Protein AF-A0A5Q0H701-F1 (afdb_monomer_lite)

Structure (mmCIF, N/CA/C/O backbone):
data_AF-A0A5Q0H701-F1
#
_entry.id   AF-A0A5Q0H701-F1
#
loop_
_atom_site.group_PDB
_atom_site.id
_atom_site.type_symbol
_atom_site.label_atom_id
_atom_site.label_alt_id
_atom_site.label_comp_id
_atom_site.label_asym_id
_atom_site.label_entity_id
_atom_site.label_seq_id
_atom_site.pdbx_PDB_ins_code
_atom_site.Cartn_x
_atom_site.Cartn_y
_atom_site.Cartn_z
_atom_site.occupancy
_atom_site.B_iso_or_equiv
_atom_site.auth_seq_id
_atom_site.auth_comp_id
_atom_site.auth_asym_id
_atom_site.auth_atom_id
_atom_site.pdbx_PDB_model_num
ATOM 1 N N . MET A 1 1 ? 32.683 -56.212 9.325 1.00 44.81 1 MET A N 1
ATOM 2 C CA . MET A 1 1 ? 33.477 -55.212 8.576 1.00 44.81 1 MET A CA 1
ATOM 3 C C . MET A 1 1 ? 33.045 -55.257 7.118 1.00 44.81 1 MET A C 1
ATOM 5 O O . MET A 1 1 ? 32.917 -56.354 6.597 1.00 44.81 1 MET A O 1
ATOM 9 N N . THR A 1 2 ? 32.831 -54.080 6.510 1.00 38.97 2 THR A N 1
ATOM 10 C CA . THR A 1 2 ? 32.290 -53.814 5.150 1.00 38.97 2 THR A CA 1
ATOM 11 C C . THR A 1 2 ? 30.807 -54.187 4.981 1.00 38.97 2 THR A C 1
ATOM 13 O O . THR A 1 2 ? 30.395 -55.267 5.368 1.00 38.97 2 THR A O 1
ATOM 16 N N . GLY A 1 3 ? 29.886 -53.364 4.490 1.00 37.16 3 GLY A N 1
ATOM 17 C CA . GLY A 1 3 ? 29.893 -51.979 4.026 1.00 37.16 3 GLY A CA 1
ATOM 18 C C . GLY A 1 3 ? 28.496 -51.717 3.452 1.00 37.16 3 GLY A C 1
ATOM 19 O O . GLY A 1 3 ? 28.220 -52.101 2.322 1.00 37.16 3 GLY A O 1
ATOM 20 N N . PHE A 1 4 ? 27.579 -51.145 4.238 1.00 38.47 4 PHE A N 1
ATOM 21 C CA . PHE A 1 4 ? 26.226 -50.836 3.762 1.00 38.47 4 PHE A CA 1
ATOM 22 C C . PHE A 1 4 ? 26.227 -49.440 3.131 1.00 38.47 4 PHE A C 1
ATOM 24 O O . PHE A 1 4 ? 26.202 -48.422 3.824 1.00 38.47 4 PHE A O 1
ATOM 31 N N . HIS A 1 5 ? 26.274 -49.395 1.798 1.00 39.97 5 HIS A N 1
ATOM 32 C CA . HIS A 1 5 ? 26.007 -48.189 1.022 1.00 39.97 5 HIS A CA 1
ATOM 33 C C . HIS A 1 5 ? 24.541 -47.775 1.214 1.00 39.97 5 HIS A C 1
ATOM 35 O O . HIS A 1 5 ? 23.638 -48.245 0.523 1.00 39.97 5 HIS A O 1
ATOM 41 N N . GLY A 1 6 ? 24.306 -46.873 2.167 1.00 39.66 6 GLY A N 1
ATOM 42 C CA . GLY A 1 6 ? 23.059 -46.129 2.298 1.00 39.66 6 GLY A CA 1
ATOM 43 C C . GLY A 1 6 ? 22.897 -45.184 1.112 1.00 39.66 6 GLY A C 1
ATOM 44 O O . GLY A 1 6 ? 23.269 -44.016 1.181 1.00 39.66 6 GLY A O 1
ATOM 45 N N . GLY A 1 7 ? 22.369 -45.709 0.006 1.00 37.84 7 GLY A N 1
ATOM 46 C CA . GLY A 1 7 ? 21.991 -44.927 -1.161 1.00 37.84 7 GLY A CA 1
ATOM 47 C C . GLY A 1 7 ? 20.978 -43.862 -0.762 1.00 37.84 7 GLY A C 1
ATOM 48 O O . GLY A 1 7 ? 19.822 -44.166 -0.457 1.00 37.84 7 GLY A O 1
ATOM 49 N N . ALA A 1 8 ? 21.413 -42.604 -0.774 1.00 40.59 8 ALA A N 1
ATOM 50 C CA . ALA A 1 8 ? 20.535 -41.455 -0.694 1.00 40.59 8 ALA A CA 1
ATOM 51 C C . ALA A 1 8 ? 19.567 -41.509 -1.886 1.00 40.59 8 ALA A C 1
ATOM 53 O O . ALA A 1 8 ? 19.888 -41.076 -2.992 1.00 40.59 8 ALA A O 1
ATOM 54 N N . ARG A 1 9 ? 18.362 -42.056 -1.673 1.00 40.41 9 ARG A N 1
ATOM 55 C CA . ARG A 1 9 ? 17.229 -41.851 -2.578 1.00 40.41 9 ARG A CA 1
ATOM 56 C C . ARG A 1 9 ? 16.898 -40.365 -2.535 1.00 40.41 9 ARG A C 1
ATOM 58 O O . ARG A 1 9 ? 16.104 -39.916 -1.710 1.00 40.41 9 ARG A O 1
ATOM 65 N N . ALA A 1 10 ? 17.539 -39.597 -3.411 1.00 43.41 10 ALA A N 1
ATOM 66 C CA . ALA A 1 10 ? 17.138 -38.243 -3.732 1.00 43.41 10 ALA A CA 1
ATOM 67 C C . ALA A 1 10 ? 15.686 -38.318 -4.212 1.00 43.41 10 ALA A C 1
ATOM 69 O O . ALA A 1 10 ? 15.407 -38.736 -5.333 1.00 43.41 10 ALA A O 1
ATOM 70 N N . SER A 1 11 ? 14.750 -38.015 -3.309 1.00 49.03 11 SER A N 1
ATOM 71 C CA . SER A 1 11 ? 13.329 -38.025 -3.626 1.00 49.03 11 SER A CA 1
ATOM 72 C C . SER A 1 11 ? 13.103 -37.117 -4.834 1.00 49.03 11 SER A C 1
ATOM 74 O O . SER A 1 11 ? 13.322 -35.902 -4.787 1.00 49.03 11 SER A O 1
ATOM 76 N N . GLY A 1 12 ? 12.711 -37.737 -5.948 1.00 42.88 12 GLY A N 1
ATOM 77 C CA . GLY A 1 12 ? 12.270 -37.074 -7.164 1.00 42.88 12 GLY A CA 1
ATOM 78 C C . GLY A 1 12 ? 10.932 -36.400 -6.908 1.00 42.88 12 GLY A C 1
ATOM 79 O O . GLY A 1 12 ? 9.913 -36.796 -7.465 1.00 42.88 12 GLY A O 1
ATOM 80 N N . ALA A 1 13 ? 10.913 -35.404 -6.020 1.00 48.53 13 ALA A N 1
ATOM 81 C CA . ALA A 1 13 ? 9.792 -34.500 -5.900 1.00 48.53 13 ALA A CA 1
ATOM 82 C C . ALA A 1 13 ? 9.600 -33.888 -7.285 1.00 48.53 13 ALA A C 1
ATOM 84 O O . ALA A 1 13 ? 10.437 -33.109 -7.751 1.00 48.53 13 ALA A O 1
ATOM 85 N N . THR A 1 14 ? 8.527 -34.306 -7.954 1.00 65.38 14 THR A N 1
ATOM 86 C CA . THR A 1 14 ? 8.180 -33.828 -9.291 1.00 65.38 14 THR A CA 1
ATOM 87 C C . THR A 1 14 ? 8.231 -32.302 -9.296 1.00 65.38 14 THR A C 1
ATOM 89 O O . THR A 1 14 ? 7.882 -31.663 -8.298 1.00 65.38 14 THR A O 1
ATOM 92 N N . LEU A 1 15 ? 8.652 -31.689 -10.406 1.00 53.09 15 LEU A N 1
ATOM 93 C CA . LEU A 1 15 ? 8.724 -30.227 -10.537 1.00 53.09 15 LEU A CA 1
ATOM 94 C C . LEU A 1 15 ? 7.425 -29.572 -10.020 1.00 53.09 15 LEU A C 1
ATOM 96 O O . LEU A 1 15 ? 7.454 -28.599 -9.273 1.00 53.09 15 LEU A O 1
ATOM 100 N N . ARG A 1 16 ? 6.277 -30.203 -10.301 1.00 53.66 16 ARG A N 1
ATOM 101 C CA . ARG A 1 16 ? 4.939 -29.832 -9.819 1.00 53.66 16 ARG A CA 1
ATOM 102 C C . ARG A 1 16 ? 4.791 -29.820 -8.288 1.00 53.66 16 ARG A C 1
ATOM 104 O O . ARG A 1 16 ? 4.127 -28.929 -7.762 1.00 53.66 16 ARG A O 1
ATOM 111 N N . GLN A 1 17 ? 5.381 -30.770 -7.560 1.00 58.59 17 GLN A N 1
ATOM 112 C CA . GLN A 1 17 ? 5.404 -30.778 -6.090 1.00 58.59 17 GLN A CA 1
ATOM 113 C C . GLN A 1 17 ? 6.303 -29.672 -5.522 1.00 58.59 17 GLN A C 1
ATOM 115 O O . GLN A 1 17 ? 5.886 -29.008 -4.575 1.00 58.59 17 GLN A O 1
ATOM 120 N N . ARG A 1 18 ? 7.466 -29.402 -6.136 1.00 56.94 18 ARG A N 1
ATOM 121 C CA . ARG A 1 18 ? 8.344 -28.278 -5.745 1.00 56.94 18 ARG A CA 1
ATOM 122 C C . ARG A 1 18 ? 7.698 -26.911 -6.007 1.00 56.94 18 ARG A C 1
ATOM 124 O O . ARG A 1 18 ? 7.762 -26.010 -5.173 1.00 56.94 18 ARG A O 1
ATOM 131 N N . TRP A 1 19 ? 6.992 -26.766 -7.126 1.00 55.12 19 TRP A N 1
ATOM 132 C CA . TRP A 1 19 ? 6.204 -25.566 -7.428 1.00 55.12 19 TRP A CA 1
ATOM 133 C C . TRP A 1 19 ? 5.060 -25.363 -6.431 1.00 55.12 19 TRP A C 1
ATOM 135 O O . TRP A 1 19 ? 4.832 -24.248 -5.954 1.00 55.12 19 TRP A O 1
ATOM 145 N N . ARG A 1 20 ? 4.366 -26.446 -6.058 1.00 57.03 20 ARG A N 1
ATOM 146 C CA . ARG A 1 20 ? 3.337 -26.400 -5.014 1.00 57.03 20 ARG A CA 1
ATOM 147 C C . ARG A 1 20 ? 3.927 -26.004 -3.665 1.00 57.03 20 ARG A C 1
ATOM 149 O O . ARG A 1 20 ? 3.329 -25.161 -3.012 1.00 57.03 20 ARG A O 1
ATOM 156 N N . SER A 1 21 ? 5.084 -26.526 -3.258 1.00 55.75 21 SER A N 1
ATOM 157 C CA . SER A 1 21 ? 5.689 -26.172 -1.966 1.00 55.75 21 SER A CA 1
ATOM 158 C C . SER A 1 21 ? 6.149 -24.712 -1.895 1.00 55.75 21 SER A C 1
ATOM 160 O O . SER A 1 21 ? 5.980 -24.087 -0.852 1.00 55.75 21 SER A O 1
ATOM 162 N N . LEU A 1 22 ? 6.650 -24.131 -2.992 1.00 57.12 22 LEU A N 1
ATOM 163 C CA . LEU A 1 22 ? 7.020 -22.707 -3.046 1.00 57.12 22 LEU A CA 1
ATOM 164 C C . LEU A 1 22 ? 5.792 -21.786 -2.955 1.00 57.12 22 LEU A C 1
ATOM 166 O O . LEU A 1 22 ? 5.765 -20.861 -2.141 1.00 57.12 22 LEU A O 1
ATOM 170 N N . GLY A 1 23 ? 4.737 -22.076 -3.726 1.00 57.56 23 GLY A N 1
ATOM 171 C CA . GLY A 1 23 ? 3.474 -21.332 -3.644 1.00 57.56 23 GLY A CA 1
ATOM 172 C C . GLY A 1 23 ? 2.785 -21.490 -2.284 1.00 57.56 23 GLY A C 1
ATOM 173 O O . GLY A 1 23 ? 2.277 -20.519 -1.721 1.00 57.56 23 GLY A O 1
ATOM 174 N N . LEU A 1 24 ? 2.818 -22.699 -1.714 1.00 58.25 24 LEU A N 1
ATOM 175 C CA . LEU A 1 24 ? 2.297 -22.984 -0.377 1.00 58.25 24 LEU A CA 1
ATOM 176 C C . LEU A 1 24 ? 3.116 -22.293 0.715 1.00 58.25 24 LEU A C 1
ATOM 178 O O . LEU A 1 24 ? 2.513 -21.821 1.668 1.00 58.25 24 LEU A O 1
ATOM 182 N N . GLY A 1 25 ? 4.438 -22.160 0.574 1.00 60.88 25 GLY A N 1
ATOM 183 C CA . GLY A 1 25 ? 5.293 -21.461 1.538 1.00 60.88 25 GLY A CA 1
ATOM 184 C C . GLY A 1 25 ? 4.945 -19.976 1.682 1.00 60.88 25 GLY A C 1
ATOM 185 O O . GLY A 1 25 ? 4.790 -19.479 2.800 1.00 60.88 25 GLY A O 1
ATOM 186 N N . PHE A 1 26 ? 4.727 -19.278 0.562 1.00 59.50 26 PHE A N 1
ATOM 187 C CA . PHE A 1 26 ? 4.330 -17.864 0.573 1.00 59.50 26 PHE A CA 1
ATOM 188 C C . PHE A 1 26 ? 2.917 -17.663 1.144 1.00 59.50 26 PHE A C 1
ATOM 190 O O . PHE A 1 26 ? 2.690 -16.802 1.999 1.00 59.50 26 PHE A O 1
ATOM 197 N N . VAL A 1 27 ? 1.965 -18.504 0.719 1.00 63.94 27 VAL A N 1
ATOM 198 C CA . VAL A 1 27 ? 0.587 -18.495 1.235 1.00 63.94 27 VAL A CA 1
ATOM 199 C C . VAL A 1 27 ? 0.569 -18.814 2.734 1.00 63.94 27 VAL A C 1
ATOM 201 O O . VAL A 1 27 ? -0.096 -18.109 3.494 1.00 63.94 27 VAL A O 1
ATOM 204 N N . ALA A 1 28 ? 1.345 -19.813 3.168 1.00 66.88 28 ALA A N 1
ATOM 205 C CA . ALA A 1 28 ? 1.465 -20.224 4.562 1.00 66.88 28 ALA A CA 1
ATOM 206 C C . ALA A 1 28 ? 2.029 -19.102 5.438 1.00 66.88 28 ALA A C 1
ATOM 208 O O . ALA A 1 28 ? 1.493 -18.868 6.520 1.00 66.88 28 ALA A O 1
ATOM 209 N N . GLY A 1 29 ? 3.041 -18.361 4.972 1.00 70.44 29 GLY A N 1
ATOM 210 C CA . GLY A 1 29 ? 3.605 -17.219 5.700 1.00 70.44 29 GLY A CA 1
ATOM 211 C C . GLY A 1 29 ? 2.578 -16.111 5.958 1.00 70.44 29 GLY A C 1
ATOM 212 O O . GLY A 1 29 ? 2.404 -15.666 7.099 1.00 70.44 29 GLY A O 1
ATOM 213 N N . ALA A 1 30 ? 1.826 -15.720 4.923 1.00 66.38 30 ALA A N 1
ATOM 214 C CA . ALA A 1 30 ? 0.782 -14.703 5.043 1.00 66.38 30 ALA A CA 1
ATOM 215 C C . ALA A 1 30 ? -0.329 -15.134 6.016 1.00 66.38 30 ALA A C 1
ATOM 217 O O . ALA A 1 30 ? -0.717 -14.362 6.892 1.00 66.38 30 ALA A O 1
ATOM 218 N N . THR A 1 31 ? -0.800 -16.383 5.940 1.00 74.94 31 THR A N 1
ATOM 219 C CA . THR A 1 31 ? -1.806 -16.897 6.883 1.00 74.94 31 THR A CA 1
ATOM 220 C C . THR A 1 31 ? -1.273 -17.080 8.297 1.00 74.94 31 THR A C 1
ATOM 222 O O . THR A 1 31 ? -1.987 -16.782 9.252 1.00 74.94 31 THR A O 1
ATOM 225 N N . ARG A 1 32 ? -0.020 -17.520 8.457 1.00 79.12 32 ARG A N 1
ATOM 226 C CA . ARG A 1 32 ? 0.591 -17.771 9.767 1.00 79.12 32 ARG A CA 1
ATOM 227 C C . ARG A 1 32 ? 0.716 -16.486 10.573 1.00 79.12 32 ARG A C 1
ATOM 229 O O . ARG A 1 32 ? 0.428 -16.513 11.762 1.00 79.12 32 ARG A O 1
ATOM 236 N N . SER A 1 33 ? 1.067 -15.371 9.928 1.00 79.69 33 SER A N 1
ATOM 237 C CA . SER A 1 33 ? 1.108 -14.056 10.588 1.00 79.69 33 SER A CA 1
ATOM 238 C C . SER A 1 33 ? -0.270 -13.570 11.054 1.00 79.69 33 SER A C 1
ATOM 240 O O . SER A 1 33 ? -0.385 -13.015 12.139 1.00 79.69 33 SER A O 1
ATOM 242 N N . ILE A 1 34 ? -1.332 -13.819 10.278 1.00 82.50 34 ILE A N 1
ATOM 243 C CA . ILE A 1 34 ? -2.711 -13.458 10.655 1.00 82.50 34 ILE A CA 1
ATOM 244 C C . ILE A 1 34 ? -3.188 -14.319 11.828 1.00 82.50 34 ILE A C 1
ATOM 246 O O . ILE A 1 34 ? -3.804 -13.807 12.757 1.00 82.50 34 ILE A O 1
ATOM 250 N N . ILE A 1 35 ? -2.896 -15.621 11.796 1.00 81.75 35 ILE A N 1
ATOM 251 C CA . ILE A 1 35 ? -3.277 -16.555 12.861 1.00 81.75 35 ILE A CA 1
ATOM 252 C C . ILE A 1 35 ? -2.491 -16.259 14.145 1.00 81.75 35 ILE A C 1
ATOM 254 O O . ILE A 1 35 ? -3.073 -16.263 15.226 1.00 81.75 35 ILE A O 1
ATOM 258 N N . SER A 1 36 ? -1.193 -15.959 14.052 1.00 83.50 36 SER A N 1
ATOM 259 C CA . SER A 1 36 ? -0.394 -15.611 15.230 1.00 83.50 36 SER A CA 1
ATOM 260 C C . SER A 1 36 ? -0.818 -14.272 15.839 1.00 83.50 36 SER A C 1
ATOM 262 O O . SER A 1 36 ? -0.906 -14.176 17.061 1.00 83.50 36 SER A O 1
ATOM 264 N N . GLU A 1 37 ? -1.148 -13.272 15.012 1.00 84.31 37 GLU A N 1
ATOM 265 C CA . GLU A 1 37 ? -1.742 -12.000 15.451 1.00 84.31 37 GLU A CA 1
ATOM 266 C C . GLU A 1 37 ? -3.091 -12.244 16.151 1.00 84.31 37 GLU A C 1
ATOM 268 O O . GLU A 1 37 ? -3.331 -11.705 17.228 1.00 84.31 37 GLU A O 1
ATOM 273 N N . GLN A 1 38 ? -3.935 -13.126 15.602 1.00 88.50 38 GLN A N 1
ATOM 274 C CA . GLN A 1 38 ? -5.216 -13.497 16.204 1.00 88.50 38 GLN A CA 1
ATOM 275 C C . GLN A 1 38 ? -5.054 -14.125 17.597 1.00 88.50 38 GLN A C 1
ATOM 277 O O . GLN A 1 38 ? -5.815 -13.799 18.503 1.00 88.50 38 GLN A O 1
ATOM 282 N N . VAL A 1 39 ? -4.125 -15.068 17.764 1.00 87.06 39 VAL A N 1
ATOM 283 C CA . VAL A 1 39 ? -3.940 -15.758 19.051 1.00 87.06 39 VAL A CA 1
ATOM 284 C C . VAL A 1 39 ? -3.358 -14.800 20.085 1.00 87.06 39 VAL A C 1
ATOM 286 O O . VAL A 1 39 ? -3.886 -14.712 21.186 1.00 87.06 39 VAL A O 1
ATOM 289 N N . ARG A 1 40 ? -2.331 -14.031 19.708 1.00 86.38 40 ARG A N 1
ATOM 290 C CA . ARG A 1 40 ? -1.623 -13.123 20.619 1.00 86.38 40 ARG A CA 1
ATOM 291 C C . ARG A 1 40 ? -2.504 -11.993 21.148 1.00 86.38 40 ARG A C 1
ATOM 293 O O . ARG A 1 40 ? -2.394 -11.628 22.309 1.00 86.38 40 ARG A O 1
ATOM 300 N N . ASN A 1 41 ? -3.357 -11.431 20.295 1.00 88.94 41 ASN A N 1
ATOM 301 C CA . ASN A 1 41 ? -4.089 -10.208 20.622 1.00 88.94 41 ASN A CA 1
ATOM 302 C C . ASN A 1 41 ? -5.447 -10.473 21.285 1.00 88.94 41 ASN A C 1
ATOM 304 O O . ASN A 1 41 ? -6.062 -9.538 21.793 1.00 88.94 41 ASN A O 1
ATOM 308 N N . ARG A 1 42 ? -5.936 -11.721 21.262 1.00 92.19 42 ARG A N 1
ATOM 309 C CA . ARG A 1 42 ? -7.292 -12.063 21.714 1.00 92.19 42 ARG A CA 1
ATOM 310 C C . ARG A 1 42 ? -7.539 -11.616 23.151 1.00 92.19 42 ARG A C 1
ATOM 312 O O . ARG A 1 42 ? -8.539 -10.950 23.395 1.00 92.19 42 ARG A O 1
ATOM 319 N N . ASP A 1 43 ? -6.662 -11.995 24.070 1.00 92.44 43 ASP A N 1
ATOM 320 C CA . ASP A 1 43 ? -6.933 -11.842 25.501 1.00 92.44 43 ASP A CA 1
ATOM 321 C C . ASP A 1 43 ? -6.887 -10.369 25.912 1.00 92.44 43 ASP A C 1
ATOM 323 O O . ASP A 1 43 ? -7.773 -9.906 26.622 1.00 92.44 43 ASP A O 1
ATOM 327 N N . ALA A 1 44 ? -5.953 -9.596 25.345 1.00 90.88 44 ALA A N 1
ATOM 328 C CA . ALA A 1 44 ? -5.897 -8.144 25.515 1.00 90.88 44 ALA A CA 1
ATOM 329 C C . ALA A 1 44 ? -7.169 -7.444 25.002 1.00 90.88 44 ALA A C 1
ATOM 331 O O . ALA A 1 44 ? -7.703 -6.554 25.660 1.00 90.88 44 ALA A O 1
ATOM 332 N N . VAL A 1 45 ? -7.683 -7.863 23.841 1.00 91.88 45 VAL A N 1
ATOM 333 C CA . VAL A 1 45 ? -8.913 -7.302 23.261 1.00 91.88 45 VAL A CA 1
ATOM 334 C C . VAL A 1 45 ? -10.138 -7.651 24.106 1.00 91.88 45 VAL A C 1
ATOM 336 O O . VAL A 1 45 ? -10.987 -6.794 24.334 1.00 91.88 45 VAL A O 1
ATOM 339 N N . VAL A 1 46 ? -10.235 -8.895 24.580 1.00 93.25 46 VAL A N 1
ATOM 340 C CA . VAL A 1 46 ? -11.333 -9.329 25.454 1.00 93.25 46 VAL A CA 1
ATOM 341 C C . VAL A 1 46 ? -11.283 -8.571 26.781 1.00 93.25 46 VAL A C 1
ATOM 343 O O . VAL A 1 46 ? -12.302 -8.017 27.189 1.00 93.25 46 VAL A O 1
ATOM 346 N N . ALA A 1 47 ? -10.111 -8.468 27.409 1.00 91.88 47 ALA A N 1
ATOM 347 C CA . ALA A 1 47 ? -9.933 -7.750 28.669 1.00 91.88 47 ALA A CA 1
ATOM 348 C C . ALA A 1 47 ? -10.303 -6.262 28.557 1.00 91.88 47 ALA A C 1
ATOM 350 O O . ALA A 1 47 ? -10.941 -5.730 29.458 1.00 91.88 47 ALA A O 1
ATOM 351 N N . ALA A 1 48 ? -9.972 -5.601 27.443 1.00 90.69 48 ALA A N 1
ATOM 352 C CA . ALA A 1 48 ? -10.289 -4.186 27.235 1.00 90.69 48 ALA A CA 1
ATOM 353 C C . ALA A 1 48 ? -11.780 -3.913 26.952 1.00 90.69 48 ALA A C 1
ATOM 355 O O . ALA A 1 48 ? -12.285 -2.840 27.276 1.00 90.69 48 ALA A O 1
ATOM 356 N N . LEU A 1 49 ? -12.495 -4.866 26.340 1.00 91.38 49 LEU A N 1
ATOM 357 C CA . LEU A 1 49 ? -13.894 -4.684 25.923 1.00 91.38 49 LEU A CA 1
ATOM 358 C C . LEU A 1 49 ? -14.914 -5.216 26.937 1.00 91.38 49 LEU A C 1
ATOM 360 O O . LEU A 1 49 ? -16.049 -4.746 26.950 1.00 91.38 49 LEU A O 1
ATOM 364 N N . THR A 1 50 ? -14.523 -6.153 27.803 1.00 91.00 50 THR A N 1
ATOM 365 C CA . THR A 1 50 ? -15.417 -6.728 28.826 1.00 91.00 50 THR A CA 1
ATOM 366 C C . THR A 1 50 ? -15.960 -5.678 29.815 1.00 91.00 50 THR A C 1
ATOM 368 O O . THR A 1 50 ? -17.166 -5.689 30.061 1.00 91.00 50 THR A O 1
ATOM 371 N N . PRO A 1 51 ? -15.162 -4.710 30.321 1.00 90.62 51 PRO A N 1
ATOM 372 C CA . PRO A 1 51 ? -15.659 -3.649 31.207 1.00 90.62 51 PRO A CA 1
ATOM 373 C C . PRO A 1 51 ? -16.728 -2.746 30.580 1.00 90.62 51 PRO A C 1
ATOM 375 O O . PRO A 1 51 ? -17.464 -2.084 31.302 1.00 90.62 51 PRO A O 1
ATOM 378 N N . ARG A 1 52 ? -16.847 -2.729 29.245 1.00 86.44 52 ARG A N 1
ATOM 379 C CA . ARG A 1 52 ? -17.890 -1.986 28.519 1.00 86.44 52 ARG A CA 1
ATOM 380 C C . ARG A 1 52 ? -19.205 -2.764 28.368 1.00 86.44 52 ARG A C 1
ATOM 382 O O . ARG A 1 52 ? -20.065 -2.371 27.592 1.00 86.44 52 ARG A O 1
ATOM 389 N N . GLY A 1 53 ? -19.365 -3.892 29.062 1.00 87.50 53 GLY A N 1
ATOM 390 C CA . GLY A 1 53 ? -20.583 -4.710 29.009 1.00 87.50 53 GLY A CA 1
ATOM 391 C C . GLY A 1 53 ? -20.692 -5.608 27.771 1.00 87.50 53 GLY A C 1
ATOM 392 O O . GLY A 1 53 ? -21.709 -6.274 27.578 1.00 87.50 53 GLY A O 1
ATOM 393 N N . LEU A 1 54 ? -19.648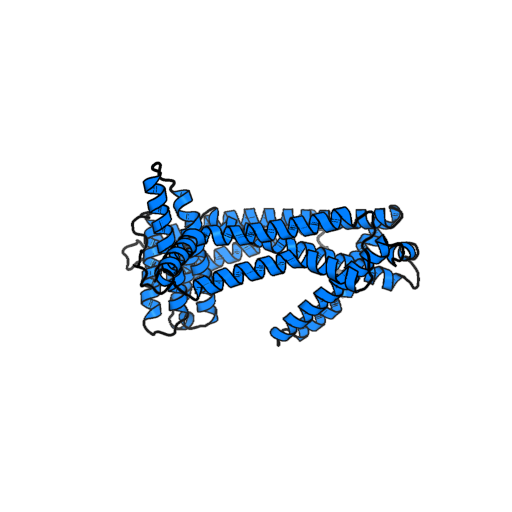 -5.683 26.937 1.00 87.38 54 LEU A N 1
ATOM 394 C CA . LEU A 1 54 ? -19.588 -6.645 25.839 1.00 87.38 54 LEU A CA 1
ATOM 395 C C . LEU A 1 54 ? -19.202 -8.023 26.387 1.00 87.38 54 LEU A C 1
ATOM 397 O O . LEU A 1 54 ? -18.100 -8.209 26.901 1.00 87.38 54 LEU A O 1
ATOM 401 N N . GLY A 1 55 ? -20.088 -9.012 26.237 1.00 89.88 55 GLY A N 1
ATOM 402 C CA . GLY A 1 55 ? -19.822 -10.378 26.692 1.00 89.88 55 GLY A CA 1
ATOM 403 C C . GLY A 1 55 ? -18.518 -10.938 26.109 1.00 89.88 55 GLY A C 1
ATOM 404 O O . GLY A 1 55 ? -18.318 -10.922 24.888 1.00 89.88 55 GLY A O 1
ATOM 405 N N . ALA A 1 56 ? -17.639 -11.459 26.970 1.00 91.31 56 ALA A N 1
ATOM 406 C CA . ALA A 1 56 ? -16.308 -11.940 26.591 1.00 91.31 56 ALA A CA 1
ATOM 407 C C . ALA A 1 56 ? -16.348 -12.973 25.446 1.00 91.31 56 ALA A C 1
ATOM 409 O O . ALA A 1 56 ? -15.541 -12.916 24.510 1.00 91.31 56 ALA A O 1
ATOM 410 N N . ASP A 1 57 ? -17.341 -13.866 25.460 1.00 92.38 57 ASP A N 1
ATOM 411 C CA . ASP A 1 57 ? -17.548 -14.870 24.413 1.00 92.38 57 ASP A CA 1
ATOM 412 C C . ASP A 1 57 ? -17.935 -14.257 23.069 1.00 92.38 57 ASP A C 1
ATOM 414 O O . ASP A 1 57 ? -17.423 -14.676 22.023 1.00 92.38 57 ASP A O 1
ATOM 418 N N . LEU A 1 58 ? -18.787 -13.227 23.084 1.00 90.06 58 LEU A N 1
ATOM 419 C CA . LEU A 1 58 ? -19.195 -12.503 21.884 1.00 90.06 58 LEU A CA 1
ATOM 420 C C . LEU A 1 58 ? -17.997 -11.776 21.269 1.00 90.06 58 LEU A C 1
ATOM 422 O O . LEU A 1 58 ? -17.759 -11.899 20.064 1.00 90.06 58 LEU A O 1
ATOM 426 N N . VAL A 1 59 ? -17.209 -11.074 22.087 1.00 89.00 59 VAL A N 1
ATOM 427 C CA . VAL A 1 59 ? -15.988 -10.384 21.646 1.00 89.00 59 VAL A CA 1
ATOM 428 C C . VAL A 1 59 ? -14.997 -11.385 21.055 1.00 89.00 59 VAL A C 1
ATOM 430 O O . VAL A 1 59 ? -14.527 -11.205 19.929 1.00 89.00 59 VAL A O 1
ATOM 433 N N . ALA A 1 60 ? -14.734 -12.495 21.748 1.00 90.62 60 ALA A N 1
ATOM 434 C CA . ALA A 1 60 ? -13.836 -13.539 21.268 1.00 90.62 60 ALA A CA 1
ATOM 435 C C . ALA A 1 60 ? -14.343 -14.207 19.976 1.00 90.62 60 ALA A C 1
ATOM 437 O O . ALA A 1 60 ? -13.546 -14.549 19.094 1.00 90.62 60 ALA A O 1
ATOM 438 N N . ALA A 1 61 ? -15.653 -14.424 19.835 1.00 91.25 61 ALA A N 1
ATOM 439 C CA . ALA A 1 61 ? -16.260 -14.970 18.623 1.00 91.25 61 ALA A CA 1
ATOM 440 C C . ALA A 1 61 ? -16.147 -13.993 17.443 1.00 91.25 61 ALA A C 1
ATOM 442 O O . ALA A 1 61 ? -15.736 -14.393 16.349 1.00 91.25 61 ALA A O 1
ATOM 443 N N . ARG A 1 62 ? -16.432 -12.703 17.663 1.00 89.56 62 ARG A N 1
ATOM 444 C CA . ARG A 1 62 ? -16.304 -11.644 16.649 1.00 89.56 62 ARG A CA 1
ATOM 445 C C . ARG A 1 62 ? -14.854 -11.445 16.224 1.00 89.56 62 ARG A C 1
ATOM 447 O O . ARG A 1 62 ? -14.583 -11.421 15.023 1.00 89.56 62 ARG A O 1
ATOM 454 N N . HIS A 1 63 ? -13.925 -11.420 17.176 1.00 90.94 63 HIS A N 1
ATOM 455 C CA . HIS A 1 63 ? -12.489 -11.392 16.914 1.00 90.94 63 HIS A CA 1
ATOM 456 C C . HIS A 1 63 ? -12.081 -12.565 16.007 1.00 90.94 63 HIS A C 1
ATOM 458 O O . HIS A 1 63 ? -11.557 -12.362 14.911 1.00 90.94 63 HIS A O 1
ATOM 464 N N . ARG A 1 64 ? -12.430 -13.808 16.377 1.00 92.00 64 ARG A N 1
ATOM 465 C CA . ARG A 1 64 ? -12.167 -15.002 15.548 1.00 92.00 64 ARG A CA 1
ATOM 466 C C . ARG A 1 64 ? -12.781 -14.896 14.147 1.00 92.00 64 ARG A C 1
ATOM 468 O O . ARG A 1 64 ? -12.129 -15.257 13.168 1.00 92.00 64 ARG A O 1
ATOM 475 N N . ALA A 1 65 ? -14.014 -14.408 14.025 1.00 90.75 65 ALA A N 1
ATOM 476 C CA . ALA A 1 65 ? -14.703 -14.286 12.742 1.00 90.75 65 ALA A CA 1
ATOM 477 C C . ALA A 1 65 ? -14.012 -13.292 11.791 1.00 90.75 65 ALA A C 1
ATOM 479 O O . ALA A 1 65 ? -13.840 -13.603 10.608 1.00 90.75 65 ALA A O 1
ATOM 480 N N . VAL A 1 66 ? -13.572 -12.136 12.305 1.00 90.50 66 VAL A N 1
ATOM 481 C CA . VAL A 1 66 ? -12.830 -11.124 11.533 1.00 90.50 66 VAL A CA 1
ATOM 482 C C . VAL A 1 66 ? -11.525 -11.715 10.994 1.00 90.50 66 VAL A C 1
ATOM 484 O O . VAL A 1 66 ? -11.291 -11.687 9.783 1.00 90.50 66 VAL A O 1
ATOM 487 N N . TYR A 1 67 ? -10.715 -12.344 11.849 1.00 89.69 67 TYR A N 1
ATOM 488 C CA . TYR A 1 67 ? -9.435 -12.928 11.432 1.00 89.69 67 TYR A CA 1
ATOM 489 C C . TYR A 1 67 ? -9.599 -14.118 10.475 1.00 89.69 67 TYR A C 1
ATOM 491 O O . TYR A 1 67 ? -8.843 -14.224 9.510 1.00 89.69 67 TYR A O 1
ATOM 499 N N . ARG A 1 68 ? -10.632 -14.959 10.639 1.00 90.06 68 ARG A N 1
ATOM 500 C CA . ARG A 1 68 ? -10.950 -16.031 9.674 1.00 90.06 68 ARG A CA 1
ATOM 501 C C . ARG A 1 68 ? -11.280 -15.480 8.286 1.00 90.06 68 ARG A C 1
ATOM 503 O O . ARG A 1 68 ? -10.787 -16.008 7.289 1.00 90.06 68 ARG A O 1
ATOM 510 N N . ARG A 1 69 ? -12.100 -14.424 8.196 1.00 88.88 69 ARG A N 1
ATOM 511 C CA . ARG A 1 69 ? -12.430 -13.779 6.909 1.00 88.88 69 ARG A CA 1
ATOM 512 C C . ARG A 1 69 ? -11.186 -13.177 6.257 1.00 88.88 69 ARG A C 1
ATOM 514 O O . ARG A 1 69 ? -10.964 -13.381 5.063 1.00 88.88 69 ARG A O 1
ATOM 521 N N . LEU A 1 70 ? -10.349 -12.500 7.040 1.00 84.88 70 LEU A N 1
ATOM 522 C CA . LEU A 1 70 ? -9.096 -11.918 6.559 1.00 84.88 70 LEU A CA 1
ATOM 523 C C . LEU A 1 70 ? -8.096 -12.976 6.097 1.00 84.88 70 LEU A C 1
ATOM 525 O O . LEU A 1 70 ? -7.491 -12.798 5.045 1.00 84.88 70 LEU A O 1
ATOM 529 N N . ALA A 1 71 ? -7.964 -14.092 6.818 1.00 84.56 71 ALA A N 1
ATOM 530 C CA . ALA A 1 71 ? -7.108 -15.204 6.419 1.00 84.56 71 ALA A CA 1
ATOM 531 C C . ALA A 1 71 ? -7.545 -15.789 5.067 1.00 84.56 71 ALA A C 1
ATOM 533 O O . ALA A 1 71 ? -6.715 -15.953 4.176 1.00 84.56 71 ALA A O 1
ATOM 534 N N . ARG A 1 72 ? -8.852 -16.017 4.859 1.00 87.31 72 ARG A N 1
ATOM 535 C CA . ARG A 1 72 ? -9.385 -16.501 3.569 1.00 87.31 72 ARG A CA 1
ATOM 536 C C . ARG A 1 72 ? -9.058 -15.548 2.417 1.00 87.31 72 ARG A C 1
ATOM 538 O O . ARG A 1 72 ? -8.623 -15.994 1.357 1.00 87.31 72 ARG A O 1
ATOM 545 N N . ARG A 1 73 ? -9.215 -14.235 2.623 1.00 83.81 73 ARG A N 1
ATOM 546 C CA . ARG A 1 73 ? -8.861 -13.236 1.600 1.00 83.81 73 ARG A CA 1
ATOM 547 C C . ARG A 1 73 ? -7.359 -13.133 1.374 1.00 83.81 73 ARG A C 1
ATOM 549 O O . ARG A 1 73 ? -6.937 -13.004 0.232 1.00 83.81 73 ARG A O 1
ATOM 556 N N . ALA A 1 74 ? -6.551 -13.229 2.426 1.00 78.94 74 ALA A N 1
ATOM 557 C CA . ALA A 1 74 ? -5.098 -13.232 2.305 1.00 78.94 74 ALA A CA 1
ATOM 558 C C . ALA A 1 74 ? -4.612 -14.418 1.463 1.00 78.94 74 ALA A C 1
ATOM 560 O O . ALA A 1 74 ? -3.752 -14.227 0.612 1.00 78.94 74 ALA A O 1
ATOM 561 N N . VAL A 1 75 ? -5.216 -15.603 1.615 1.00 79.75 75 VAL A N 1
ATOM 562 C CA . VAL A 1 75 ? -4.943 -16.756 0.739 1.00 79.75 75 VAL A CA 1
ATOM 563 C C . VAL A 1 75 ? -5.308 -16.445 -0.712 1.00 79.75 75 VAL A C 1
ATOM 565 O O . VAL A 1 75 ? -4.504 -16.698 -1.606 1.00 79.75 75 VAL A O 1
ATOM 568 N N . ALA A 1 76 ? -6.492 -15.878 -0.960 1.00 79.81 76 ALA A N 1
ATOM 569 C CA . ALA A 1 76 ? -6.921 -15.519 -2.312 1.00 79.81 76 ALA A CA 1
ATOM 570 C C . ALA A 1 76 ? -5.980 -14.486 -2.963 1.00 79.81 76 ALA A C 1
ATOM 572 O O . ALA A 1 76 ? -5.555 -14.666 -4.103 1.00 79.81 76 ALA A O 1
ATOM 573 N N . HIS A 1 77 ? -5.585 -13.446 -2.225 1.00 76.06 77 HIS A N 1
ATOM 574 C CA . HIS A 1 77 ? -4.643 -12.434 -2.704 1.00 76.06 77 HIS A CA 1
ATOM 575 C C . HIS A 1 77 ? -3.226 -12.968 -2.873 1.00 76.06 77 HIS A C 1
ATOM 577 O O . HIS A 1 77 ? -2.567 -12.591 -3.832 1.00 76.06 77 HIS A O 1
ATOM 583 N N . ALA A 1 78 ? -2.758 -13.852 -1.993 1.00 72.69 78 ALA A N 1
ATOM 584 C CA . ALA A 1 78 ? -1.457 -14.492 -2.141 1.00 72.69 78 ALA A CA 1
ATOM 585 C C . ALA A 1 78 ? -1.416 -15.363 -3.405 1.00 72.69 78 ALA A C 1
ATOM 587 O O . ALA A 1 78 ? -0.460 -15.274 -4.168 1.00 72.69 78 ALA A O 1
ATOM 588 N N . ARG A 1 79 ? -2.479 -16.130 -3.686 1.00 74.31 79 ARG A N 1
ATOM 589 C CA . ARG A 1 79 ? -2.606 -16.897 -4.938 1.00 74.31 79 ARG A CA 1
ATOM 590 C C . ARG A 1 79 ? -2.568 -15.991 -6.166 1.00 74.31 79 ARG A C 1
ATOM 592 O O . ARG A 1 79 ? -1.818 -16.262 -7.096 1.00 74.31 79 ARG A O 1
ATOM 599 N N . LEU A 1 80 ? -3.335 -14.901 -6.148 1.00 74.94 80 LEU A N 1
ATOM 600 C CA . LEU A 1 80 ? -3.338 -13.925 -7.236 1.00 74.94 80 LEU A CA 1
ATOM 601 C C . LEU A 1 80 ? -1.973 -13.235 -7.384 1.00 74.94 80 LEU A C 1
ATOM 603 O O . LEU A 1 80 ? -1.506 -13.055 -8.499 1.00 74.94 80 LEU A O 1
ATOM 607 N N . GLY A 1 81 ? -1.299 -12.913 -6.278 1.00 69.12 81 GLY A N 1
ATOM 608 C CA . GLY A 1 81 ? 0.048 -12.344 -6.279 1.00 69.12 81 GLY A CA 1
ATOM 609 C C . GLY A 1 81 ? 1.087 -13.282 -6.891 1.00 69.12 81 GLY A C 1
ATOM 610 O O . GLY A 1 81 ? 1.914 -12.832 -7.674 1.00 69.12 81 GLY A O 1
ATOM 611 N N . VAL A 1 82 ? 1.008 -14.585 -6.606 1.00 70.38 82 VAL A N 1
ATOM 612 C CA . VAL A 1 82 ? 1.862 -15.601 -7.241 1.00 70.38 82 VAL A CA 1
ATOM 613 C C . VAL A 1 82 ? 1.594 -15.676 -8.750 1.00 70.38 82 VAL A C 1
ATOM 615 O O . VAL A 1 82 ? 2.539 -15.654 -9.533 1.00 70.38 82 VAL A O 1
ATOM 618 N N . LEU A 1 83 ? 0.324 -15.698 -9.173 1.00 72.19 83 LEU A N 1
ATOM 619 C CA . LEU A 1 83 ? -0.044 -15.698 -10.597 1.00 72.19 83 LEU A CA 1
ATOM 620 C C . LEU A 1 83 ? 0.443 -14.438 -11.324 1.00 72.19 83 LEU A C 1
ATOM 622 O O . LEU A 1 83 ? 1.014 -14.532 -12.409 1.00 72.19 83 LEU A O 1
ATOM 626 N N . LEU A 1 84 ? 0.266 -13.263 -10.716 1.00 70.06 84 LEU A N 1
ATOM 627 C CA . LEU A 1 84 ? 0.783 -12.005 -11.254 1.00 70.06 84 LEU A CA 1
ATOM 628 C C . LEU A 1 84 ? 2.313 -11.991 -11.295 1.00 70.06 84 LEU A C 1
ATOM 630 O O . LEU A 1 84 ? 2.875 -11.482 -12.257 1.00 70.06 84 LEU A O 1
ATOM 634 N N . GLY A 1 85 ? 2.985 -12.580 -10.303 1.00 68.50 85 GLY A N 1
ATOM 635 C CA . GLY A 1 85 ? 4.439 -12.748 -10.301 1.00 68.50 85 GLY A CA 1
ATOM 636 C C . GLY A 1 85 ? 4.923 -13.579 -11.490 1.00 68.50 85 GLY A C 1
ATOM 637 O O . GLY A 1 85 ? 5.842 -13.163 -12.191 1.00 68.50 85 GLY A O 1
ATOM 638 N N . PHE A 1 86 ? 4.257 -14.702 -11.783 1.00 72.06 86 PHE A N 1
ATOM 639 C CA . PHE A 1 86 ? 4.551 -15.501 -12.979 1.00 72.06 86 PHE A CA 1
ATOM 640 C C . PHE A 1 86 ? 4.262 -14.765 -14.275 1.00 72.06 86 PHE A C 1
ATOM 642 O O . PHE A 1 86 ? 5.058 -14.835 -15.203 1.00 72.06 86 PHE A O 1
ATOM 649 N N . THR A 1 87 ? 3.147 -14.042 -14.329 1.00 71.25 87 THR A N 1
ATOM 650 C CA . THR A 1 87 ? 2.788 -13.241 -15.502 1.00 71.25 87 THR A CA 1
ATOM 651 C C . THR A 1 87 ? 3.837 -12.155 -15.740 1.00 71.25 87 THR A C 1
ATOM 653 O O . THR A 1 87 ? 4.288 -11.978 -16.863 1.00 71.25 87 THR A O 1
ATOM 656 N N . GLY A 1 88 ? 4.296 -11.481 -14.681 1.00 70.50 88 GLY A N 1
ATOM 657 C CA . GLY A 1 88 ? 5.372 -10.493 -14.754 1.00 70.50 88 GLY A CA 1
ATOM 658 C C . GLY A 1 88 ? 6.697 -11.092 -15.224 1.00 70.50 88 GLY A C 1
ATOM 659 O O . GLY A 1 88 ? 7.356 -10.502 -16.075 1.00 70.50 88 GLY A O 1
ATOM 660 N N . LEU A 1 89 ? 7.059 -12.283 -14.736 1.00 70.56 89 LEU A N 1
ATOM 661 C CA . LEU A 1 89 ? 8.246 -13.004 -15.204 1.00 70.56 89 LEU A CA 1
ATOM 662 C C . LEU A 1 89 ? 8.123 -13.391 -16.684 1.00 70.56 89 LEU A C 1
ATOM 664 O O . LEU A 1 89 ? 9.062 -13.190 -17.444 1.00 70.56 89 LEU A O 1
ATOM 668 N N . ALA A 1 90 ? 6.960 -13.890 -17.109 1.00 71.88 90 ALA A N 1
ATOM 669 C CA . ALA A 1 90 ? 6.702 -14.240 -18.502 1.00 71.88 90 ALA A CA 1
ATOM 670 C C . ALA A 1 90 ? 6.778 -13.012 -19.422 1.00 71.88 90 ALA A C 1
ATOM 672 O O . ALA A 1 90 ? 7.415 -13.078 -20.468 1.00 71.88 90 ALA A O 1
ATOM 673 N N . VAL A 1 91 ? 6.198 -11.877 -19.015 1.00 73.19 91 VAL A N 1
ATOM 674 C CA . VAL A 1 91 ? 6.301 -10.601 -19.745 1.00 73.19 91 VAL A CA 1
ATOM 675 C C . VAL A 1 91 ? 7.753 -10.140 -19.842 1.00 73.19 91 VAL A C 1
ATOM 677 O O . VAL A 1 91 ? 8.177 -9.714 -20.911 1.00 73.19 91 VAL A O 1
ATOM 680 N N . LEU A 1 92 ? 8.536 -10.265 -18.767 1.00 69.50 92 LEU A N 1
ATOM 681 C CA . LEU A 1 92 ? 9.961 -9.941 -18.792 1.00 69.50 92 LEU A CA 1
ATOM 682 C C . LEU A 1 92 ? 10.722 -10.852 -19.766 1.00 69.50 92 LEU A C 1
ATOM 684 O O . LEU A 1 92 ? 11.515 -10.362 -20.560 1.00 69.50 92 LEU A O 1
ATOM 688 N N . CYS A 1 93 ? 10.462 -12.162 -19.760 1.00 70.38 93 CYS A N 1
ATOM 689 C CA . CYS A 1 93 ? 11.059 -13.088 -20.723 1.00 70.38 93 CYS A CA 1
ATOM 690 C C . CYS A 1 93 ? 10.665 -12.752 -22.170 1.00 70.38 93 CYS A C 1
ATOM 692 O O . CYS A 1 93 ? 11.525 -12.756 -23.042 1.00 70.38 93 CYS A O 1
ATOM 694 N N . LEU A 1 94 ? 9.397 -12.420 -22.429 1.00 73.06 94 LEU A N 1
ATOM 695 C CA . LEU A 1 94 ? 8.934 -11.997 -23.755 1.00 73.06 94 LEU A CA 1
ATOM 696 C C . LEU A 1 94 ? 9.582 -10.681 -24.200 1.00 73.06 94 LEU A C 1
ATOM 698 O O . LEU A 1 94 ? 9.942 -10.553 -25.366 1.00 73.06 94 LEU A O 1
ATOM 702 N N . LEU A 1 95 ? 9.783 -9.732 -23.279 1.00 70.50 95 LEU A N 1
ATOM 703 C CA . LEU A 1 95 ? 10.536 -8.505 -23.543 1.00 70.50 95 LEU A CA 1
ATOM 704 C C . LEU A 1 95 ? 11.961 -8.838 -24.001 1.00 70.50 95 LEU A C 1
ATOM 706 O O . LEU A 1 95 ? 12.417 -8.287 -24.996 1.00 70.50 95 LEU A O 1
ATOM 710 N N . TRP A 1 96 ? 12.635 -9.777 -23.333 1.00 67.25 96 TRP A N 1
ATOM 711 C CA . TRP A 1 96 ? 13.970 -10.236 -23.733 1.00 67.25 96 TRP A CA 1
ATOM 712 C C . TRP A 1 96 ? 13.997 -10.910 -25.095 1.00 67.25 96 TRP A C 1
ATOM 714 O O . TRP A 1 96 ? 14.896 -10.634 -25.881 1.00 67.25 96 TRP A O 1
ATOM 724 N N . VAL A 1 97 ? 13.007 -11.750 -25.398 1.00 70.62 97 VAL A N 1
ATOM 725 C CA . VAL A 1 97 ? 12.864 -12.353 -26.730 1.00 70.62 97 VAL A CA 1
ATOM 726 C C . VAL A 1 97 ? 12.655 -11.269 -27.790 1.00 70.62 97 VAL A C 1
ATOM 728 O O . VAL A 1 97 ? 13.270 -11.338 -28.847 1.00 70.62 97 VAL A O 1
ATOM 731 N N . GLY A 1 98 ? 11.846 -10.246 -27.501 1.00 68.25 98 GLY A N 1
ATOM 732 C CA . GLY A 1 98 ? 11.622 -9.113 -28.400 1.00 68.25 98 GLY A CA 1
ATOM 733 C C . GLY A 1 98 ? 12.875 -8.265 -28.623 1.00 68.25 98 GLY A C 1
ATOM 734 O O . GLY A 1 98 ? 13.184 -7.932 -29.761 1.00 68.25 98 GLY A O 1
ATOM 735 N N . ILE A 1 99 ? 13.630 -7.966 -27.560 1.00 66.75 99 ILE A N 1
ATOM 736 C CA . ILE A 1 99 ? 14.932 -7.286 -27.644 1.00 66.75 99 ILE A CA 1
ATOM 737 C C . ILE A 1 99 ? 15.890 -8.130 -28.493 1.00 66.75 99 ILE A C 1
ATOM 739 O O . ILE A 1 99 ? 16.456 -7.627 -29.457 1.00 66.75 99 ILE A O 1
ATOM 743 N N . ALA A 1 100 ? 16.018 -9.427 -28.206 1.00 64.88 100 ALA A N 1
ATOM 744 C CA . ALA A 1 100 ? 16.887 -10.323 -28.963 1.00 64.88 100 ALA A CA 1
ATOM 745 C C . ALA A 1 100 ? 16.507 -10.389 -30.450 1.00 64.88 100 ALA A C 1
ATOM 747 O O . ALA A 1 100 ? 17.386 -10.301 -31.297 1.00 64.88 100 ALA A O 1
ATOM 748 N N . ALA A 1 101 ? 15.211 -10.474 -30.766 1.00 68.00 101 ALA A N 1
ATOM 749 C CA . ALA A 1 101 ? 14.710 -10.490 -32.140 1.00 68.00 101 ALA A CA 1
ATOM 750 C C . ALA A 1 101 ? 14.874 -9.142 -32.863 1.00 68.00 101 ALA A C 1
ATOM 752 O O . ALA A 1 101 ? 15.006 -9.112 -34.081 1.00 68.00 101 ALA A O 1
ATOM 753 N N . HIS A 1 102 ? 14.854 -8.022 -32.134 1.00 66.94 102 HIS A N 1
ATOM 754 C CA . HIS A 1 102 ? 15.070 -6.693 -32.707 1.00 66.94 102 HIS A CA 1
ATOM 755 C C . HIS A 1 102 ? 16.554 -6.401 -32.975 1.00 66.94 102 HIS A C 1
ATOM 757 O O . HIS A 1 102 ? 16.878 -5.690 -33.925 1.00 66.94 102 HIS A O 1
ATOM 763 N N . PHE A 1 103 ? 17.452 -6.937 -32.142 1.00 60.75 103 PHE A N 1
ATOM 764 C CA . PHE A 1 103 ? 18.892 -6.671 -32.205 1.00 60.75 103 PHE A CA 1
ATOM 765 C C . PHE A 1 103 ? 19.726 -7.810 -32.829 1.00 60.75 103 PHE A C 1
ATOM 767 O O . PHE A 1 103 ? 20.928 -7.623 -33.006 1.00 60.75 103 PHE A O 1
ATOM 774 N N . GLY A 1 104 ? 19.136 -8.958 -33.195 1.00 59.25 104 GLY A N 1
ATOM 775 C CA . GLY A 1 104 ? 19.840 -10.054 -33.874 1.00 59.25 104 GLY A CA 1
ATOM 776 C C . GLY A 1 104 ? 18.975 -11.252 -34.290 1.00 59.25 104 GLY A C 1
ATOM 777 O O . GLY A 1 104 ? 17.748 -11.210 -34.261 1.00 59.25 104 GLY A O 1
ATOM 778 N N . ASP A 1 105 ? 19.645 -12.330 -34.713 1.00 57.59 105 ASP A N 1
ATOM 779 C CA . ASP A 1 105 ? 19.025 -13.535 -35.272 1.00 57.59 105 ASP A CA 1
ATOM 780 C C . ASP A 1 105 ? 18.274 -14.334 -34.184 1.00 57.59 105 ASP A C 1
ATOM 782 O O . ASP A 1 105 ? 18.825 -14.656 -33.125 1.00 57.59 105 ASP A O 1
ATOM 786 N N . ALA A 1 106 ? 17.004 -14.680 -34.428 1.00 54.59 106 ALA A N 1
ATOM 787 C CA . ALA A 1 106 ? 16.076 -15.233 -33.426 1.00 54.59 106 ALA A CA 1
ATOM 788 C C . ALA A 1 106 ? 16.561 -16.541 -32.757 1.00 54.59 106 ALA A C 1
ATOM 790 O O . ALA A 1 106 ? 16.072 -16.931 -31.693 1.00 54.59 106 ALA A O 1
ATOM 791 N N . ARG A 1 107 ? 17.568 -17.198 -33.347 1.00 57.84 107 ARG A N 1
ATOM 792 C CA . ARG A 1 107 ? 18.251 -18.392 -32.827 1.00 57.84 107 ARG A CA 1
ATOM 793 C C . ARG A 1 107 ? 19.023 -18.134 -31.518 1.00 57.84 107 ARG A C 1
ATOM 795 O O . ARG A 1 107 ? 19.285 -19.084 -30.786 1.00 57.84 107 ARG A O 1
ATOM 802 N N . GLY A 1 108 ? 19.329 -16.875 -31.180 1.00 64.19 108 GLY A N 1
ATOM 803 C CA . GLY A 1 108 ? 20.068 -16.471 -29.972 1.00 64.19 108 GLY A CA 1
ATOM 804 C C . GLY A 1 108 ? 19.222 -16.083 -28.747 1.00 64.19 108 GLY A C 1
ATOM 805 O O . GLY A 1 108 ? 19.782 -15.706 -27.718 1.00 64.19 108 GLY A O 1
ATOM 806 N N . ALA A 1 109 ? 17.886 -16.171 -28.802 1.00 65.44 109 ALA A N 1
ATOM 807 C CA . ALA A 1 109 ? 17.008 -15.646 -27.744 1.00 65.44 109 ALA A CA 1
ATOM 808 C C . ALA A 1 109 ? 17.273 -16.251 -26.347 1.00 65.44 109 ALA A C 1
ATOM 810 O O . ALA A 1 1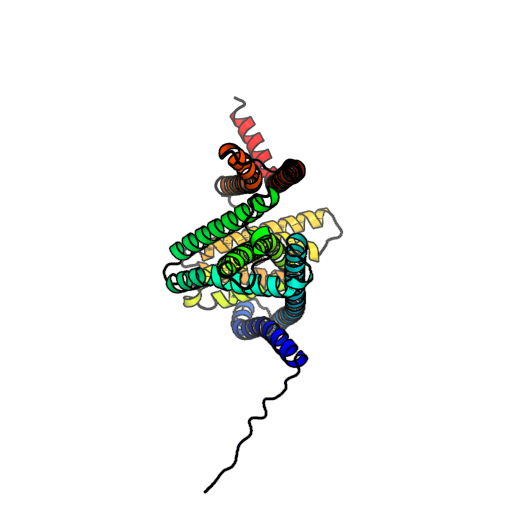09 ? 17.235 -15.543 -25.340 1.00 65.44 109 ALA A O 1
ATOM 811 N N . GLY A 1 110 ? 17.598 -17.547 -26.275 1.00 68.88 110 GLY A N 1
ATOM 812 C CA . GLY A 1 110 ? 17.971 -18.201 -25.015 1.00 68.88 110 GLY A CA 1
ATOM 813 C C . GLY A 1 110 ? 19.271 -17.652 -24.415 1.00 68.88 110 GLY A C 1
ATOM 814 O O . GLY A 1 110 ? 19.345 -17.437 -23.205 1.00 68.88 110 GLY A O 1
ATOM 815 N N . ALA A 1 111 ? 20.265 -17.359 -25.260 1.00 70.94 111 ALA A N 1
ATOM 816 C CA . ALA A 1 111 ? 21.529 -16.758 -24.842 1.00 70.94 111 ALA A CA 1
ATOM 817 C C . ALA A 1 111 ? 21.332 -15.314 -24.360 1.00 70.94 111 ALA A C 1
ATOM 819 O O . ALA A 1 111 ? 21.895 -14.942 -23.336 1.00 70.94 111 ALA A O 1
ATOM 820 N N . ALA A 1 112 ? 20.464 -14.536 -25.015 1.00 66.94 112 ALA A N 1
ATOM 821 C CA . ALA A 1 112 ? 20.127 -13.177 -24.591 1.00 66.94 112 ALA A CA 1
ATOM 822 C C . ALA A 1 112 ? 19.414 -13.138 -23.225 1.00 66.94 112 ALA A C 1
ATOM 824 O O . ALA A 1 112 ? 19.723 -12.288 -22.391 1.00 66.94 112 ALA A O 1
ATOM 825 N N . ILE A 1 113 ? 18.505 -14.086 -22.952 1.00 71.38 113 ILE A N 1
ATOM 826 C CA . ILE A 1 113 ? 17.847 -14.212 -21.638 1.00 71.38 113 ILE A CA 1
ATOM 827 C C . ILE A 1 113 ? 18.872 -14.559 -20.549 1.00 71.38 113 ILE A C 1
ATOM 829 O O . ILE A 1 113 ? 18.885 -13.932 -19.488 1.00 71.38 113 ILE A O 1
ATOM 833 N N . LEU A 1 114 ? 19.742 -15.542 -20.804 1.00 77.44 114 LEU A N 1
ATOM 834 C CA . LEU A 1 114 ? 20.812 -15.929 -19.879 1.00 77.44 114 LEU A CA 1
ATOM 835 C C . LEU A 1 114 ? 21.793 -14.776 -19.640 1.00 77.44 114 LEU A C 1
ATOM 837 O O . LEU A 1 114 ? 22.135 -14.501 -18.493 1.00 77.44 114 LEU A O 1
ATOM 841 N N . ALA A 1 115 ? 22.181 -14.060 -20.693 1.00 73.69 115 ALA A N 1
ATOM 842 C CA . ALA A 1 115 ? 23.055 -12.898 -20.615 1.00 73.69 115 ALA A CA 1
ATOM 843 C C . ALA A 1 115 ? 22.418 -11.731 -19.851 1.00 73.69 115 ALA A C 1
ATOM 845 O O . ALA A 1 115 ? 23.093 -11.099 -19.044 1.00 73.69 115 ALA A O 1
ATOM 846 N N . GLY A 1 116 ? 21.118 -11.478 -20.027 1.00 72.69 116 GLY A N 1
ATOM 847 C CA . GLY A 1 116 ? 20.374 -10.498 -19.230 1.00 72.69 116 GLY A CA 1
ATOM 848 C C . GLY A 1 116 ? 20.348 -10.854 -17.744 1.00 72.69 116 GLY A C 1
ATOM 849 O O . GLY A 1 116 ? 20.623 -10.006 -16.897 1.00 72.69 116 GLY A O 1
ATOM 850 N N . LEU A 1 117 ? 20.108 -12.126 -17.409 1.00 78.62 117 LEU A N 1
ATOM 851 C CA . LEU A 1 117 ? 20.112 -12.602 -16.021 1.00 78.62 117 LEU A CA 1
ATOM 852 C C . LEU A 1 117 ? 21.511 -12.569 -15.387 1.00 78.62 117 LEU A C 1
ATOM 854 O O . LEU A 1 117 ? 21.666 -12.061 -14.276 1.00 78.62 117 LEU A O 1
ATOM 858 N N . MET A 1 118 ? 22.532 -13.077 -16.080 1.00 81.00 118 MET A N 1
ATOM 859 C CA . MET A 1 118 ? 23.920 -13.057 -15.602 1.00 81.00 118 MET A CA 1
ATOM 860 C C . MET A 1 118 ? 24.455 -11.628 -15.508 1.00 81.00 118 MET A C 1
ATOM 862 O O . MET A 1 118 ? 25.065 -11.262 -14.507 1.00 81.00 118 MET A O 1
ATOM 866 N N . GLY A 1 119 ? 24.159 -10.798 -16.506 1.00 79.81 119 GLY A N 1
ATOM 867 C CA . GLY A 1 119 ? 24.468 -9.377 -16.516 1.00 79.81 119 GLY A CA 1
ATOM 868 C C . GLY A 1 119 ? 23.778 -8.625 -15.381 1.00 79.81 119 GLY A C 1
ATOM 869 O O . GLY A 1 119 ? 24.402 -7.788 -14.739 1.00 79.81 119 GLY A O 1
ATOM 870 N N . TYR A 1 120 ? 22.512 -8.930 -15.080 1.00 79.81 120 TYR A N 1
ATOM 871 C CA . TYR A 1 120 ? 21.803 -8.339 -13.942 1.00 79.81 120 TYR A CA 1
ATOM 872 C C . TYR A 1 120 ? 22.526 -8.643 -12.630 1.00 79.81 120 TYR A C 1
ATOM 874 O O . TYR A 1 120 ? 22.759 -7.729 -11.836 1.00 79.81 120 TYR A O 1
ATOM 882 N N . VAL A 1 121 ? 22.916 -9.905 -12.416 1.00 83.81 121 VAL A N 1
ATOM 883 C CA . VAL A 1 121 ? 23.696 -10.297 -11.236 1.00 83.81 121 VAL A CA 1
ATOM 884 C C . VAL A 1 121 ? 25.019 -9.537 -11.207 1.00 83.81 121 VAL A C 1
ATOM 886 O O . VAL A 1 121 ? 25.325 -8.942 -10.183 1.00 83.81 121 VAL A O 1
ATOM 889 N N . LEU A 1 122 ? 25.746 -9.480 -12.325 1.00 83.38 122 LEU A N 1
ATOM 890 C CA . LEU A 1 122 ? 27.034 -8.790 -12.435 1.00 83.38 122 LEU A CA 1
ATOM 891 C C . LEU A 1 122 ? 26.938 -7.284 -12.130 1.00 83.38 122 LEU A C 1
ATOM 893 O O . LEU A 1 122 ? 27.777 -6.744 -11.416 1.00 83.38 122 LEU A O 1
ATOM 897 N N . VAL A 1 123 ? 25.908 -6.606 -12.643 1.00 80.06 123 VAL A N 1
ATOM 898 C CA . VAL A 1 123 ? 25.692 -5.162 -12.445 1.00 80.06 123 VAL A CA 1
ATOM 899 C C . VAL A 1 123 ? 25.239 -4.854 -11.014 1.00 80.06 123 VAL A C 1
ATOM 901 O O . VAL A 1 123 ? 25.657 -3.849 -10.439 1.00 80.06 123 VAL A O 1
ATOM 904 N N . ASN A 1 124 ? 24.410 -5.713 -10.408 1.00 80.38 124 ASN A N 1
ATOM 905 C CA . ASN A 1 124 ? 23.816 -5.444 -9.093 1.00 80.38 124 ASN A CA 1
ATOM 906 C C . ASN A 1 124 ? 24.604 -6.042 -7.921 1.00 80.38 124 ASN A C 1
ATOM 908 O O . ASN A 1 124 ? 24.477 -5.541 -6.805 1.00 80.38 124 ASN A O 1
ATOM 912 N N . SER A 1 125 ? 25.415 -7.087 -8.115 1.00 80.62 125 SER A N 1
ATOM 913 C CA . SER A 1 125 ? 26.153 -7.736 -7.022 1.00 80.62 125 SER A CA 1
ATOM 914 C C . SER A 1 125 ? 27.110 -6.802 -6.272 1.00 80.62 125 SER A C 1
ATOM 916 O O . SER A 1 125 ? 27.124 -6.880 -5.040 1.00 80.62 125 SER A O 1
ATOM 918 N N . PRO A 1 126 ? 27.850 -5.873 -6.921 1.00 79.31 126 PRO A N 1
ATOM 919 C CA . PRO A 1 126 ? 28.705 -4.929 -6.204 1.00 79.31 126 PRO A CA 1
ATOM 920 C C . PRO A 1 126 ? 27.875 -3.977 -5.340 1.00 79.31 126 PRO A C 1
ATOM 922 O O . PRO A 1 126 ? 28.226 -3.714 -4.191 1.00 79.31 126 PRO A O 1
ATOM 925 N N . LEU A 1 127 ? 26.726 -3.517 -5.852 1.00 77.75 127 LEU A N 1
ATOM 926 C CA . LEU A 1 127 ? 25.811 -2.669 -5.092 1.00 77.75 127 LEU A CA 1
ATOM 927 C C . LEU A 1 127 ? 25.217 -3.423 -3.900 1.00 77.75 127 LEU A C 1
ATOM 929 O O . LEU A 1 127 ? 25.165 -2.875 -2.804 1.00 77.75 127 LEU A O 1
ATOM 933 N N . LEU A 1 128 ? 24.767 -4.664 -4.093 1.00 76.06 128 LEU A N 1
ATOM 934 C CA . LEU A 1 128 ? 24.197 -5.477 -3.019 1.00 76.06 128 LEU A CA 1
ATOM 935 C C . LEU A 1 128 ? 25.216 -5.699 -1.897 1.00 76.06 128 LEU A C 1
ATOM 937 O O . LEU A 1 128 ? 24.859 -5.565 -0.729 1.00 76.06 128 LEU A O 1
ATOM 941 N N . LEU A 1 129 ? 26.483 -5.951 -2.235 1.00 78.94 129 LEU A N 1
ATOM 942 C CA . LEU A 1 129 ? 27.567 -6.063 -1.259 1.00 78.94 129 LEU A CA 1
ATOM 943 C C . LEU A 1 129 ? 27.769 -4.749 -0.484 1.00 78.94 129 LEU A C 1
ATOM 945 O O . LEU A 1 129 ? 27.796 -4.752 0.747 1.00 78.94 129 LEU A O 1
ATOM 949 N N . VAL A 1 130 ? 27.836 -3.617 -1.192 1.00 73.94 130 VAL A N 1
ATOM 950 C CA . VAL A 1 130 ? 27.974 -2.282 -0.585 1.00 73.94 130 VAL A CA 1
ATOM 951 C C . VAL A 1 130 ? 26.776 -1.954 0.311 1.00 73.94 130 VAL A C 1
ATOM 953 O O . VAL A 1 130 ? 26.952 -1.477 1.429 1.00 73.94 130 VAL A O 1
ATOM 956 N N . LEU A 1 131 ? 25.552 -2.262 -0.119 1.00 71.94 131 LEU A N 1
ATOM 957 C CA . LEU A 1 131 ? 24.337 -2.048 0.669 1.00 71.94 131 LEU A CA 1
ATOM 958 C C . LEU A 1 131 ? 24.293 -2.932 1.919 1.00 71.94 131 LEU A C 1
ATOM 960 O O . LEU A 1 131 ? 23.857 -2.454 2.965 1.00 71.94 131 LEU A O 1
ATOM 964 N N . VAL A 1 132 ? 24.765 -4.181 1.839 1.00 78.56 132 VAL A N 1
ATOM 965 C CA . VAL A 1 132 ? 24.893 -5.081 2.998 1.00 78.56 132 VAL A CA 1
ATOM 966 C C . VAL A 1 132 ? 25.875 -4.506 4.021 1.00 78.56 132 VAL A C 1
ATOM 968 O O . VAL A 1 132 ? 25.558 -4.454 5.212 1.00 78.56 132 VAL A O 1
ATOM 971 N N . ILE A 1 133 ? 27.022 -3.995 3.570 1.00 77.69 133 ILE A N 1
ATOM 972 C CA . ILE A 1 133 ? 28.020 -3.346 4.437 1.00 77.69 133 ILE A CA 1
ATOM 973 C C . ILE A 1 133 ? 27.442 -2.068 5.070 1.00 77.69 133 ILE A C 1
ATOM 975 O O . ILE A 1 133 ? 27.630 -1.806 6.258 1.00 77.69 133 ILE A O 1
ATOM 979 N N . LEU A 1 134 ? 26.655 -1.305 4.309 1.00 76.62 134 LEU A N 1
ATOM 980 C CA . LEU A 1 134 ? 26.032 -0.056 4.752 1.00 76.62 134 LEU A CA 1
ATOM 981 C C . LEU A 1 134 ? 24.719 -0.239 5.523 1.00 76.62 134 LEU A C 1
ATOM 983 O O . LEU A 1 134 ? 24.080 0.755 5.874 1.00 76.62 134 LEU A O 1
ATOM 987 N N . THR A 1 135 ? 24.321 -1.469 5.861 1.00 71.88 135 THR A N 1
ATOM 988 C CA . THR A 1 135 ? 23.108 -1.736 6.665 1.00 71.88 135 THR A CA 1
ATOM 989 C C . THR A 1 135 ? 23.096 -0.995 8.004 1.00 71.88 135 THR A C 1
ATOM 991 O O . THR A 1 135 ? 22.025 -0.693 8.531 1.00 71.88 135 THR A O 1
ATOM 994 N N . ARG A 1 136 ? 24.273 -0.646 8.539 1.00 73.88 136 ARG A N 1
ATOM 995 C CA . ARG A 1 136 ? 24.424 0.126 9.784 1.00 73.88 136 ARG A CA 1
ATOM 996 C C . ARG A 1 136 ? 24.306 1.643 9.606 1.00 73.88 136 ARG A C 1
ATOM 998 O O . ARG A 1 136 ? 24.152 2.353 10.594 1.00 73.88 136 ARG A O 1
ATOM 1005 N N . LEU A 1 137 ? 24.342 2.148 8.372 1.00 77.00 137 LEU A N 1
ATOM 1006 C CA . LEU A 1 137 ? 24.289 3.574 8.038 1.00 77.00 137 LEU A CA 1
ATOM 1007 C C . LEU A 1 137 ? 23.169 3.825 7.013 1.00 77.00 137 LEU A C 1
ATOM 1009 O O . LEU A 1 137 ? 23.435 4.088 5.837 1.00 77.00 137 LEU A O 1
ATOM 1013 N N . PRO A 1 138 ? 21.892 3.777 7.441 1.00 68.62 138 PRO A N 1
ATOM 1014 C CA . PRO A 1 138 ? 20.746 3.723 6.532 1.00 68.62 138 PRO A CA 1
ATOM 1015 C C . PRO A 1 138 ? 20.637 4.943 5.610 1.00 68.62 138 PRO A C 1
ATOM 1017 O O . PRO A 1 138 ? 20.173 4.809 4.483 1.00 68.62 138 PRO A O 1
ATOM 1020 N N . ARG A 1 139 ? 21.099 6.121 6.056 1.00 69.56 139 ARG A N 1
ATOM 1021 C CA . ARG A 1 139 ? 21.115 7.343 5.235 1.00 69.56 139 ARG A CA 1
ATOM 1022 C C . ARG A 1 139 ? 22.104 7.244 4.068 1.00 69.56 139 ARG A C 1
ATOM 1024 O O . ARG A 1 139 ? 21.765 7.627 2.952 1.00 69.56 139 ARG A O 1
ATOM 1031 N N . LEU A 1 140 ? 23.295 6.692 4.303 1.00 69.62 140 LEU A N 1
ATOM 1032 C CA . LEU A 1 140 ? 24.291 6.481 3.246 1.00 69.62 140 LEU A CA 1
ATOM 1033 C C . LEU A 1 140 ? 23.849 5.375 2.288 1.00 69.62 140 LEU A C 1
ATOM 1035 O O . LEU A 1 140 ? 23.960 5.546 1.077 1.00 69.62 140 LEU A O 1
ATOM 1039 N N . ALA A 1 141 ? 23.264 4.295 2.817 1.00 65.50 141 ALA A N 1
ATOM 1040 C CA . ALA A 1 141 ? 22.694 3.224 2.006 1.00 65.50 141 ALA A CA 1
ATOM 1041 C C . ALA A 1 141 ? 21.625 3.751 1.033 1.00 65.50 141 ALA A C 1
ATOM 1043 O O . ALA A 1 141 ? 21.641 3.406 -0.148 1.00 65.50 141 ALA A O 1
ATOM 1044 N N . THR A 1 142 ? 20.733 4.641 1.492 1.00 69.56 142 THR A N 1
ATOM 1045 C CA . THR A 1 142 ? 19.732 5.258 0.609 1.00 69.56 142 THR A CA 1
ATOM 1046 C C . THR A 1 142 ? 20.352 6.135 -0.474 1.00 69.56 142 THR A C 1
ATOM 1048 O O . THR A 1 142 ? 19.931 6.043 -1.626 1.00 69.56 142 THR A O 1
ATOM 1051 N N . SER A 1 143 ? 21.358 6.951 -0.149 1.00 71.88 143 SER A N 1
ATOM 1052 C CA . SER A 1 143 ? 22.004 7.830 -1.132 1.00 71.88 143 SER A CA 1
ATOM 1053 C C . SER A 1 143 ? 22.770 7.036 -2.191 1.00 71.88 143 SER A C 1
ATOM 1055 O O . SER A 1 143 ? 22.599 7.281 -3.381 1.00 71.88 143 SER A O 1
ATOM 1057 N N . ILE A 1 144 ? 23.553 6.038 -1.771 1.00 72.69 144 ILE A N 1
ATOM 1058 C CA . ILE A 1 144 ? 24.352 5.192 -2.669 1.00 72.69 144 ILE A CA 1
ATOM 1059 C C . ILE A 1 144 ? 23.453 4.318 -3.547 1.00 72.69 144 ILE A C 1
ATOM 1061 O O . ILE A 1 144 ? 23.669 4.239 -4.755 1.00 72.69 144 ILE A O 1
ATOM 1065 N N . GLY A 1 145 ? 22.394 3.733 -2.977 1.00 71.50 145 GLY A N 1
ATOM 1066 C CA . GLY A 1 145 ? 21.393 2.999 -3.753 1.00 71.50 145 GLY A CA 1
ATOM 1067 C C . GLY A 1 145 ? 20.702 3.877 -4.800 1.00 71.50 145 GLY A C 1
ATOM 1068 O O . GLY A 1 145 ? 20.524 3.452 -5.939 1.00 71.50 145 GLY A O 1
ATOM 1069 N N . SER A 1 146 ? 20.367 5.121 -4.443 1.00 71.31 146 SER A N 1
ATOM 1070 C CA . SER A 1 146 ? 19.750 6.077 -5.373 1.00 71.31 146 SER A CA 1
ATOM 1071 C C . SER A 1 146 ? 20.704 6.469 -6.503 1.00 71.31 146 SER A C 1
ATOM 1073 O O . SER A 1 146 ? 20.299 6.492 -7.662 1.00 71.31 146 SER A O 1
ATOM 1075 N N . LEU A 1 147 ? 21.973 6.736 -6.183 1.00 75.19 147 LEU A N 1
ATOM 1076 C CA . LEU A 1 147 ? 22.989 7.122 -7.162 1.00 75.19 147 LEU A CA 1
ATOM 1077 C C . LEU A 1 147 ? 23.301 5.985 -8.143 1.00 75.19 147 LEU A C 1
ATOM 1079 O O . LEU A 1 147 ? 23.384 6.226 -9.343 1.00 75.19 147 LEU A O 1
ATOM 1083 N N . HIS A 1 148 ? 23.386 4.742 -7.662 1.00 76.50 148 HIS A N 1
ATOM 1084 C CA . HIS A 1 148 ? 23.535 3.574 -8.531 1.00 76.50 148 HIS A CA 1
ATOM 1085 C C . HIS A 1 148 ? 22.340 3.398 -9.471 1.00 76.50 148 HIS A C 1
ATOM 1087 O O . HIS A 1 148 ? 22.525 3.151 -10.658 1.00 76.50 148 HIS A O 1
ATOM 1093 N N . LEU A 1 149 ? 21.115 3.572 -8.969 1.00 74.50 149 LEU A N 1
ATOM 1094 C CA . LEU A 1 149 ? 19.914 3.475 -9.797 1.00 74.50 149 LEU A CA 1
ATOM 1095 C C . LEU A 1 149 ? 19.897 4.549 -10.895 1.00 74.50 149 LEU A C 1
ATOM 1097 O O . LEU A 1 149 ? 19.564 4.245 -12.037 1.00 74.50 149 LEU A O 1
ATOM 1101 N N . VAL A 1 150 ? 20.307 5.780 -10.573 1.00 76.50 150 VAL A N 1
ATOM 1102 C CA . VAL A 1 150 ? 20.479 6.854 -11.565 1.00 76.50 150 VAL A CA 1
ATOM 1103 C C . VAL A 1 150 ? 21.547 6.482 -12.592 1.00 76.50 150 VAL A C 1
ATOM 1105 O O . VAL A 1 150 ? 21.286 6.605 -13.785 1.00 76.50 150 VAL A O 1
ATOM 1108 N N . ALA A 1 151 ? 22.708 5.989 -12.154 1.00 74.81 151 ALA A N 1
ATOM 1109 C CA . ALA A 1 151 ? 23.788 5.581 -13.047 1.00 74.81 151 ALA A CA 1
ATOM 1110 C C . ALA A 1 151 ? 23.334 4.477 -14.013 1.00 74.81 151 ALA A C 1
ATOM 1112 O O . ALA A 1 151 ? 23.477 4.626 -15.219 1.00 74.81 151 ALA A O 1
ATOM 1113 N N . VAL A 1 152 ? 22.694 3.419 -13.507 1.00 77.31 152 VAL A N 1
ATOM 1114 C CA . VAL A 1 152 ? 22.195 2.305 -14.327 1.00 77.31 152 VAL A CA 1
ATOM 1115 C C . VAL A 1 152 ? 21.117 2.755 -15.312 1.00 77.31 152 VAL A C 1
ATOM 1117 O O . VAL A 1 152 ? 21.135 2.334 -16.468 1.00 77.31 152 VAL A O 1
ATOM 1120 N N . LEU A 1 153 ? 20.187 3.619 -14.892 1.00 74.56 153 LEU A N 1
ATOM 1121 C CA . LEU A 1 153 ? 19.166 4.169 -15.787 1.00 74.56 153 LEU A CA 1
ATOM 1122 C C . LEU A 1 153 ? 19.778 5.071 -16.864 1.00 74.56 153 LEU A C 1
ATOM 1124 O O . LEU A 1 153 ? 19.361 4.993 -18.017 1.00 74.56 153 LEU A O 1
ATOM 1128 N N . ALA A 1 154 ? 20.775 5.886 -16.514 1.00 73.12 154 ALA A N 1
ATOM 1129 C CA . ALA A 1 154 ? 21.500 6.718 -17.467 1.00 73.12 154 ALA A CA 1
ATOM 1130 C C . ALA A 1 154 ? 22.278 5.858 -18.473 1.00 73.12 154 ALA A C 1
ATOM 1132 O O . ALA A 1 154 ? 22.164 6.081 -19.675 1.00 73.12 154 ALA A O 1
ATOM 1133 N N . THR A 1 155 ? 22.993 4.827 -18.012 1.00 76.00 155 THR A N 1
ATOM 1134 C CA . THR A 1 155 ? 23.706 3.876 -18.875 1.00 76.00 155 THR A CA 1
ATOM 1135 C C . THR A 1 155 ? 22.746 3.140 -19.807 1.00 76.00 155 THR A C 1
ATOM 1137 O O . THR A 1 155 ? 22.985 3.090 -21.008 1.00 76.00 155 THR A O 1
ATOM 1140 N N . ALA A 1 156 ? 21.625 2.624 -19.294 1.00 78.25 156 ALA A N 1
ATOM 1141 C CA . ALA A 1 156 ? 20.601 1.984 -20.117 1.00 78.25 156 ALA A CA 1
ATOM 1142 C C . ALA A 1 156 ? 20.000 2.956 -21.146 1.00 78.25 156 ALA A C 1
ATOM 1144 O O . ALA A 1 156 ? 19.827 2.588 -22.305 1.00 78.25 156 ALA A O 1
ATOM 1145 N N . GLY A 1 157 ? 19.726 4.200 -20.746 1.00 70.31 157 GLY A N 1
ATOM 1146 C CA . GLY A 1 157 ? 19.236 5.249 -21.638 1.00 70.31 157 GLY A CA 1
ATOM 1147 C C . GLY A 1 157 ? 20.225 5.591 -22.753 1.00 70.31 157 GLY A C 1
ATOM 1148 O O . GLY A 1 157 ? 19.817 5.686 -23.905 1.00 70.31 157 GLY A O 1
ATOM 1149 N N . LEU A 1 158 ? 21.518 5.706 -22.434 1.00 74.56 158 LEU A N 1
ATOM 1150 C CA . LEU A 1 158 ? 22.589 5.946 -23.408 1.00 74.56 158 LEU A CA 1
ATOM 1151 C C . LEU A 1 158 ? 22.756 4.775 -24.383 1.00 74.56 158 LEU A C 1
ATOM 1153 O O . LEU A 1 158 ? 22.926 5.006 -25.576 1.00 74.56 158 LEU A O 1
ATOM 1157 N N . ILE A 1 159 ? 22.659 3.533 -23.897 1.00 74.88 159 ILE A N 1
ATOM 1158 C CA . ILE A 1 159 ? 22.685 2.329 -24.739 1.00 74.88 159 ILE A CA 1
ATOM 1159 C C . ILE A 1 159 ? 21.518 2.355 -25.730 1.00 74.88 159 ILE A C 1
ATOM 1161 O O . ILE A 1 159 ? 21.731 2.200 -26.929 1.00 74.88 159 ILE A O 1
ATOM 1165 N N . VAL A 1 160 ? 20.291 2.576 -25.243 1.00 71.25 160 VAL A N 1
ATOM 1166 C CA . VAL A 1 160 ? 19.096 2.635 -26.099 1.00 71.25 160 VAL A CA 1
ATOM 1167 C C . VAL A 1 160 ? 19.201 3.788 -27.094 1.00 71.25 160 VAL A C 1
ATOM 1169 O O . VAL A 1 160 ? 18.921 3.597 -28.270 1.00 71.25 160 VAL A O 1
ATOM 1172 N N . TYR A 1 161 ? 19.627 4.968 -26.646 1.00 68.12 161 TYR A N 1
ATOM 1173 C CA . TYR A 1 161 ? 19.803 6.131 -27.510 1.00 68.12 161 TYR A CA 1
ATOM 1174 C C . TYR A 1 161 ? 20.807 5.856 -28.633 1.00 68.12 161 TYR A C 1
ATOM 1176 O O . TYR A 1 161 ? 20.454 6.027 -29.797 1.00 68.12 161 TYR A O 1
ATOM 1184 N N . GLY A 1 162 ? 22.002 5.359 -28.288 1.00 69.94 162 GLY A N 1
ATOM 1185 C CA . GLY A 1 162 ? 23.041 5.005 -29.255 1.00 69.94 162 GLY A CA 1
ATOM 1186 C C . GLY A 1 162 ? 22.546 3.998 -30.291 1.00 69.94 162 GLY A C 1
ATOM 1187 O O . GLY A 1 162 ? 22.797 4.147 -31.485 1.00 69.94 162 GLY A O 1
ATOM 1188 N N . GLU A 1 163 ? 21.783 2.995 -29.856 1.00 70.94 163 GLU A N 1
ATOM 1189 C CA . GLU A 1 163 ? 21.182 2.014 -30.761 1.00 70.94 163 GLU A CA 1
ATOM 1190 C C . GLU A 1 163 ? 20.185 2.619 -31.746 1.00 70.94 163 GLU A C 1
ATOM 1192 O O . GLU A 1 163 ? 20.219 2.289 -32.932 1.00 70.94 163 GLU A O 1
ATOM 1197 N N . VAL A 1 164 ? 19.318 3.525 -31.291 1.00 68.69 164 VAL A N 1
ATOM 1198 C CA . VAL A 1 164 ? 18.362 4.187 -32.190 1.00 68.69 164 VAL A CA 1
ATOM 1199 C C . VAL A 1 164 ? 19.086 5.129 -33.159 1.00 68.69 164 VAL A C 1
ATOM 1201 O O . VAL A 1 164 ? 18.688 5.221 -34.318 1.00 68.69 164 VAL A O 1
ATOM 1204 N N . THR A 1 165 ? 20.167 5.789 -32.735 1.00 69.56 165 THR A N 1
ATOM 1205 C CA . THR A 1 165 ? 20.989 6.650 -33.606 1.00 69.56 165 THR A CA 1
ATOM 1206 C C . THR A 1 165 ? 21.942 5.874 -34.519 1.00 69.56 165 THR A C 1
ATOM 1208 O O . THR A 1 165 ? 22.666 6.487 -35.298 1.00 69.56 165 THR A O 1
ATOM 1211 N N . GLY A 1 166 ? 21.969 4.538 -34.441 1.00 70.12 166 GLY A N 1
ATOM 1212 C CA . GLY A 1 166 ? 22.842 3.687 -35.257 1.00 70.12 166 GLY A CA 1
ATOM 1213 C C . GLY A 1 166 ? 24.319 3.688 -34.844 1.00 70.12 166 GLY A C 1
ATOM 1214 O O . GLY A 1 166 ? 25.143 3.104 -35.539 1.00 70.12 166 GLY A O 1
ATOM 1215 N N . THR A 1 167 ? 24.658 4.307 -33.712 1.00 72.00 167 THR A N 1
ATOM 1216 C CA . THR A 1 167 ? 26.011 4.373 -33.124 1.00 72.00 167 THR A CA 1
ATOM 1217 C C . THR A 1 167 ? 26.152 3.466 -31.898 1.00 72.00 167 THR A C 1
ATOM 1219 O O . THR A 1 167 ? 27.099 3.580 -31.119 1.00 72.00 167 THR A O 1
ATOM 1222 N N . GLY A 1 168 ? 25.168 2.593 -31.690 1.00 65.56 168 GLY A N 1
ATOM 1223 C CA . GLY A 1 168 ? 25.012 1.818 -30.476 1.00 65.56 168 GLY A CA 1
ATOM 1224 C C . GLY A 1 168 ? 25.948 0.611 -30.395 1.00 65.56 168 GLY A C 1
ATOM 1225 O O . GLY A 1 168 ? 26.369 0.059 -31.415 1.00 65.56 168 GLY A O 1
ATOM 1226 N N . PRO A 1 169 ? 26.278 0.182 -29.165 1.00 66.25 169 PRO A N 1
ATOM 1227 C CA . PRO A 1 169 ? 27.163 -0.952 -28.941 1.00 66.25 169 PRO A CA 1
ATOM 1228 C C . PRO A 1 169 ? 26.471 -2.319 -29.070 1.00 66.25 169 PRO A C 1
ATOM 1230 O O . PRO A 1 169 ? 27.149 -3.320 -29.245 1.00 66.25 169 PRO A O 1
ATOM 1233 N N . VAL A 1 170 ? 25.145 -2.414 -28.959 1.00 64.19 170 VAL A N 1
ATOM 1234 C CA . VAL A 1 170 ? 24.384 -3.676 -28.913 1.00 64.19 170 VAL A CA 1
ATOM 1235 C C . VAL A 1 170 ? 24.500 -4.444 -30.227 1.00 64.19 170 VAL A C 1
ATOM 1237 O O . VAL A 1 170 ? 24.900 -5.604 -30.198 1.00 64.19 170 VAL A O 1
ATOM 1240 N N . ARG A 1 171 ? 24.192 -3.821 -31.373 1.00 64.94 171 ARG A N 1
ATOM 1241 C CA . ARG A 1 171 ? 24.230 -4.480 -32.697 1.00 64.94 171 ARG A CA 1
ATOM 1242 C C . ARG A 1 171 ? 25.580 -5.132 -33.037 1.00 64.94 171 ARG A C 1
ATOM 1244 O O . ARG A 1 171 ? 25.567 -6.304 -33.411 1.00 64.94 171 ARG A O 1
ATOM 1251 N N . PRO A 1 172 ? 26.737 -4.456 -32.882 1.00 65.31 172 PRO A N 1
ATOM 1252 C CA . PRO A 1 172 ? 28.032 -5.086 -33.145 1.00 65.31 172 PRO A CA 1
ATOM 1253 C C . PRO A 1 172 ? 28.398 -6.182 -32.128 1.00 65.31 172 PRO A C 1
ATOM 1255 O O . PRO A 1 172 ? 29.184 -7.071 -32.448 1.00 65.31 172 PRO A O 1
ATOM 1258 N N . LEU A 1 173 ? 27.821 -6.167 -30.919 1.00 62.09 173 LEU A N 1
ATOM 1259 C CA . LEU A 1 173 ? 28.093 -7.175 -29.886 1.00 62.09 173 LEU A CA 1
ATOM 1260 C C . LEU A 1 173 ? 27.255 -8.446 -30.020 1.00 62.09 173 LEU A C 1
ATOM 1262 O O . LEU A 1 173 ? 27.700 -9.502 -29.575 1.00 62.09 173 LEU A O 1
ATOM 1266 N N . VAL A 1 174 ? 26.068 -8.377 -30.631 1.00 59.38 174 VAL A N 1
ATOM 1267 C CA . VAL A 1 174 ? 25.183 -9.549 -30.781 1.00 59.38 174 VAL A CA 1
ATOM 1268 C C . VAL A 1 174 ? 25.819 -10.645 -31.653 1.00 59.38 174 VAL A C 1
ATOM 1270 O O . VAL A 1 174 ? 25.504 -11.819 -31.480 1.00 59.38 174 VAL A O 1
ATOM 1273 N N . GLY A 1 175 ? 26.770 -10.297 -32.526 1.00 56.38 175 GLY A N 1
ATOM 1274 C CA . GLY A 1 175 ? 27.531 -11.258 -33.335 1.00 56.38 175 GLY A CA 1
ATOM 1275 C C . GLY A 1 175 ? 28.760 -11.873 -32.650 1.00 56.38 175 GLY A C 1
ATOM 1276 O O . GLY A 1 175 ? 29.345 -12.800 -33.201 1.00 56.38 175 GLY A O 1
ATOM 1277 N N . ASN A 1 176 ? 29.163 -11.385 -31.470 1.00 56.75 176 ASN A N 1
ATOM 1278 C CA . ASN A 1 176 ? 30.453 -11.710 -30.847 1.00 56.75 176 ASN A CA 1
ATOM 1279 C C . ASN A 1 176 ? 30.288 -12.393 -29.474 1.00 56.75 176 ASN A C 1
ATOM 1281 O O . ASN A 1 176 ? 30.958 -12.069 -28.494 1.00 56.75 176 ASN A O 1
ATOM 1285 N N . THR A 1 177 ? 29.362 -13.354 -29.393 1.00 57.62 177 THR A N 1
ATOM 1286 C CA . THR A 1 177 ? 28.930 -14.006 -28.142 1.00 57.62 177 THR A CA 1
ATOM 1287 C C . THR A 1 177 ? 29.962 -14.948 -27.506 1.00 57.62 177 THR A C 1
ATOM 1289 O O . THR A 1 177 ? 29.690 -15.488 -26.438 1.00 57.62 177 THR A O 1
ATOM 1292 N N . VAL A 1 178 ? 31.119 -15.178 -28.140 1.00 55.97 178 VAL A N 1
ATOM 1293 C CA . VAL A 1 178 ? 32.112 -16.195 -27.721 1.00 55.97 178 VAL A CA 1
ATOM 1294 C C . VAL A 1 178 ? 33.538 -15.616 -27.558 1.00 55.97 178 VAL A C 1
ATOM 1296 O O . VAL A 1 178 ? 34.464 -16.363 -27.271 1.00 55.97 178 VAL A O 1
ATOM 1299 N N . GLY A 1 179 ? 33.737 -14.296 -27.698 1.00 62.25 179 GLY A N 1
ATOM 1300 C CA . GLY A 1 179 ? 35.067 -13.652 -27.649 1.00 62.25 179 GLY A CA 1
ATOM 1301 C C . GLY A 1 179 ? 35.218 -12.531 -26.608 1.00 62.25 179 GLY A C 1
ATOM 1302 O O . GLY A 1 179 ? 34.398 -12.396 -25.698 1.00 62.25 179 GLY A O 1
ATOM 1303 N N . ASP A 1 180 ? 36.239 -11.681 -26.778 1.00 58.88 180 ASP A N 1
ATOM 1304 C CA . ASP A 1 180 ? 36.626 -10.578 -25.867 1.00 58.88 180 ASP A CA 1
ATOM 1305 C C . ASP A 1 180 ? 35.493 -9.573 -25.555 1.00 58.88 180 ASP A C 1
ATOM 1307 O O . ASP A 1 180 ? 35.520 -8.870 -24.543 1.00 58.88 180 ASP A O 1
ATOM 1311 N N . GLY A 1 181 ? 34.443 -9.536 -26.383 1.00 65.62 181 GLY A N 1
ATOM 1312 C CA . GLY A 1 181 ? 33.252 -8.702 -26.195 1.00 65.62 181 GLY A CA 1
ATOM 1313 C C . GLY A 1 181 ? 32.201 -9.253 -25.220 1.00 65.62 181 GLY A C 1
ATOM 1314 O O . GLY A 1 181 ? 31.239 -8.545 -24.915 1.00 65.62 181 GLY A O 1
ATOM 1315 N N . PHE A 1 182 ? 32.349 -10.480 -24.705 1.00 69.69 182 PHE A N 1
ATOM 1316 C CA . PHE A 1 182 ? 31.316 -11.143 -23.896 1.00 69.69 182 PHE A CA 1
ATOM 1317 C C . PHE A 1 182 ? 31.007 -10.416 -22.576 1.00 69.69 182 PHE A C 1
ATOM 1319 O O . PHE A 1 182 ? 29.843 -10.266 -22.203 1.00 69.69 182 PHE A O 1
ATOM 1326 N N . LEU A 1 183 ? 32.026 -9.898 -21.879 1.00 71.56 183 LEU A N 1
ATOM 1327 C CA . LEU A 1 183 ? 31.822 -9.120 -20.648 1.00 71.56 183 LEU A CA 1
ATOM 1328 C C . LEU A 1 183 ? 31.045 -7.828 -20.913 1.00 71.56 183 LEU A C 1
ATOM 1330 O O . LEU A 1 183 ? 30.146 -7.470 -20.153 1.00 71.56 183 LEU A O 1
ATOM 1334 N N . PHE A 1 184 ? 31.361 -7.146 -22.010 1.00 71.00 184 PHE A N 1
ATOM 1335 C CA . PHE A 1 184 ? 30.670 -5.923 -22.400 1.00 71.00 184 PHE A CA 1
ATOM 1336 C C . PHE A 1 184 ? 29.224 -6.214 -22.836 1.00 71.00 184 PHE A C 1
ATOM 1338 O O . PHE A 1 184 ? 28.303 -5.504 -22.432 1.00 71.00 184 PHE A O 1
ATOM 1345 N N . TYR A 1 185 ? 28.997 -7.328 -23.539 1.00 70.69 185 TYR A N 1
ATOM 1346 C CA . TYR A 1 185 ? 27.665 -7.845 -23.863 1.00 70.69 185 TYR A CA 1
ATOM 1347 C C . TYR A 1 185 ? 26.818 -8.117 -22.602 1.00 70.69 185 TYR A C 1
ATOM 1349 O O . TYR A 1 185 ? 25.674 -7.658 -22.511 1.00 70.69 185 TYR A O 1
ATOM 1357 N N . LEU A 1 186 ? 27.395 -8.769 -21.582 1.00 74.75 186 LEU A N 1
ATOM 1358 C CA . LEU A 1 186 ? 26.741 -8.985 -20.284 1.00 74.75 186 LEU A CA 1
ATOM 1359 C C . LEU A 1 186 ? 26.420 -7.671 -19.560 1.00 74.75 186 LEU A C 1
ATOM 1361 O O . LEU A 1 186 ? 25.324 -7.528 -19.022 1.00 74.75 186 LEU A O 1
ATOM 1365 N N . LEU A 1 187 ? 27.339 -6.702 -19.544 1.00 76.31 187 LEU A N 1
ATOM 1366 C CA . LEU A 1 187 ? 27.116 -5.401 -18.899 1.00 76.31 187 LEU A CA 1
ATOM 1367 C C . LEU A 1 187 ? 25.968 -4.627 -19.553 1.00 76.31 187 LEU A C 1
ATOM 1369 O O . LEU A 1 187 ? 25.126 -4.053 -18.857 1.00 76.31 187 LEU A O 1
ATOM 1373 N N . VAL A 1 188 ? 25.900 -4.649 -20.883 1.00 74.00 188 VAL A N 1
ATOM 1374 C CA . VAL A 1 188 ? 24.845 -3.995 -21.659 1.00 74.00 188 VAL A CA 1
ATOM 1375 C C . VAL A 1 188 ? 23.480 -4.628 -21.373 1.00 74.00 188 VAL A C 1
ATOM 1377 O O . VAL A 1 188 ? 22.547 -3.930 -20.968 1.00 74.00 188 VAL A O 1
ATOM 1380 N N . HIS A 1 189 ? 23.358 -5.953 -21.492 1.00 71.88 189 HIS A N 1
ATOM 1381 C CA . HIS A 1 189 ? 22.097 -6.648 -21.202 1.00 71.88 189 HIS A CA 1
ATOM 1382 C C . HIS A 1 189 ? 21.721 -6.575 -19.712 1.00 71.88 189 HIS A C 1
ATOM 1384 O O . HIS A 1 189 ? 20.551 -6.395 -19.369 1.00 71.88 189 HIS A O 1
ATOM 1390 N N . GLY A 1 190 ? 22.699 -6.619 -18.808 1.00 76.44 190 GLY A N 1
ATOM 1391 C CA . GLY A 1 190 ? 22.497 -6.443 -17.372 1.00 76.44 190 GLY A CA 1
ATOM 1392 C C . GLY A 1 190 ? 21.968 -5.062 -16.995 1.00 76.44 190 GLY A C 1
ATOM 1393 O O . GLY A 1 190 ? 21.039 -4.953 -16.188 1.00 76.44 190 GLY A O 1
ATOM 1394 N N . SER A 1 191 ? 22.493 -4.008 -17.622 1.00 79.62 191 SER A N 1
ATOM 1395 C CA . SER A 1 191 ? 22.037 -2.628 -17.408 1.00 79.62 191 SER A CA 1
ATOM 1396 C C . SER A 1 191 ? 20.599 -2.441 -17.889 1.00 79.62 191 SER A C 1
ATOM 1398 O O . SER A 1 191 ? 19.764 -1.918 -17.149 1.00 79.62 191 SER A O 1
ATOM 1400 N N . LEU A 1 192 ? 20.269 -2.962 -19.076 1.00 77.44 192 LEU A N 1
ATOM 1401 C CA . LEU A 1 192 ? 18.907 -2.949 -19.624 1.00 77.44 192 LEU A CA 1
ATOM 1402 C C . LEU A 1 192 ? 17.921 -3.757 -18.760 1.00 77.44 192 LEU A C 1
ATOM 1404 O O . LEU A 1 192 ? 16.795 -3.312 -18.525 1.00 77.44 192 LEU A O 1
ATOM 1408 N N . THR A 1 193 ? 18.345 -4.907 -18.221 1.00 76.06 193 THR A N 1
ATOM 1409 C CA . THR A 1 193 ? 17.540 -5.715 -17.282 1.00 76.06 193 THR A CA 1
ATOM 1410 C C . THR A 1 193 ? 17.248 -4.966 -16.006 1.00 76.06 193 THR A C 1
ATOM 1412 O O . THR A 1 193 ? 16.098 -4.888 -15.571 1.00 76.06 193 THR A O 1
ATOM 1415 N N . THR A 1 194 ? 18.283 -4.378 -15.422 1.00 78.38 194 THR A N 1
ATOM 1416 C CA . THR A 1 194 ? 18.159 -3.634 -14.175 1.00 78.38 194 THR A CA 1
ATOM 1417 C C . THR A 1 194 ? 17.257 -2.419 -14.369 1.00 78.38 194 THR A C 1
ATOM 1419 O O . THR A 1 194 ? 16.341 -2.217 -13.575 1.00 78.38 194 THR A O 1
ATOM 1422 N N . ALA A 1 195 ? 17.432 -1.670 -15.461 1.00 77.12 195 ALA A N 1
ATOM 1423 C CA . ALA A 1 195 ? 16.571 -0.547 -15.818 1.00 77.12 195 ALA A CA 1
ATOM 1424 C C . ALA A 1 195 ? 15.108 -0.973 -16.022 1.00 77.12 195 ALA A C 1
ATOM 1426 O O . ALA A 1 195 ? 14.205 -0.328 -15.490 1.00 77.12 195 ALA A O 1
ATOM 1427 N N . SER A 1 196 ? 14.862 -2.091 -16.712 1.00 71.56 196 SER A N 1
ATOM 1428 C CA . SER A 1 196 ? 13.511 -2.622 -16.948 1.00 71.56 196 SER A CA 1
ATOM 1429 C C . SER A 1 196 ? 12.820 -3.043 -15.649 1.00 71.56 196 SER A C 1
ATOM 1431 O O . SER A 1 196 ? 11.655 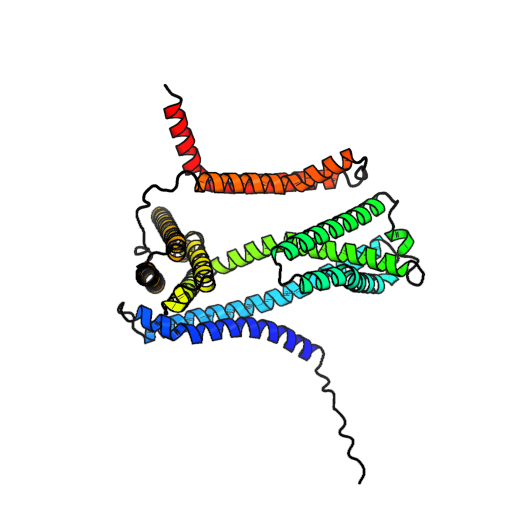-2.714 -15.424 1.00 71.56 196 SER A O 1
ATOM 1433 N N . LEU A 1 197 ? 13.542 -3.721 -14.751 1.00 75.19 197 LEU A N 1
ATOM 1434 C CA . LEU A 1 197 ? 13.037 -4.081 -13.425 1.00 75.19 197 LEU A CA 1
ATOM 1435 C C . LEU A 1 197 ? 12.783 -2.841 -12.559 1.00 75.19 197 LEU A C 1
ATOM 1437 O O . LEU A 1 197 ? 11.766 -2.774 -11.868 1.00 75.19 197 LEU A O 1
ATOM 1441 N N . CYS A 1 198 ? 13.663 -1.838 -12.625 1.00 74.62 198 CYS A N 1
ATOM 1442 C CA . CYS A 1 198 ? 13.477 -0.564 -11.934 1.00 74.62 198 CYS A CA 1
ATOM 1443 C C . CYS A 1 198 ? 12.246 0.177 -12.457 1.00 74.62 198 CYS A C 1
ATOM 1445 O O . CYS A 1 198 ? 11.443 0.646 -11.656 1.00 74.62 198 CYS A O 1
ATOM 1447 N N . ALA A 1 199 ? 12.043 0.232 -13.773 1.00 67.81 199 ALA A N 1
ATOM 1448 C CA . ALA A 1 199 ? 10.846 0.801 -14.379 1.00 67.81 199 ALA A CA 1
ATOM 1449 C C . ALA A 1 199 ? 9.592 0.039 -13.923 1.00 67.81 199 ALA A C 1
ATOM 1451 O O . ALA A 1 199 ? 8.646 0.651 -13.429 1.00 67.81 199 ALA A O 1
ATOM 1452 N N . ALA A 1 200 ? 9.603 -1.295 -13.981 1.00 67.50 200 ALA A N 1
ATOM 1453 C CA . ALA A 1 200 ? 8.499 -2.119 -13.497 1.00 67.50 200 ALA A CA 1
ATOM 1454 C C . ALA A 1 200 ? 8.192 -1.861 -12.013 1.00 67.50 200 ALA A C 1
ATOM 1456 O O . ALA A 1 200 ? 7.025 -1.801 -11.629 1.00 67.50 200 ALA A O 1
ATOM 1457 N N . PHE A 1 201 ? 9.210 -1.645 -11.177 1.00 68.25 201 PHE A N 1
ATOM 1458 C CA . PHE A 1 201 ? 9.020 -1.274 -9.779 1.00 68.25 201 PHE A CA 1
ATOM 1459 C C . PHE A 1 201 ? 8.489 0.156 -9.619 1.00 68.25 201 PHE A C 1
ATOM 1461 O O . PHE A 1 201 ? 7.541 0.365 -8.871 1.00 68.25 201 PHE A O 1
ATOM 1468 N N . LEU A 1 202 ? 9.047 1.142 -10.320 1.00 63.69 202 LEU A N 1
ATOM 1469 C CA . LEU A 1 202 ? 8.649 2.549 -10.219 1.00 63.69 202 LEU A CA 1
ATOM 1470 C C . LEU A 1 202 ? 7.226 2.788 -10.732 1.00 63.69 202 LEU A C 1
ATOM 1472 O O . LEU A 1 202 ? 6.473 3.529 -10.105 1.00 63.69 202 LEU A O 1
ATOM 1476 N N . PHE A 1 203 ? 6.832 2.133 -11.824 1.00 62.62 203 PHE A N 1
ATOM 1477 C CA . PHE A 1 203 ? 5.470 2.199 -12.359 1.00 62.62 203 PHE A CA 1
ATOM 1478 C C . PHE A 1 203 ? 4.519 1.245 -11.626 1.00 62.62 203 PHE A C 1
ATOM 1480 O O . PHE A 1 203 ? 3.350 1.568 -11.404 1.00 62.62 203 PHE A O 1
ATOM 1487 N N . GLY A 1 204 ? 5.016 0.091 -11.180 1.00 59.53 204 GLY A N 1
ATOM 1488 C CA . GLY A 1 204 ? 4.242 -0.903 -10.446 1.00 59.53 204 GLY A CA 1
ATOM 1489 C C . GLY A 1 204 ? 3.974 -0.523 -8.992 1.00 59.53 204 GLY A C 1
ATOM 1490 O O . GLY A 1 204 ? 2.918 -0.867 -8.474 1.00 59.53 204 GLY A O 1
ATOM 1491 N N . ALA A 1 205 ? 4.860 0.213 -8.317 1.00 62.31 205 ALA A N 1
ATOM 1492 C CA . ALA A 1 205 ? 4.710 0.570 -6.906 1.00 62.31 205 ALA A CA 1
ATOM 1493 C C . ALA A 1 205 ? 3.508 1.495 -6.634 1.00 62.31 205 ALA A C 1
ATOM 1495 O O . ALA A 1 205 ? 2.754 1.196 -5.705 1.00 62.31 205 ALA A O 1
ATOM 1496 N N . PRO A 1 206 ? 3.238 2.556 -7.423 1.00 61.75 206 PRO A N 1
ATOM 1497 C CA . PRO A 1 206 ? 2.009 3.340 -7.310 1.00 61.75 206 PRO A CA 1
ATOM 1498 C C . PRO A 1 206 ? 0.755 2.495 -7.533 1.00 61.75 206 PRO A C 1
ATOM 1500 O O . PRO A 1 206 ? -0.213 2.628 -6.783 1.00 61.75 206 PRO A O 1
ATOM 1503 N N . VAL A 1 207 ? 0.782 1.586 -8.515 1.00 64.69 207 VAL A N 1
ATOM 1504 C CA . VAL A 1 207 ? -0.326 0.662 -8.790 1.00 64.69 207 VAL A CA 1
ATOM 1505 C C . VAL A 1 207 ? -0.514 -0.301 -7.622 1.00 64.69 207 VAL A C 1
ATOM 1507 O O . VAL A 1 207 ? -1.624 -0.440 -7.123 1.00 64.69 207 VAL A O 1
ATOM 1510 N N . ALA A 1 208 ? 0.554 -0.907 -7.108 1.00 64.38 208 ALA A N 1
ATOM 1511 C CA . ALA A 1 208 ? 0.525 -1.809 -5.963 1.00 64.38 208 ALA A CA 1
ATOM 1512 C C . ALA A 1 208 ? 0.067 -1.091 -4.688 1.00 64.38 208 ALA A C 1
ATOM 1514 O O . ALA A 1 208 ? -0.714 -1.645 -3.914 1.00 64.38 208 ALA A O 1
ATOM 1515 N N . TRP A 1 209 ? 0.492 0.156 -4.480 1.00 70.06 209 TRP A N 1
ATOM 1516 C CA . TRP A 1 209 ? 0.020 1.005 -3.391 1.00 70.06 209 TRP A CA 1
ATOM 1517 C C . TRP A 1 209 ? -1.469 1.317 -3.540 1.00 70.06 209 TRP A C 1
ATOM 1519 O O . TRP A 1 209 ? -2.223 1.161 -2.580 1.00 70.06 209 TRP A O 1
ATOM 1529 N N . TYR A 1 210 ? -1.918 1.690 -4.739 1.00 70.25 210 TYR A N 1
ATOM 1530 C CA . TYR A 1 210 ? -3.325 1.948 -5.036 1.00 70.25 210 TYR A CA 1
ATOM 1531 C C . TYR A 1 210 ? -4.183 0.691 -4.849 1.00 70.25 210 TYR A C 1
ATOM 1533 O O . TYR A 1 210 ? -5.233 0.750 -4.207 1.00 70.25 210 TYR A O 1
ATOM 1541 N N . VAL A 1 211 ? -3.715 -0.458 -5.340 1.00 69.69 211 VAL A N 1
ATOM 1542 C CA . VAL A 1 211 ? -4.347 -1.768 -5.159 1.00 69.69 211 VAL A CA 1
ATOM 1543 C C . VAL A 1 211 ? -4.415 -2.095 -3.676 1.00 69.69 211 VAL A C 1
ATOM 1545 O O . VAL A 1 211 ? -5.506 -2.343 -3.177 1.00 69.69 211 VAL A O 1
ATOM 1548 N N . ARG A 1 212 ? -3.309 -1.995 -2.927 1.00 70.44 212 ARG A N 1
ATOM 1549 C CA . ARG A 1 212 ? -3.291 -2.210 -1.472 1.00 70.44 212 ARG A CA 1
ATOM 1550 C C . ARG A 1 212 ? -4.274 -1.278 -0.763 1.00 70.44 212 ARG A C 1
ATOM 1552 O O . ARG A 1 212 ? -5.018 -1.727 0.102 1.00 70.44 212 ARG A O 1
ATOM 1559 N N . ARG A 1 213 ? -4.339 -0.004 -1.158 1.00 74.44 213 ARG A N 1
ATOM 1560 C CA . ARG A 1 213 ? -5.309 0.964 -0.630 1.00 74.44 213 ARG A CA 1
ATOM 1561 C C . ARG A 1 213 ? -6.745 0.540 -0.925 1.00 74.44 213 ARG A C 1
ATOM 1563 O O . ARG A 1 213 ? -7.583 0.616 -0.034 1.00 74.44 213 ARG A O 1
ATOM 1570 N N . ARG A 1 214 ? -7.031 0.056 -2.136 1.00 78.88 214 ARG A N 1
ATOM 1571 C CA . ARG A 1 214 ? -8.336 -0.515 -2.497 1.00 78.88 214 ARG A CA 1
ATOM 1572 C C . ARG A 1 214 ? -8.656 -1.779 -1.710 1.00 78.88 214 ARG A C 1
ATOM 1574 O O . ARG A 1 214 ? -9.804 -1.928 -1.311 1.00 78.88 214 ARG A O 1
ATOM 1581 N N . LEU A 1 215 ? -7.681 -2.651 -1.451 1.00 78.38 215 LEU A N 1
ATOM 1582 C CA . LEU A 1 215 ? -7.885 -3.878 -0.675 1.00 78.38 215 LEU A CA 1
ATOM 1583 C C . LEU A 1 215 ? -8.438 -3.562 0.718 1.00 78.38 215 LEU A C 1
ATOM 1585 O O . LEU A 1 215 ? -9.399 -4.201 1.144 1.00 78.38 215 LEU A O 1
ATOM 1589 N N . TRP A 1 216 ? -7.932 -2.514 1.374 1.00 80.50 216 TRP A N 1
ATOM 1590 C CA . TRP A 1 216 ? -8.477 -2.043 2.653 1.00 80.50 216 TRP A CA 1
ATOM 1591 C C . TRP A 1 216 ? -9.953 -1.621 2.569 1.00 80.50 216 TRP A C 1
ATOM 1593 O O . TRP A 1 216 ? -10.703 -1.791 3.528 1.00 80.50 216 TRP A O 1
ATOM 1603 N N . LEU A 1 217 ? -10.392 -1.128 1.409 1.00 86.00 217 LEU A N 1
ATOM 1604 C CA . LEU A 1 217 ? -11.759 -0.662 1.168 1.00 86.00 217 LEU A CA 1
ATOM 1605 C C . LEU A 1 217 ? -12.716 -1.770 0.702 1.00 86.00 217 LEU A C 1
ATOM 1607 O O . LEU A 1 217 ? -13.912 -1.511 0.606 1.00 86.00 217 LEU A O 1
ATOM 1611 N N . THR A 1 218 ? -12.227 -2.983 0.411 1.00 86.25 218 THR A N 1
ATOM 1612 C CA . THR A 1 218 ? -13.095 -4.116 0.024 1.00 86.25 218 THR A CA 1
ATOM 1613 C C . THR A 1 218 ? -13.907 -4.668 1.195 1.00 86.25 218 THR A C 1
ATOM 1615 O O . THR A 1 218 ? -15.014 -5.157 1.000 1.00 86.25 218 THR A O 1
ATOM 1618 N N . ASP A 1 219 ? -13.372 -4.565 2.413 1.00 88.62 219 ASP A N 1
ATOM 1619 C CA . ASP A 1 219 ? -14.059 -4.908 3.659 1.00 88.62 219 ASP A CA 1
ATOM 1620 C C . ASP A 1 219 ? -13.705 -3.883 4.732 1.00 88.62 219 ASP A C 1
ATOM 1622 O O . ASP A 1 219 ? -12.830 -4.128 5.569 1.00 88.62 219 ASP A O 1
ATOM 1626 N N . PRO A 1 220 ? -14.319 -2.693 4.664 1.00 90.44 220 PRO A N 1
ATOM 1627 C CA . PRO A 1 220 ? -13.950 -1.596 5.536 1.00 90.44 220 PRO A CA 1
ATOM 1628 C C . PRO A 1 220 ? -14.193 -1.959 7.003 1.00 90.44 220 PRO A C 1
ATOM 1630 O O . PRO A 1 220 ? -13.312 -1.737 7.822 1.00 90.44 220 PRO A O 1
ATOM 1633 N N . VAL A 1 221 ? -15.312 -2.610 7.334 1.00 91.62 221 VAL A N 1
ATOM 1634 C CA . VAL A 1 221 ? -15.619 -3.001 8.720 1.00 91.62 221 VAL A CA 1
ATOM 1635 C C . VAL A 1 221 ? -14.595 -4.008 9.246 1.00 91.62 221 VAL A C 1
ATOM 1637 O O . VAL A 1 221 ? -13.993 -3.775 10.291 1.00 91.62 221 VAL A O 1
ATOM 1640 N N . GLY A 1 222 ? -14.333 -5.100 8.517 1.00 91.56 222 GLY A N 1
ATOM 1641 C CA . GLY A 1 222 ? -13.379 -6.120 8.962 1.00 91.56 222 GLY A CA 1
ATOM 1642 C C . GLY A 1 222 ? -11.949 -5.589 9.098 1.00 91.56 222 GLY A C 1
ATOM 1643 O O . GLY A 1 222 ? -11.255 -5.906 10.063 1.00 91.56 222 GLY A O 1
ATOM 1644 N N . ASN A 1 223 ? -11.512 -4.746 8.160 1.00 91.56 223 ASN A N 1
ATOM 1645 C CA . ASN A 1 223 ? -10.187 -4.132 8.201 1.00 91.56 223 ASN A CA 1
ATOM 1646 C C . ASN A 1 223 ? -10.057 -3.060 9.291 1.00 91.56 223 ASN A C 1
ATOM 1648 O O . ASN A 1 223 ? -9.015 -2.996 9.944 1.00 91.56 223 ASN A O 1
ATOM 1652 N N . GLY A 1 224 ? -11.103 -2.258 9.507 1.00 92.94 224 GLY A N 1
ATOM 1653 C CA . GLY A 1 224 ? -11.178 -1.287 10.597 1.00 92.94 224 GLY A CA 1
ATOM 1654 C C . GLY A 1 224 ? -11.103 -1.977 11.956 1.00 92.94 224 GLY A C 1
ATOM 1655 O O . GLY A 1 224 ? -10.221 -1.661 12.747 1.00 92.94 224 GLY A O 1
ATOM 1656 N N . LEU A 1 225 ? -11.934 -3.003 12.179 1.00 94.06 225 LEU A N 1
ATOM 1657 C CA . LEU A 1 225 ? -11.914 -3.804 13.407 1.00 94.06 225 LEU A CA 1
ATOM 1658 C C . LEU A 1 225 ? -10.556 -4.468 13.642 1.00 94.06 225 LEU A C 1
ATOM 1660 O O . LEU A 1 225 ? -10.037 -4.413 14.749 1.00 94.06 225 LEU A O 1
ATOM 1664 N N . ARG A 1 226 ? -9.930 -5.050 12.611 1.00 93.75 226 ARG A N 1
ATOM 1665 C CA . ARG A 1 226 ? -8.582 -5.629 12.742 1.00 93.75 226 ARG A CA 1
ATOM 1666 C C . ARG A 1 226 ? -7.553 -4.586 13.180 1.00 93.75 226 ARG A C 1
ATOM 1668 O O . ARG A 1 226 ? -6.730 -4.879 14.042 1.00 93.75 226 ARG A O 1
ATOM 1675 N N . ALA A 1 227 ? -7.578 -3.398 12.576 1.00 93.94 227 ALA A N 1
ATOM 1676 C CA . ALA A 1 227 ? -6.659 -2.323 12.930 1.00 93.94 227 ALA A CA 1
ATOM 1677 C C . ALA A 1 227 ? -6.885 -1.844 14.373 1.00 93.94 227 ALA A C 1
ATOM 1679 O O . ALA A 1 227 ? -5.911 -1.705 15.104 1.00 93.94 227 ALA A O 1
ATOM 1680 N N . LEU A 1 228 ? -8.143 -1.693 14.803 1.00 95.19 228 LEU A N 1
ATOM 1681 C CA . LEU A 1 228 ? -8.493 -1.322 16.178 1.00 95.19 228 LEU A CA 1
ATOM 1682 C C . LEU A 1 228 ? -8.094 -2.406 17.191 1.00 95.19 228 LEU A C 1
ATOM 1684 O O . LEU A 1 228 ? -7.449 -2.093 18.183 1.00 95.19 228 LEU A O 1
ATOM 1688 N N . PHE A 1 229 ? -8.381 -3.685 16.922 1.00 95.12 229 PHE A N 1
ATOM 1689 C CA . PHE A 1 229 ? -7.957 -4.803 17.775 1.00 95.12 229 PHE A CA 1
ATOM 1690 C C . PHE A 1 229 ? -6.435 -4.870 17.929 1.00 95.12 229 PHE A C 1
ATOM 1692 O O . PHE A 1 229 ? -5.932 -5.091 19.027 1.00 95.12 229 PHE A O 1
ATOM 1699 N N . ALA A 1 230 ? -5.694 -4.649 16.840 1.00 92.62 230 ALA A N 1
ATOM 1700 C CA . ALA A 1 230 ? -4.240 -4.570 16.898 1.00 92.62 230 ALA A CA 1
ATOM 1701 C C . ALA A 1 230 ? -3.769 -3.359 17.721 1.00 92.62 230 ALA A C 1
ATOM 1703 O O . ALA A 1 230 ? -2.826 -3.497 18.492 1.00 92.62 230 ALA A O 1
ATOM 1704 N N . SER A 1 231 ? -4.419 -2.198 17.598 1.00 93.81 231 SER A N 1
ATOM 1705 C CA . SER A 1 231 ? -4.105 -1.017 18.412 1.00 93.81 231 SER A CA 1
ATOM 1706 C C . SER A 1 231 ? -4.363 -1.244 19.905 1.00 93.81 231 SER A C 1
ATOM 1708 O O . SER A 1 231 ? -3.522 -0.862 20.709 1.00 93.81 231 SER A O 1
ATOM 1710 N N . ILE A 1 232 ? -5.464 -1.913 20.274 1.00 94.25 232 ILE A N 1
ATOM 1711 C CA . ILE A 1 232 ? -5.768 -2.286 21.669 1.00 94.25 232 ILE A CA 1
ATOM 1712 C C . ILE A 1 232 ? -4.676 -3.202 22.222 1.00 94.25 232 ILE A C 1
ATOM 1714 O O . ILE A 1 232 ? -4.127 -2.937 23.285 1.00 94.25 232 ILE A O 1
ATOM 1718 N N . ALA A 1 233 ? -4.314 -4.250 21.477 1.00 92.00 233 ALA A N 1
ATOM 1719 C CA . ALA A 1 233 ? -3.279 -5.186 21.907 1.00 92.00 233 ALA A CA 1
ATOM 1720 C C . ALA A 1 233 ? -1.888 -4.539 22.015 1.00 92.00 233 ALA A C 1
ATOM 1722 O O . ALA A 1 233 ? -1.103 -4.914 22.873 1.00 92.00 233 ALA A O 1
ATOM 1723 N N . LEU A 1 234 ? -1.574 -3.552 21.171 1.00 91.19 234 LEU A N 1
ATOM 1724 C CA . LEU A 1 234 ? -0.325 -2.789 21.268 1.00 91.19 234 LEU A CA 1
ATOM 1725 C C . LEU A 1 234 ? -0.322 -1.792 22.438 1.00 91.19 234 LEU A C 1
ATOM 1727 O O . LEU A 1 234 ? 0.749 -1.399 22.887 1.00 91.19 234 LEU A O 1
ATOM 1731 N N . ALA A 1 235 ? -1.497 -1.377 22.913 1.00 90.62 235 ALA A N 1
ATOM 1732 C CA . ALA A 1 235 ? -1.665 -0.449 24.027 1.00 90.62 235 ALA A CA 1
ATOM 1733 C C . ALA A 1 235 ? -2.015 -1.151 25.356 1.00 90.62 235 ALA A C 1
ATOM 1735 O O . ALA A 1 235 ? -2.304 -0.481 26.346 1.00 90.62 235 ALA A O 1
ATOM 1736 N N . SER A 1 236 ? -1.989 -2.488 25.414 1.00 87.56 236 SER A N 1
ATOM 1737 C CA . SER A 1 236 ? -2.424 -3.235 26.602 1.00 87.56 236 SER A CA 1
ATOM 1738 C C . SER A 1 236 ? -1.470 -3.105 27.792 1.00 87.56 236 SER A C 1
ATOM 1740 O O . SER A 1 236 ? -1.915 -3.191 28.933 1.00 87.56 236 SER A O 1
ATOM 1742 N N . SER A 1 237 ? -0.178 -2.857 27.554 1.00 86.75 237 SER A N 1
ATOM 1743 C CA . SER A 1 237 ? 0.818 -2.591 28.600 1.00 86.75 237 SER A CA 1
ATOM 1744 C C . SER A 1 237 ? 1.329 -1.148 28.502 1.00 86.75 237 SER A C 1
ATOM 1746 O O . SER A 1 237 ? 1.487 -0.609 27.403 1.00 86.75 237 SER A O 1
ATOM 1748 N N . ASP A 1 238 ? 1.569 -0.504 29.648 1.00 85.69 238 ASP A N 1
ATOM 1749 C CA . ASP A 1 238 ? 2.131 0.854 29.677 1.00 85.69 238 ASP A CA 1
ATOM 1750 C C . ASP A 1 238 ? 3.536 0.871 29.069 1.00 85.69 238 ASP A C 1
ATOM 1752 O O . ASP A 1 238 ? 3.853 1.724 28.242 1.00 85.69 238 ASP A O 1
ATOM 1756 N N . GLU A 1 239 ? 4.362 -0.120 29.413 1.00 85.81 239 GLU A N 1
ATOM 1757 C CA . GLU A 1 239 ? 5.734 -0.218 28.923 1.00 85.81 239 GLU A CA 1
ATOM 1758 C C . GLU A 1 239 ? 5.792 -0.358 27.394 1.00 85.81 239 GLU A C 1
ATOM 1760 O O . GLU A 1 239 ? 6.573 0.338 26.740 1.00 85.81 239 GLU A O 1
ATOM 1765 N N . ASP A 1 240 ? 4.944 -1.202 26.790 1.00 85.88 240 ASP A N 1
ATOM 1766 C CA . ASP A 1 240 ? 4.939 -1.350 25.334 1.00 85.88 240 ASP A CA 1
ATOM 1767 C C . ASP A 1 240 ? 4.360 -0.125 24.638 1.00 85.88 240 ASP A C 1
ATOM 1769 O O . ASP A 1 240 ? 4.873 0.252 23.582 1.00 85.88 240 ASP A O 1
ATOM 1773 N N . PHE A 1 241 ? 3.358 0.534 25.227 1.00 87.06 241 PHE A N 1
ATOM 1774 C CA . PHE A 1 241 ? 2.761 1.751 24.676 1.00 87.06 241 PHE A CA 1
ATOM 1775 C C . PHE A 1 241 ? 3.761 2.917 24.591 1.00 87.06 241 PHE A C 1
ATOM 1777 O O . PHE A 1 241 ? 3.689 3.743 23.676 1.00 87.06 241 PHE A O 1
ATOM 1784 N N . LEU A 1 242 ? 4.733 2.989 25.506 1.00 85.94 242 LEU A N 1
ATOM 1785 C CA . LEU A 1 242 ? 5.780 4.015 25.484 1.00 85.94 242 LEU A CA 1
ATOM 1786 C C . LEU A 1 242 ? 6.867 3.756 24.423 1.00 85.94 242 LEU A C 1
ATOM 1788 O O . LEU A 1 242 ? 7.528 4.701 23.984 1.00 85.94 242 LEU A O 1
ATOM 1792 N N . LYS A 1 243 ? 7.042 2.513 23.950 1.00 88.31 243 LYS A N 1
ATOM 1793 C CA . LYS A 1 243 ? 8.075 2.171 22.955 1.00 88.31 243 LYS A CA 1
ATOM 1794 C C . LYS A 1 243 ? 7.800 2.879 21.623 1.00 88.31 243 LYS A C 1
ATOM 1796 O O . LYS A 1 243 ? 6.739 2.726 21.017 1.00 88.31 243 LYS A O 1
ATOM 1801 N N . VAL A 1 244 ? 8.807 3.584 21.093 1.00 86.19 244 VAL A N 1
ATOM 1802 C CA . VAL A 1 244 ? 8.723 4.339 19.820 1.00 86.19 244 VAL A CA 1
ATOM 1803 C C . VAL A 1 244 ? 8.232 3.460 18.663 1.00 86.19 244 VAL A C 1
ATOM 1805 O O . VAL A 1 244 ? 7.386 3.873 17.866 1.00 86.19 244 VAL A O 1
ATOM 1808 N N . GLY A 1 245 ? 8.721 2.218 18.587 1.00 86.94 245 GLY A N 1
ATOM 1809 C CA . GLY A 1 245 ? 8.295 1.254 17.571 1.00 86.94 245 GLY A CA 1
ATOM 1810 C C . GLY A 1 245 ? 6.811 0.883 17.672 1.00 86.94 245 GLY A C 1
ATOM 1811 O O . GLY A 1 245 ? 6.146 0.749 16.644 1.00 86.94 245 GLY A O 1
ATOM 1812 N N . THR A 1 246 ? 6.278 0.761 18.888 1.00 89.25 246 THR A N 1
ATOM 1813 C CA . THR A 1 246 ? 4.861 0.471 19.144 1.00 89.25 246 THR A CA 1
ATOM 1814 C C . THR A 1 246 ? 3.986 1.659 18.771 1.00 89.25 246 THR A C 1
ATOM 1816 O O . THR A 1 246 ? 3.040 1.490 18.005 1.00 89.25 246 THR A O 1
ATOM 1819 N N . ARG A 1 247 ? 4.348 2.871 19.208 1.00 88.69 247 ARG A N 1
ATOM 1820 C CA . ARG A 1 247 ? 3.633 4.111 18.858 1.00 88.69 247 ARG A CA 1
ATOM 1821 C C . ARG A 1 247 ? 3.531 4.305 17.354 1.00 88.69 247 ARG A C 1
ATOM 1823 O O . ARG A 1 247 ? 2.449 4.561 16.838 1.00 88.69 247 ARG A O 1
ATOM 1830 N N . ARG A 1 248 ? 4.633 4.087 16.627 1.00 88.75 248 ARG A N 1
ATOM 1831 C CA . ARG A 1 248 ? 4.636 4.138 15.159 1.00 88.75 248 ARG A CA 1
ATOM 1832 C C . ARG A 1 248 ? 3.658 3.132 14.550 1.00 88.75 248 ARG A C 1
ATOM 1834 O O . ARG A 1 248 ? 2.891 3.493 13.664 1.00 88.75 248 ARG A O 1
ATOM 1841 N N . ARG A 1 249 ? 3.637 1.891 15.050 1.00 90.88 249 ARG A N 1
ATOM 1842 C CA . ARG A 1 249 ? 2.677 0.872 14.593 1.00 90.88 249 ARG A CA 1
ATOM 1843 C C . ARG A 1 249 ? 1.237 1.278 14.891 1.00 90.88 249 ARG A C 1
ATOM 1845 O O . ARG A 1 249 ? 0.392 1.102 14.021 1.00 90.88 249 ARG A O 1
ATOM 1852 N N . ILE A 1 250 ? 0.954 1.824 16.073 1.00 91.69 250 ILE A N 1
ATOM 1853 C CA . ILE A 1 250 ? -0.379 2.329 16.431 1.00 91.69 250 ILE A CA 1
ATOM 1854 C C . ILE A 1 250 ? -0.799 3.442 15.462 1.00 91.69 250 ILE A C 1
ATOM 1856 O O . ILE A 1 250 ? -1.887 3.367 14.898 1.00 91.69 250 ILE A O 1
ATOM 1860 N N . VAL A 1 251 ? 0.075 4.416 15.192 1.00 90.56 251 VAL A N 1
ATOM 1861 C CA . VAL A 1 251 ? -0.176 5.496 14.221 1.00 90.56 251 VAL A CA 1
ATOM 1862 C C . VAL A 1 251 ? -0.483 4.935 12.829 1.00 90.56 251 VAL A C 1
ATOM 1864 O O . VAL A 1 251 ? -1.469 5.340 12.213 1.00 90.56 251 VAL A O 1
ATOM 1867 N N . ASP A 1 252 ? 0.294 3.956 12.354 1.00 90.00 252 ASP A N 1
ATOM 1868 C CA . ASP A 1 252 ? 0.050 3.302 11.064 1.00 90.00 252 ASP A CA 1
ATOM 1869 C C . ASP A 1 252 ? -1.322 2.598 11.031 1.00 90.00 252 ASP A C 1
ATOM 1871 O O . ASP A 1 252 ? -2.045 2.676 10.033 1.00 90.00 252 ASP A O 1
ATOM 1875 N N . ARG A 1 253 ? -1.721 1.926 12.125 1.00 92.88 253 ARG A N 1
ATOM 1876 C CA . ARG A 1 253 ? -3.043 1.281 12.243 1.00 92.88 253 ARG A CA 1
ATOM 1877 C C . ARG A 1 253 ? -4.174 2.303 12.281 1.00 92.88 253 ARG A C 1
ATOM 1879 O O . ARG A 1 253 ? -5.166 2.115 11.579 1.00 92.88 253 ARG A O 1
ATOM 1886 N N . MET A 1 254 ? -4.021 3.391 13.026 1.00 93.44 254 MET A N 1
ATOM 1887 C CA . MET A 1 254 ? -5.011 4.467 13.084 1.00 93.44 254 MET A CA 1
ATOM 1888 C C . MET A 1 254 ? -5.158 5.184 11.738 1.00 93.44 254 MET A C 1
ATOM 1890 O O . MET A 1 254 ? -6.277 5.498 11.337 1.00 93.44 254 MET A O 1
ATOM 1894 N N . GLY A 1 255 ? -4.081 5.312 10.958 1.00 90.94 255 GLY A N 1
ATOM 1895 C CA . GLY A 1 255 ? -4.155 5.770 9.568 1.00 90.94 255 GLY A CA 1
ATOM 1896 C C . GLY A 1 255 ? -5.004 4.853 8.673 1.00 90.94 255 GLY A C 1
ATOM 1897 O O . GLY A 1 255 ? -5.752 5.333 7.816 1.00 90.94 255 GLY A O 1
ATOM 1898 N N . VAL A 1 256 ? -4.955 3.531 8.888 1.00 91.00 256 VAL A N 1
ATOM 1899 C CA . VAL A 1 256 ? -5.852 2.576 8.206 1.00 91.00 256 VAL A CA 1
ATOM 1900 C C . VAL A 1 256 ? -7.301 2.761 8.660 1.00 91.00 256 VAL A C 1
ATOM 1902 O O . VAL A 1 256 ? -8.191 2.776 7.808 1.00 91.00 256 VAL A O 1
ATOM 1905 N N . VAL A 1 257 ? -7.549 2.948 9.961 1.00 94.25 257 VAL A N 1
ATOM 1906 C CA . VAL A 1 257 ? -8.893 3.231 10.498 1.00 94.25 257 VAL A CA 1
ATOM 1907 C C . VAL A 1 257 ? -9.459 4.508 9.875 1.00 94.25 257 VAL A C 1
ATOM 1909 O O . VAL A 1 257 ? -10.538 4.466 9.287 1.00 94.25 257 VAL A O 1
ATOM 1912 N N . ALA A 1 258 ? -8.712 5.613 9.890 1.00 92.69 258 ALA A N 1
ATOM 1913 C CA . ALA A 1 258 ? -9.122 6.879 9.284 1.00 92.69 258 ALA A CA 1
ATOM 1914 C C . ALA A 1 258 ? -9.441 6.730 7.786 1.00 92.69 258 ALA A C 1
ATOM 1916 O O . ALA A 1 258 ? -10.465 7.217 7.302 1.00 92.69 258 ALA A O 1
ATOM 1917 N N . LEU A 1 259 ? -8.608 5.994 7.040 1.00 91.19 259 LEU A N 1
ATOM 1918 C CA . LEU A 1 259 ? -8.854 5.695 5.628 1.00 91.19 259 LEU A CA 1
ATOM 1919 C C . LEU A 1 259 ? -10.182 4.949 5.418 1.00 91.19 259 LEU A C 1
ATOM 1921 O O . LEU A 1 259 ? -10.947 5.289 4.509 1.00 91.19 259 LEU A O 1
ATOM 1925 N N . VAL A 1 260 ? -10.421 3.919 6.228 1.00 93.19 260 VAL A N 1
ATOM 1926 C CA . VAL A 1 260 ? -11.611 3.066 6.183 1.00 93.19 260 VAL A CA 1
ATOM 1927 C C . VAL A 1 260 ? -12.871 3.860 6.525 1.00 93.19 260 VAL A C 1
ATOM 1929 O O . VAL A 1 260 ? -13.852 3.763 5.785 1.00 93.19 260 VAL A O 1
ATOM 1932 N N . LEU A 1 261 ? -12.832 4.674 7.581 1.00 92.44 261 LEU A N 1
ATOM 1933 C CA . LEU A 1 261 ? -13.931 5.552 7.981 1.00 92.44 261 LEU A CA 1
ATOM 1934 C C . LEU A 1 261 ? -14.247 6.541 6.848 1.00 92.44 261 LEU A C 1
ATOM 1936 O O . LEU A 1 261 ? -15.341 6.518 6.287 1.00 92.44 261 LEU A O 1
ATOM 1940 N N . ARG A 1 262 ? -13.248 7.306 6.388 1.00 91.50 262 ARG A N 1
ATOM 1941 C CA . ARG A 1 262 ? -13.424 8.366 5.380 1.00 91.50 262 ARG A CA 1
ATOM 1942 C C . ARG A 1 262 ? -13.910 7.849 4.021 1.00 91.50 262 ARG A C 1
ATOM 1944 O O . ARG A 1 262 ? -14.699 8.506 3.339 1.00 91.50 262 ARG A O 1
ATOM 1951 N N . ARG A 1 263 ? -13.406 6.696 3.560 1.00 88.75 263 ARG A N 1
ATOM 1952 C CA . ARG A 1 263 ? -13.598 6.244 2.163 1.00 88.75 263 ARG A CA 1
ATOM 1953 C C . ARG A 1 263 ? -14.371 4.941 1.994 1.00 88.75 263 ARG A C 1
ATOM 1955 O O . ARG A 1 263 ? -14.757 4.641 0.864 1.00 88.75 263 ARG A O 1
ATOM 1962 N N . GLY A 1 264 ? -14.559 4.164 3.055 1.00 87.25 264 GLY A N 1
ATOM 1963 C CA . GLY A 1 264 ? -15.100 2.808 2.978 1.00 87.25 264 GLY A CA 1
ATOM 1964 C C . GLY A 1 264 ? -16.447 2.644 3.668 1.00 87.25 264 GLY A C 1
ATOM 1965 O O . GLY A 1 264 ? -17.390 2.170 3.040 1.00 87.25 264 GLY A O 1
ATOM 1966 N N . LEU A 1 265 ? -16.547 3.038 4.938 1.00 87.69 265 LEU A N 1
ATOM 1967 C CA . LEU A 1 265 ? -17.640 2.622 5.821 1.00 87.69 265 LEU A CA 1
ATOM 1968 C C . LEU A 1 265 ? -19.034 3.016 5.302 1.00 87.69 265 LEU A C 1
ATOM 1970 O O . LEU A 1 265 ? -19.904 2.160 5.143 1.00 87.69 265 LEU A O 1
ATOM 1974 N N . TRP A 1 266 ? -19.215 4.280 4.910 1.00 88.50 266 TRP A N 1
ATOM 1975 C CA . TRP A 1 266 ? -20.484 4.790 4.371 1.00 88.50 266 TRP A CA 1
ATOM 1976 C C . TRP A 1 266 ? -20.932 4.102 3.067 1.00 88.50 266 TRP A C 1
ATOM 1978 O O . TRP A 1 266 ? -22.114 4.120 2.725 1.00 88.50 266 TRP A O 1
ATOM 1988 N N . ARG A 1 267 ? -20.010 3.466 2.327 1.00 87.94 267 ARG A N 1
ATOM 1989 C CA . ARG A 1 267 ? -20.314 2.759 1.069 1.00 87.94 267 ARG A CA 1
ATOM 1990 C C . ARG A 1 267 ? -20.902 1.369 1.276 1.00 87.94 267 ARG A C 1
ATOM 1992 O O . ARG A 1 267 ? -21.411 0.808 0.304 1.00 87.94 267 ARG A O 1
ATOM 1999 N N . VAL A 1 268 ? -20.794 0.817 2.485 1.00 86.81 268 VAL A N 1
ATOM 2000 C CA . VAL A 1 268 ? -21.311 -0.518 2.821 1.00 86.81 268 VAL A CA 1
ATOM 2001 C C . VAL A 1 268 ? -22.774 -0.453 3.240 1.00 86.81 268 VAL A C 1
ATOM 2003 O O . VAL A 1 268 ? -23.551 -1.277 2.783 1.00 86.81 268 VAL A O 1
ATOM 2006 N N . VAL A 1 269 ? -23.162 0.545 4.039 1.00 84.00 269 VAL A N 1
ATOM 2007 C CA . VAL A 1 269 ? -24.538 0.662 4.563 1.00 84.00 269 VAL A CA 1
ATOM 2008 C C . VAL A 1 269 ? -25.529 1.197 3.522 1.00 84.00 269 VAL A C 1
ATOM 2010 O O . VAL A 1 269 ? -26.695 0.833 3.560 1.00 84.00 269 VAL A O 1
ATOM 2013 N N . ARG A 1 270 ? -25.071 2.029 2.572 1.00 80.56 270 ARG A N 1
ATOM 2014 C CA . ARG A 1 270 ? -25.859 2.603 1.454 1.00 80.56 270 ARG A CA 1
ATOM 2015 C C . ARG A 1 270 ? -27.316 2.971 1.817 1.00 80.56 270 ARG A C 1
ATOM 2017 O O . ARG A 1 270 ? -28.240 2.361 1.280 1.00 80.56 270 ARG A O 1
ATOM 2024 N N . PRO A 1 271 ? -27.532 4.002 2.658 1.00 85.50 271 PRO A N 1
ATOM 2025 C CA . PRO A 1 271 ? -28.876 4.515 2.907 1.00 85.50 271 PRO A CA 1
ATOM 2026 C C . PRO A 1 271 ? -29.596 4.868 1.589 1.00 85.50 271 PRO A C 1
ATOM 2028 O O . PRO A 1 271 ? -28.947 5.406 0.682 1.00 85.50 271 PRO A O 1
ATOM 2031 N N . PRO A 1 272 ? -30.915 4.624 1.468 1.00 85.44 272 PRO A N 1
ATOM 2032 C CA . PRO A 1 272 ? -31.665 4.937 0.250 1.00 85.44 272 PRO A CA 1
ATOM 2033 C C . PRO A 1 272 ? -31.761 6.453 0.003 1.00 85.44 272 PRO A C 1
ATOM 2035 O O . PRO A 1 272 ? -31.651 6.913 -1.132 1.00 85.44 272 PRO A O 1
ATOM 2038 N N . ASN A 1 273 ? -31.881 7.250 1.069 1.00 91.44 273 ASN A N 1
ATOM 2039 C CA . ASN A 1 273 ? -32.005 8.706 0.989 1.00 91.44 273 ASN A CA 1
ATOM 2040 C C . ASN A 1 273 ? -30.647 9.389 0.702 1.00 91.44 273 ASN A C 1
ATOM 2042 O O . ASN A 1 273 ? -29.639 9.121 1.360 1.00 91.44 273 ASN A O 1
ATOM 2046 N N . ALA A 1 274 ? -30.616 10.314 -0.267 1.00 87.69 274 ALA A N 1
ATOM 2047 C CA . ALA A 1 274 ? -29.443 11.130 -0.592 1.00 87.69 274 ALA A CA 1
ATOM 2048 C C . ALA A 1 274 ? -28.953 11.986 0.591 1.00 87.69 274 ALA A C 1
ATOM 2050 O O . ALA A 1 274 ? -27.745 12.053 0.818 1.00 87.69 274 ALA A O 1
ATOM 2051 N N . LEU A 1 275 ? -29.871 12.557 1.376 1.00 85.25 275 LEU A N 1
ATOM 2052 C CA . LEU A 1 275 ? -29.544 13.341 2.569 1.00 85.25 275 LEU A CA 1
ATOM 2053 C C . LEU A 1 275 ? -28.959 12.457 3.678 1.00 85.25 275 LEU A C 1
ATOM 2055 O O . LEU A 1 275 ? -27.935 12.785 4.267 1.00 85.25 275 LEU A O 1
ATOM 2059 N N . ALA A 1 276 ? -29.521 11.268 3.903 1.00 85.81 276 ALA A N 1
ATOM 2060 C CA . ALA A 1 276 ? -28.945 10.317 4.856 1.00 85.81 276 ALA A CA 1
ATOM 2061 C C . ALA A 1 276 ? -27.539 9.853 4.425 1.00 85.81 276 ALA A C 1
ATOM 2063 O O . ALA A 1 276 ? -26.649 9.692 5.260 1.00 85.81 276 ALA A O 1
ATOM 2064 N N . ARG A 1 277 ? -27.299 9.689 3.115 1.00 86.81 277 ARG A N 1
ATOM 2065 C CA . ARG A 1 277 ? -25.965 9.373 2.576 1.00 86.81 277 ARG A CA 1
ATOM 2066 C C . ARG A 1 277 ? -24.959 10.500 2.794 1.00 86.81 277 ARG A C 1
ATOM 2068 O O . ARG A 1 277 ? -23.812 10.200 3.129 1.00 86.81 277 ARG A O 1
ATOM 2075 N N . SER A 1 278 ? -25.346 11.763 2.600 1.00 85.06 278 SER A N 1
ATOM 2076 C CA . SER A 1 278 ? -24.445 12.899 2.830 1.00 85.06 278 SER A CA 1
ATOM 2077 C C . SER A 1 278 ? -24.114 13.059 4.314 1.00 85.06 278 SER A C 1
ATOM 2079 O O . SER A 1 278 ? -22.937 13.179 4.650 1.00 85.06 278 SER A O 1
ATOM 2081 N N . VAL A 1 279 ? -25.111 12.948 5.200 1.00 87.62 279 VAL A N 1
ATOM 2082 C CA . VAL A 1 279 ? -24.925 13.011 6.659 1.00 87.62 279 VAL A CA 1
ATOM 2083 C C . VAL A 1 279 ? -24.027 11.878 7.150 1.00 87.62 279 VAL A C 1
ATOM 2085 O O . VAL A 1 279 ? -23.055 12.130 7.860 1.00 87.62 279 VAL A O 1
ATOM 2088 N N . LEU A 1 280 ? -24.284 10.637 6.724 1.00 88.81 280 LEU A N 1
ATOM 2089 C CA . LEU A 1 280 ? -23.450 9.491 7.093 1.00 88.81 280 LEU A CA 1
ATOM 2090 C C . LEU A 1 280 ? -22.007 9.666 6.609 1.00 88.81 280 LEU A C 1
ATOM 2092 O O . LEU A 1 280 ? -21.062 9.394 7.350 1.00 88.81 280 LEU A O 1
ATOM 2096 N N . ARG A 1 281 ? -21.823 10.136 5.370 1.00 89.94 281 ARG A N 1
ATOM 2097 C CA . ARG A 1 281 ? -20.494 10.418 4.818 1.00 89.94 281 ARG A CA 1
ATOM 2098 C C . ARG A 1 281 ? -19.770 11.487 5.634 1.00 89.94 281 ARG A C 1
ATOM 2100 O O . ARG A 1 281 ? -18.592 11.302 5.922 1.00 89.94 281 ARG A O 1
ATOM 2107 N N . HIS A 1 282 ? -20.465 12.553 6.019 1.00 87.12 282 HIS A N 1
ATOM 2108 C CA . HIS A 1 282 ? -19.902 13.620 6.837 1.00 87.12 282 HIS A CA 1
ATOM 2109 C C . HIS A 1 282 ? -19.508 13.119 8.235 1.00 87.12 282 HIS A C 1
ATOM 2111 O O . HIS A 1 282 ? -18.373 13.327 8.651 1.00 87.12 282 HIS A O 1
ATOM 2117 N N . ARG A 1 283 ? -20.371 12.351 8.919 1.00 88.31 283 ARG A N 1
ATOM 2118 C CA . ARG A 1 283 ? -20.026 11.731 10.215 1.00 88.31 283 ARG A CA 1
ATOM 2119 C C . ARG A 1 283 ? -18.819 10.802 10.115 1.00 88.31 283 ARG A C 1
ATOM 2121 O O . ARG A 1 283 ? -17.922 10.865 10.947 1.00 88.31 283 ARG A O 1
ATOM 2128 N N . CYS A 1 284 ? -18.751 9.987 9.064 1.00 91.00 284 CYS A N 1
ATOM 2129 C CA . CYS A 1 284 ? -17.593 9.133 8.802 1.00 91.00 284 CYS A CA 1
ATOM 2130 C C . CYS A 1 284 ? -16.300 9.937 8.572 1.00 91.00 284 CYS A C 1
ATOM 2132 O O . CYS A 1 284 ? -15.213 9.473 8.912 1.00 91.00 284 CYS A O 1
ATOM 2134 N N . GLU A 1 285 ? -16.399 11.123 7.972 1.00 88.69 285 GLU A N 1
ATOM 2135 C CA . GLU A 1 285 ? -15.263 12.014 7.748 1.00 88.69 285 GLU A CA 1
ATOM 2136 C C . GLU A 1 285 ? -14.779 12.675 9.042 1.00 88.69 285 GLU A C 1
ATOM 2138 O O . GLU A 1 285 ? -13.572 12.687 9.285 1.00 88.69 285 GLU A O 1
ATOM 2143 N N . LEU A 1 286 ? -15.699 13.123 9.901 1.00 88.50 286 LEU A N 1
ATOM 2144 C CA . LEU A 1 286 ? -15.376 13.645 11.232 1.00 88.50 286 LEU A CA 1
ATOM 2145 C C . LEU A 1 286 ? -14.749 12.559 12.116 1.00 88.50 286 LEU A C 1
ATOM 2147 O O . LEU A 1 286 ? -13.679 12.764 12.681 1.00 88.50 286 LEU A O 1
ATOM 2151 N N . ALA A 1 287 ? -15.322 11.354 12.142 1.00 89.88 287 ALA A N 1
ATOM 2152 C CA . ALA A 1 287 ? -14.747 10.227 12.877 1.00 89.88 287 ALA A CA 1
ATOM 2153 C C . ALA A 1 287 ? -13.344 9.846 12.369 1.00 89.88 287 ALA A C 1
ATOM 2155 O O . ALA A 1 287 ? -12.466 9.472 13.148 1.00 89.88 287 ALA A O 1
ATOM 2156 N N . ALA A 1 288 ? -13.093 9.978 11.061 1.00 90.56 288 ALA A N 1
ATOM 2157 C CA . ALA A 1 288 ? -11.758 9.787 10.501 1.00 90.56 288 ALA A CA 1
ATOM 2158 C C . ALA A 1 288 ? -10.760 10.853 10.980 1.00 90.56 288 ALA A C 1
ATOM 2160 O O . ALA A 1 288 ? -9.599 10.528 11.209 1.00 90.56 288 ALA A O 1
ATOM 2161 N N . GLN A 1 289 ? -11.194 12.104 11.144 1.00 88.19 289 GLN A N 1
ATOM 2162 C CA . GLN A 1 289 ? -10.354 13.165 11.706 1.00 88.19 289 GLN A CA 1
ATOM 2163 C C . GLN A 1 289 ? -10.063 12.924 13.189 1.00 88.19 289 GLN A C 1
ATOM 2165 O O . GLN A 1 289 ? -8.929 13.117 13.613 1.00 88.19 289 GLN A O 1
ATOM 2170 N N . VAL A 1 290 ? -11.033 12.422 13.962 1.00 87.69 290 VAL A N 1
ATOM 2171 C CA . VAL A 1 290 ? -10.798 12.001 15.356 1.00 87.69 290 VAL A CA 1
ATOM 2172 C C . VAL A 1 290 ? -9.751 10.881 15.406 1.00 87.69 290 VAL A C 1
ATOM 2174 O O . VAL A 1 290 ? -8.822 10.936 16.209 1.00 87.69 290 VAL A O 1
ATOM 2177 N N . ALA A 1 291 ? -9.830 9.898 14.502 1.00 89.69 291 ALA A N 1
ATOM 2178 C CA . ALA A 1 291 ? -8.811 8.853 14.364 1.00 89.69 291 ALA A CA 1
ATOM 2179 C C . ALA A 1 291 ? -7.416 9.407 14.011 1.00 89.69 291 ALA A C 1
ATOM 2181 O O . ALA A 1 291 ? -6.420 8.914 14.536 1.00 89.69 291 ALA A O 1
ATOM 2182 N N . GLU A 1 292 ? -7.329 10.441 13.169 1.00 87.00 292 GLU A N 1
ATOM 2183 C CA . GLU A 1 292 ? -6.070 11.140 12.862 1.00 87.00 292 GLU A CA 1
ATOM 2184 C C . GLU A 1 292 ? -5.555 11.956 14.061 1.00 87.00 292 GLU A C 1
ATOM 2186 O O . GLU A 1 292 ? -4.355 11.971 14.326 1.00 87.00 292 GLU A O 1
ATOM 2191 N N . MET A 1 293 ? -6.443 12.583 14.834 1.00 84.06 293 MET A N 1
ATOM 2192 C CA . MET A 1 293 ? -6.080 13.319 16.048 1.00 84.06 293 MET A CA 1
ATOM 2193 C C . MET A 1 293 ? -5.526 12.384 17.128 1.00 84.06 293 MET A C 1
ATOM 2195 O O . MET A 1 293 ? -4.530 12.706 17.773 1.00 84.06 293 MET A O 1
ATOM 2199 N N . MET A 1 294 ? -6.085 11.177 17.256 1.00 85.69 294 MET A N 1
ATOM 2200 C CA . MET A 1 294 ? -5.528 10.136 18.124 1.00 85.69 294 MET A CA 1
ATOM 2201 C C . MET A 1 294 ? -4.080 9.777 17.751 1.00 85.69 294 MET A C 1
ATOM 2203 O O . MET A 1 294 ? -3.287 9.482 18.642 1.00 85.69 294 MET A O 1
ATOM 2207 N N . CYS A 1 295 ? -3.684 9.851 16.471 1.00 84.69 295 CYS A N 1
ATOM 2208 C CA . CYS A 1 295 ? -2.280 9.659 16.087 1.00 84.69 295 CYS A CA 1
ATOM 2209 C C . CYS A 1 295 ? -1.368 10.711 16.727 1.00 84.69 295 CYS A C 1
ATOM 2211 O O . CYS A 1 295 ? -0.265 10.382 17.155 1.00 84.69 295 CYS A O 1
ATOM 2213 N N . VAL A 1 296 ? -1.826 11.962 16.809 1.00 80.62 296 VAL A N 1
ATOM 2214 C CA . VAL A 1 296 ? -1.084 13.050 17.458 1.00 80.62 296 VAL A CA 1
ATOM 2215 C C . VAL A 1 296 ? -0.949 12.767 18.953 1.00 80.62 296 VAL A C 1
ATOM 2217 O O . VAL A 1 296 ? 0.143 12.885 19.502 1.00 80.62 296 VAL A O 1
ATOM 2220 N N . TRP A 1 297 ? -2.020 12.305 19.598 1.00 77.69 297 TRP A N 1
ATOM 2221 C CA . TRP A 1 297 ? -2.021 11.989 21.031 1.00 77.69 297 TRP A CA 1
ATOM 2222 C C . TRP A 1 297 ? -1.087 10.838 21.396 1.00 77.69 297 TRP A C 1
ATOM 2224 O O . TRP A 1 297 ? -0.425 10.891 22.423 1.00 77.69 297 TRP A O 1
ATOM 2234 N N . VAL A 1 298 ? -0.978 9.826 20.533 1.00 83.00 298 VAL A N 1
ATOM 2235 C CA . VAL A 1 298 ? -0.041 8.707 20.721 1.00 83.00 298 VAL A CA 1
ATOM 2236 C C . VAL A 1 298 ? 1.420 9.164 20.601 1.00 83.00 298 VAL A C 1
ATOM 2238 O O . VAL A 1 298 ? 2.313 8.579 21.216 1.00 83.00 298 VAL A O 1
ATOM 2241 N N . VAL A 1 299 ? 1.691 10.200 19.803 1.00 79.19 299 VAL A N 1
ATOM 2242 C CA . VAL A 1 299 ? 3.049 10.723 19.589 1.00 79.19 299 VAL A CA 1
ATOM 2243 C C . VAL A 1 299 ? 3.456 11.709 20.688 1.00 79.19 299 VAL A C 1
ATOM 2245 O O . VAL A 1 299 ? 4.616 11.693 21.105 1.00 79.19 299 VAL A O 1
ATOM 2248 N N . LEU A 1 300 ? 2.529 12.534 21.183 1.00 73.69 300 LEU A N 1
ATOM 2249 C CA . LEU A 1 300 ? 2.820 13.559 22.185 1.00 73.69 300 LEU A CA 1
ATOM 2250 C C . LEU A 1 300 ? 2.902 12.965 23.612 1.00 73.69 300 LEU A C 1
ATOM 2252 O O . LEU A 1 300 ? 2.020 12.216 24.026 1.00 73.69 300 LEU A O 1
ATOM 2256 N N . PRO A 1 301 ? 3.952 13.278 24.395 1.00 54.38 301 PRO A N 1
ATOM 2257 C CA . PRO A 1 301 ? 4.245 12.627 25.673 1.00 54.38 301 PRO A CA 1
ATOM 2258 C C . PRO A 1 301 ? 3.415 13.190 26.843 1.00 54.38 301 PRO A C 1
ATOM 2260 O O . PRO A 1 301 ? 3.969 13.719 27.802 1.00 54.38 301 PRO A O 1
ATOM 2263 N N . ALA A 1 302 ? 2.087 13.067 26.800 1.00 59.47 302 ALA A N 1
ATOM 2264 C CA . ALA A 1 302 ? 1.242 13.338 27.968 1.00 59.47 302 ALA A CA 1
ATOM 2265 C C . ALA A 1 302 ? 0.941 12.039 28.743 1.00 59.47 302 ALA A C 1
ATOM 2267 O O . ALA A 1 302 ? 0.654 10.997 28.149 1.00 59.47 302 ALA A O 1
ATOM 2268 N N . LYS A 1 303 ? 1.008 12.096 30.083 1.00 51.56 303 LYS A N 1
ATOM 2269 C CA . LYS A 1 303 ? 0.847 10.934 30.985 1.00 51.56 303 LYS A CA 1
ATOM 2270 C C . LYS A 1 303 ? -0.550 10.291 30.946 1.00 51.56 303 LYS A C 1
ATOM 2272 O O . LYS A 1 303 ? -0.665 9.114 31.255 1.00 51.56 303 LYS A O 1
ATOM 2277 N N . THR A 1 304 ? -1.591 11.015 30.538 1.00 58.78 304 THR A N 1
ATOM 2278 C CA . THR A 1 304 ? -2.987 10.526 30.504 1.00 58.78 304 THR A CA 1
ATOM 2279 C C . THR A 1 304 ? -3.372 9.820 29.196 1.00 58.78 304 THR A C 1
ATOM 2281 O O . THR A 1 304 ? -4.476 9.312 29.055 1.00 58.78 304 THR A O 1
ATOM 2284 N N . THR A 1 305 ? -2.454 9.711 28.233 1.00 76.06 305 THR A N 1
ATOM 2285 C CA . THR A 1 305 ? -2.795 9.349 26.845 1.00 76.06 305 THR A CA 1
ATOM 2286 C C . THR A 1 305 ? -3.213 7.898 26.620 1.00 76.06 305 THR A C 1
ATOM 2288 O O . THR A 1 305 ? -3.955 7.649 25.674 1.00 76.06 305 THR A O 1
ATOM 2291 N N . ARG A 1 306 ? -2.771 6.928 27.436 1.00 86.69 306 ARG A N 1
ATOM 2292 C CA . ARG A 1 306 ? -3.068 5.505 27.174 1.00 86.69 306 ARG A CA 1
ATOM 2293 C C . ARG A 1 306 ? -4.516 5.136 27.485 1.00 86.69 306 ARG A C 1
ATOM 2295 O O . ARG A 1 306 ? -5.159 4.515 26.645 1.00 86.69 306 ARG A O 1
ATOM 2302 N N . GLY A 1 307 ? -5.003 5.495 28.675 1.00 86.31 307 GLY A N 1
ATOM 2303 C CA . GLY A 1 307 ? -6.383 5.223 29.095 1.00 86.31 307 GLY A CA 1
ATOM 2304 C C . GLY A 1 307 ? -7.378 5.889 28.150 1.00 86.31 307 GLY A C 1
ATOM 2305 O O . GLY A 1 307 ? -8.191 5.203 27.538 1.00 86.31 307 GLY A O 1
ATOM 2306 N N . ASP A 1 308 ? -7.191 7.189 27.908 1.00 86.25 308 ASP A N 1
ATOM 2307 C CA . ASP A 1 308 ? -8.008 7.979 26.981 1.00 86.25 308 ASP A CA 1
ATOM 2308 C C . ASP A 1 308 ? -7.992 7.399 25.554 1.00 86.25 308 ASP A C 1
ATOM 2310 O O . ASP A 1 308 ? -9.020 7.332 24.873 1.00 86.25 308 ASP A O 1
ATOM 2314 N N . PHE A 1 309 ? -6.823 6.946 25.086 1.00 89.50 309 PHE A N 1
ATOM 2315 C CA . PHE A 1 309 ? -6.694 6.282 23.791 1.00 89.50 309 PHE A CA 1
ATOM 2316 C C . PHE A 1 309 ? -7.459 4.958 23.752 1.00 89.50 309 PHE A C 1
ATOM 2318 O O . PHE A 1 309 ? -8.225 4.726 22.815 1.00 89.50 309 PHE A O 1
ATOM 2325 N N . LEU A 1 310 ? -7.269 4.093 24.753 1.00 91.06 310 LEU A N 1
ATOM 2326 C CA . LEU A 1 310 ? -7.967 2.812 24.841 1.00 91.06 310 LEU A CA 1
ATOM 2327 C C . LEU A 1 310 ? -9.477 3.015 24.896 1.00 91.06 310 LEU A C 1
ATOM 2329 O O . LEU A 1 310 ? -10.197 2.294 24.210 1.00 91.06 310 LEU A O 1
ATOM 2333 N N . ASP A 1 311 ? -9.949 4.023 25.621 1.00 89.94 311 ASP A N 1
ATOM 2334 C CA . ASP A 1 311 ? -11.367 4.334 25.720 1.00 89.94 311 ASP A CA 1
ATOM 2335 C C . ASP A 1 311 ? -11.974 4.746 24.386 1.00 89.94 311 ASP A C 1
ATOM 2337 O O . ASP A 1 311 ? -12.984 4.178 23.961 1.00 89.94 311 ASP A O 1
ATOM 2341 N N . LYS A 1 312 ? -11.317 5.653 23.660 1.00 90.06 312 LYS A N 1
ATOM 2342 C CA . LYS A 1 312 ? -11.768 6.053 22.323 1.00 90.06 312 LYS A CA 1
ATOM 2343 C C . LYS A 1 312 ? -11.716 4.910 21.315 1.00 90.06 312 LYS A C 1
ATOM 2345 O O . LYS A 1 312 ? -12.628 4.755 20.501 1.00 90.06 312 LYS A O 1
ATOM 2350 N N . VAL A 1 313 ? -10.659 4.102 21.351 1.00 92.62 313 VAL A N 1
ATOM 2351 C CA . VAL A 1 313 ? -10.497 2.959 20.444 1.00 92.62 313 VAL A CA 1
ATOM 2352 C C . VAL A 1 313 ? -11.532 1.875 20.740 1.00 92.62 313 VAL A C 1
ATOM 2354 O O . VAL A 1 313 ? -12.121 1.339 19.803 1.00 92.62 313 VAL A O 1
ATOM 2357 N N . CYS A 1 314 ? -11.797 1.570 22.010 1.00 92.94 314 CYS A N 1
ATOM 2358 C CA . CYS A 1 314 ? -12.823 0.605 22.399 1.00 92.94 314 CYS A CA 1
ATOM 2359 C C . CYS A 1 314 ? -14.230 1.106 22.060 1.00 92.94 314 CYS A C 1
ATOM 2361 O O . CYS A 1 314 ? -15.020 0.324 21.540 1.00 92.94 314 CYS A O 1
ATOM 2363 N N . GLY A 1 315 ? -14.512 2.400 22.250 1.00 91.50 315 GLY A N 1
ATOM 2364 C CA . GLY A 1 315 ? -15.764 3.013 21.798 1.00 91.50 315 GLY A CA 1
ATOM 2365 C C . GLY A 1 315 ? -15.962 2.852 20.288 1.00 91.50 315 GLY A C 1
ATOM 2366 O O . GLY A 1 315 ? -16.991 2.357 19.846 1.00 91.50 315 GLY A O 1
ATOM 2367 N N . LEU A 1 316 ? -14.931 3.133 19.482 1.00 92.19 316 LEU A N 1
ATOM 2368 C CA . LEU A 1 316 ? -14.971 2.890 18.033 1.00 92.19 316 LEU A CA 1
ATOM 2369 C C . LEU A 1 316 ? -15.205 1.415 17.673 1.00 92.19 316 LEU A C 1
ATOM 2371 O O . LEU A 1 316 ? -15.906 1.122 16.702 1.00 92.19 316 LEU A O 1
ATOM 2375 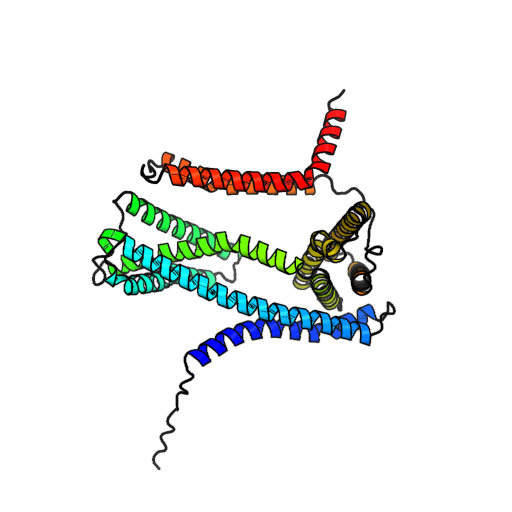N N . VAL A 1 317 ? -14.608 0.477 18.416 1.00 93.81 317 VAL A N 1
ATOM 2376 C CA . VAL A 1 317 ? -14.857 -0.959 18.222 1.00 93.81 317 VAL A CA 1
ATOM 2377 C C . VAL A 1 317 ? -16.319 -1.287 18.491 1.00 93.81 317 VAL A C 1
ATOM 2379 O O . VAL A 1 317 ? -16.929 -1.985 17.683 1.00 93.81 317 VAL A O 1
ATOM 2382 N N . GLU A 1 318 ? -16.876 -0.785 19.587 1.00 92.50 318 GLU A N 1
ATOM 2383 C CA . GLU A 1 318 ? -18.273 -0.987 19.954 1.00 92.50 318 GLU A CA 1
ATOM 2384 C C . GLU A 1 318 ? -19.209 -0.467 18.861 1.00 92.50 318 GLU A C 1
ATOM 2386 O O . GLU A 1 318 ? -20.023 -1.238 18.353 1.00 92.50 318 GLU A O 1
ATOM 2391 N N . THR A 1 319 ? -19.010 0.771 18.395 1.00 91.25 319 THR A N 1
ATOM 2392 C CA . THR A 1 319 ? -19.786 1.375 17.301 1.00 91.25 319 THR A CA 1
ATOM 2393 C C . THR A 1 319 ? -19.730 0.537 16.017 1.00 91.25 319 THR A C 1
ATOM 2395 O O . THR A 1 319 ? -20.736 0.333 15.333 1.00 91.25 319 THR A O 1
ATOM 2398 N N . LEU A 1 320 ? -18.549 0.014 15.663 1.00 91.25 320 LEU A N 1
ATOM 2399 C CA . LEU A 1 320 ? -18.379 -0.815 14.465 1.00 91.25 320 LEU A CA 1
ATOM 2400 C C . LEU A 1 320 ? -18.962 -2.227 14.619 1.00 91.25 320 LEU A C 1
ATOM 2402 O O . LEU A 1 320 ? -19.385 -2.814 13.621 1.00 91.25 320 LEU A O 1
ATOM 2406 N N . LEU A 1 321 ? -18.966 -2.790 15.831 1.00 90.44 321 LEU A N 1
ATOM 2407 C CA . LEU A 1 321 ? -19.556 -4.100 16.116 1.00 90.44 321 LEU A CA 1
ATOM 2408 C C . LEU A 1 321 ? -21.084 -4.038 16.197 1.00 90.44 321 LEU A C 1
ATOM 2410 O O . LEU A 1 321 ? -21.742 -4.957 15.705 1.00 90.44 321 LEU A O 1
ATOM 2414 N N . SER A 1 322 ? -21.629 -2.979 16.800 1.00 88.50 322 SER A N 1
ATOM 2415 C CA . SER A 1 322 ? -23.069 -2.741 16.938 1.00 88.50 322 SER A CA 1
ATOM 2416 C C . SER A 1 322 ? -23.706 -2.265 15.631 1.00 88.50 322 SER A C 1
ATOM 2418 O O . SER A 1 322 ? -24.904 -2.444 15.428 1.00 88.50 322 SER A O 1
ATOM 2420 N N . GLY A 1 323 ? -22.909 -1.683 14.728 1.00 87.00 323 GLY A N 1
ATOM 2421 C CA . GLY A 1 323 ? -23.384 -1.113 13.469 1.00 87.00 323 GLY A CA 1
ATOM 2422 C C . GLY A 1 323 ? -24.089 0.237 13.632 1.00 87.00 323 GLY A C 1
ATOM 2423 O O . GLY A 1 323 ? -24.613 0.758 12.646 1.00 87.00 323 GLY A O 1
ATOM 2424 N N . ARG A 1 324 ? -24.079 0.816 14.840 1.00 87.88 324 ARG A N 1
ATOM 2425 C CA . ARG A 1 324 ? -24.688 2.113 15.167 1.00 87.88 324 ARG A CA 1
ATOM 2426 C C . ARG A 1 324 ? -23.817 3.263 14.670 1.00 87.88 324 ARG A C 1
ATOM 2428 O O . ARG A 1 324 ? -23.140 3.939 15.430 1.00 87.88 324 ARG A O 1
ATOM 2435 N N . LEU A 1 325 ? -23.752 3.446 13.351 1.00 86.50 325 LEU A N 1
ATOM 2436 C CA . LEU A 1 325 ? -22.863 4.440 12.728 1.00 86.50 325 LEU A CA 1
ATOM 2437 C C . LEU A 1 325 ? -23.226 5.897 13.054 1.00 86.50 325 LEU A C 1
ATOM 2439 O O . LEU A 1 325 ? -22.454 6.812 12.768 1.00 86.50 325 LEU A O 1
ATOM 2443 N N . ASP A 1 326 ? -24.402 6.119 13.619 1.00 84.00 326 ASP A N 1
ATOM 2444 C CA . ASP A 1 326 ? -24.808 7.369 14.234 1.00 84.00 326 ASP A CA 1
ATOM 2445 C C . ASP A 1 326 ? -23.990 7.681 15.497 1.00 84.00 326 ASP A C 1
ATOM 2447 O O . ASP A 1 326 ? -23.607 8.830 15.683 1.00 84.00 326 ASP A O 1
ATOM 2451 N N . GLU A 1 327 ? -23.593 6.692 16.291 1.00 85.25 327 GLU A N 1
ATOM 2452 C CA . GLU A 1 327 ? -22.788 6.881 17.510 1.00 85.25 327 GLU A CA 1
ATOM 2453 C C . GLU A 1 327 ? -21.278 7.060 17.232 1.00 85.25 327 GLU A C 1
ATOM 2455 O O . GLU A 1 327 ? -20.456 7.016 18.147 1.00 85.25 327 GLU A O 1
ATOM 2460 N N . LEU A 1 328 ? -20.869 7.252 15.969 1.00 86.88 328 LEU A N 1
ATOM 2461 C CA . LEU A 1 328 ? -19.465 7.510 15.640 1.00 86.88 328 LEU A CA 1
ATOM 2462 C C . LEU A 1 328 ? -18.956 8.764 16.372 1.00 86.88 328 LEU A C 1
ATOM 2464 O O . LEU A 1 328 ? -19.665 9.772 16.410 1.00 86.88 328 LEU A O 1
ATOM 2468 N N . PRO A 1 329 ? -17.717 8.749 16.901 1.00 80.19 329 PRO A N 1
ATOM 2469 C CA . PRO A 1 329 ? -17.189 9.876 17.649 1.00 80.19 329 PRO A CA 1
ATOM 2470 C C . PRO A 1 329 ? -17.048 11.088 16.731 1.00 80.19 329 PRO A C 1
ATOM 2472 O O . PRO A 1 329 ? -16.336 11.055 15.724 1.00 80.19 329 PRO A O 1
ATOM 2475 N N . VAL A 1 330 ? -17.728 12.165 17.106 1.00 79.50 330 VAL A N 1
ATOM 2476 C CA . VAL A 1 330 ? -17.641 13.468 16.457 1.00 79.50 330 VAL A CA 1
ATOM 2477 C C . VAL A 1 330 ? -17.185 14.456 17.517 1.00 79.50 330 VAL A C 1
ATOM 2479 O O . VAL A 1 330 ? -17.966 14.853 18.375 1.00 79.50 330 VAL A O 1
ATOM 2482 N N . GLU A 1 331 ? -15.911 14.836 17.486 1.00 68.94 331 GLU A N 1
ATOM 2483 C CA . GLU A 1 331 ? -15.443 15.959 18.297 1.00 68.94 331 GLU A CA 1
ATOM 2484 C C . GLU A 1 331 ? -15.621 17.258 17.507 1.00 68.94 331 GLU A C 1
ATOM 2486 O O . GLU A 1 331 ? -15.312 17.289 16.309 1.00 68.94 331 GLU A O 1
ATOM 2491 N N . PRO A 1 332 ? -16.108 18.343 18.138 1.00 53.19 332 PRO A N 1
ATOM 2492 C CA . PRO A 1 332 ? -16.119 19.645 17.499 1.00 53.19 332 PRO A CA 1
ATOM 2493 C C . PRO A 1 332 ? -14.668 20.046 17.227 1.00 53.19 332 PRO A C 1
ATOM 2495 O O . PRO A 1 332 ? -13.865 20.206 18.148 1.00 53.19 332 PRO A O 1
ATOM 2498 N N . LEU A 1 333 ? -14.323 20.179 15.947 1.00 51.69 333 LEU A N 1
ATOM 2499 C CA . LEU A 1 333 ? -13.017 20.658 15.511 1.00 51.69 333 LEU A CA 1
ATOM 2500 C C . LEU A 1 333 ? -12.782 22.048 16.114 1.00 51.69 333 LEU A C 1
ATOM 2502 O O . LEU A 1 333 ? -13.295 23.047 15.611 1.00 51.69 333 LEU A O 1
ATOM 2506 N N . ARG A 1 334 ? -11.984 22.137 17.181 1.00 45.50 334 ARG A N 1
ATOM 2507 C CA . ARG A 1 334 ? -11.430 23.415 17.634 1.00 45.50 334 ARG A CA 1
ATOM 2508 C C . ARG A 1 334 ? -10.408 23.881 16.596 1.00 45.50 334 ARG A C 1
ATOM 2510 O O . ARG A 1 334 ? -9.242 23.528 16.694 1.00 45.50 334 ARG A O 1
ATOM 2517 N N . GLY A 1 335 ? -10.884 24.589 15.570 1.00 44.12 335 GLY A N 1
ATOM 2518 C CA . GLY A 1 335 ? -10.250 25.702 14.840 1.00 44.12 335 GLY A CA 1
ATOM 2519 C C . GLY A 1 335 ? -8.784 25.656 14.371 1.00 44.12 335 GLY A C 1
ATOM 2520 O O . GLY A 1 335 ? -8.329 26.654 13.834 1.00 44.12 335 GLY A O 1
ATOM 2521 N N . ALA A 1 336 ? -8.020 24.575 14.534 1.00 43.56 336 ALA A N 1
ATOM 2522 C CA . ALA A 1 336 ? -6.573 24.558 14.268 1.00 43.56 336 ALA A CA 1
ATOM 2523 C C . ALA A 1 336 ? -6.194 23.948 12.903 1.00 43.56 336 ALA A C 1
ATOM 2525 O O . ALA A 1 336 ? -5.060 23.518 12.689 1.00 43.56 336 ALA A O 1
ATOM 2526 N N . ILE A 1 337 ? -7.138 23.897 11.963 1.00 50.16 337 ILE A N 1
ATOM 2527 C CA . ILE A 1 337 ? -6.860 23.590 10.559 1.00 50.16 337 ILE A CA 1
ATOM 2528 C C . ILE A 1 337 ? -6.782 24.932 9.841 1.00 50.16 337 ILE A C 1
ATOM 2530 O O . ILE A 1 337 ? -7.813 25.379 9.360 1.00 50.16 337 ILE A O 1
ATOM 2534 N N . ASP A 1 338 ? -5.620 25.591 9.754 1.00 55.47 338 ASP A N 1
ATOM 2535 C CA . ASP A 1 338 ? -5.603 26.776 8.877 1.00 55.47 338 ASP A CA 1
ATOM 2536 C C . ASP A 1 338 ? -4.332 27.120 8.103 1.00 55.47 338 ASP A C 1
ATOM 2538 O O . ASP A 1 338 ? -4.438 27.742 7.054 1.00 55.47 338 ASP A O 1
ATOM 2542 N N . LEU A 1 339 ? -3.139 26.649 8.478 1.00 50.69 339 LEU A N 1
ATOM 2543 C CA . LEU A 1 339 ? -1.917 27.000 7.725 1.00 50.69 339 LEU A CA 1
ATOM 2544 C C . LEU A 1 339 ? -1.078 25.789 7.320 1.00 50.69 339 LEU A C 1
ATOM 2546 O O . LEU A 1 339 ? -0.778 25.617 6.140 1.00 50.69 339 LEU A O 1
ATOM 2550 N N . GLN A 1 340 ? -0.761 24.886 8.249 1.00 50.50 340 GLN A N 1
ATOM 2551 C CA . GLN A 1 340 ? 0.058 23.706 7.938 1.00 50.50 340 GLN A CA 1
ATOM 2552 C C . GLN A 1 340 ? -0.611 22.743 6.950 1.00 50.50 340 GLN A C 1
ATOM 2554 O O . GLN A 1 340 ? 0.060 22.201 6.074 1.00 50.50 340 GLN A O 1
ATOM 2559 N N . SER A 1 341 ? -1.931 22.554 7.038 1.00 57.69 341 SER A N 1
ATOM 2560 C CA . SER A 1 341 ? -2.683 21.733 6.080 1.00 57.69 341 SER A CA 1
ATOM 2561 C C . SER A 1 341 ? -2.689 22.357 4.681 1.00 57.69 341 SER A C 1
ATOM 2563 O O . SER A 1 341 ? -2.558 21.641 3.689 1.00 57.69 341 SER A O 1
ATOM 2565 N N . ARG A 1 342 ? -2.764 23.693 4.595 1.00 59.78 342 ARG A N 1
ATOM 2566 C CA . ARG A 1 342 ? -2.692 24.444 3.335 1.00 59.78 342 ARG A CA 1
ATOM 2567 C C . ARG A 1 342 ? -1.302 24.336 2.706 1.00 59.78 342 ARG A C 1
ATOM 2569 O O . ARG A 1 342 ? -1.202 24.022 1.522 1.00 59.78 342 ARG A O 1
ATOM 2576 N N . PHE A 1 343 ? -0.239 24.484 3.499 1.00 65.00 343 PHE A N 1
ATOM 2577 C CA . PHE A 1 343 ? 1.137 24.277 3.035 1.00 65.00 343 PHE A CA 1
ATOM 2578 C C . PHE A 1 343 ? 1.412 22.830 2.622 1.00 65.00 343 PHE A C 1
ATOM 2580 O O . PHE A 1 343 ? 2.076 22.608 1.615 1.00 65.00 343 PHE A O 1
ATOM 2587 N N . ALA A 1 344 ? 0.875 21.836 3.333 1.00 61.97 344 ALA A N 1
ATOM 2588 C CA . ALA A 1 344 ? 1.025 20.433 2.956 1.00 61.97 344 ALA A CA 1
ATOM 2589 C C . ALA A 1 344 ? 0.309 20.103 1.632 1.00 61.97 344 ALA A C 1
ATOM 2591 O O . ALA A 1 344 ? 0.852 19.364 0.808 1.00 61.97 344 ALA A O 1
ATOM 2592 N N . LEU A 1 345 ? -0.877 20.679 1.399 1.00 64.19 345 LEU A N 1
ATOM 2593 C CA . LEU A 1 345 ? -1.597 20.561 0.126 1.00 64.19 345 LEU A CA 1
ATOM 2594 C C . LEU A 1 345 ? -0.837 21.244 -1.017 1.00 64.19 345 LEU A C 1
ATOM 2596 O O . LEU A 1 345 ? -0.691 20.656 -2.088 1.00 64.19 345 LEU A O 1
ATOM 2600 N N . LEU A 1 346 ? -0.296 22.442 -0.775 1.00 68.50 346 LEU A N 1
ATOM 2601 C CA . LEU A 1 346 ? 0.519 23.168 -1.748 1.00 68.50 346 LEU A CA 1
ATOM 2602 C C . LEU A 1 346 ? 1.817 22.415 -2.073 1.00 68.50 346 LEU A C 1
ATOM 2604 O O . LEU A 1 346 ? 2.148 22.228 -3.240 1.00 68.50 346 LEU A O 1
ATOM 2608 N N . ALA A 1 347 ? 2.522 21.907 -1.062 1.00 70.25 347 ALA A N 1
ATOM 2609 C CA . ALA A 1 347 ? 3.731 21.111 -1.244 1.00 70.25 347 ALA A CA 1
ATOM 2610 C C . ALA A 1 347 ? 3.446 19.807 -2.010 1.00 70.25 347 ALA A C 1
ATOM 2612 O O . ALA A 1 347 ? 4.229 19.410 -2.874 1.00 70.25 347 ALA A O 1
ATOM 2613 N N . GLY A 1 348 ? 2.309 19.153 -1.742 1.00 69.12 348 GLY A N 1
ATOM 2614 C CA . GLY A 1 348 ? 1.848 17.985 -2.497 1.00 69.12 348 GLY A CA 1
ATOM 2615 C C . GLY A 1 348 ? 1.572 18.301 -3.970 1.00 69.12 348 GLY A C 1
ATOM 2616 O O . GLY A 1 348 ? 1.997 17.549 -4.850 1.00 69.12 348 GLY A O 1
ATOM 2617 N N . PHE A 1 349 ? 0.931 19.442 -4.235 1.00 72.50 349 PHE A N 1
ATOM 2618 C CA . PHE A 1 349 ? 0.667 19.955 -5.579 1.00 72.50 349 PHE A CA 1
ATOM 2619 C C . PHE A 1 349 ? 1.963 20.255 -6.345 1.00 72.50 349 PHE A C 1
ATOM 2621 O O . PHE A 1 349 ? 2.178 19.699 -7.424 1.00 72.50 349 PHE A O 1
ATOM 2628 N N . VAL A 1 350 ? 2.867 21.046 -5.755 1.00 73.62 350 VAL A N 1
ATOM 2629 C CA . VAL A 1 350 ? 4.168 21.397 -6.351 1.00 73.62 350 VAL A CA 1
ATOM 2630 C C . VAL A 1 350 ? 4.976 20.140 -6.648 1.00 73.62 350 VAL A C 1
ATOM 2632 O O . VAL A 1 350 ? 5.456 19.960 -7.765 1.00 73.62 350 VAL A O 1
ATOM 2635 N N . ARG A 1 351 ? 5.064 19.210 -5.691 1.00 72.69 351 ARG A N 1
ATOM 2636 C CA . ARG A 1 351 ? 5.788 17.949 -5.877 1.00 72.69 351 ARG A CA 1
ATOM 2637 C C . ARG A 1 351 ? 5.266 17.149 -7.073 1.00 72.69 351 ARG A C 1
ATOM 2639 O O . ARG A 1 351 ? 6.066 16.572 -7.803 1.00 72.69 351 ARG A O 1
ATOM 2646 N N . ARG A 1 352 ? 3.948 17.091 -7.287 1.00 70.88 352 ARG A N 1
ATOM 2647 C CA . ARG A 1 352 ? 3.363 16.372 -8.433 1.00 70.88 352 ARG A CA 1
ATOM 2648 C C . ARG A 1 352 ? 3.650 17.044 -9.759 1.00 70.88 352 ARG A C 1
ATOM 2650 O O . ARG A 1 352 ? 3.937 16.334 -10.715 1.00 70.88 352 ARG A O 1
ATOM 2657 N N . ILE A 1 353 ? 3.605 18.372 -9.805 1.00 73.94 353 ILE A N 1
ATOM 2658 C CA . ILE A 1 353 ? 3.974 19.127 -11.006 1.00 73.94 353 ILE A CA 1
ATOM 2659 C C . ILE A 1 353 ? 5.443 18.894 -11.338 1.00 73.94 353 ILE A C 1
ATOM 2661 O O . ILE A 1 353 ? 5.751 18.556 -12.475 1.00 73.94 353 ILE A O 1
ATOM 2665 N N . VAL A 1 354 ? 6.331 18.986 -10.346 1.00 74.75 354 VAL A N 1
ATOM 2666 C CA . VAL A 1 354 ? 7.768 18.748 -10.534 1.00 74.75 354 VAL A CA 1
ATOM 2667 C C . VAL A 1 354 ? 8.016 17.338 -11.069 1.00 74.75 354 VAL A C 1
ATOM 2669 O O . VAL A 1 354 ? 8.696 17.190 -12.076 1.00 74.75 354 VAL A O 1
ATOM 2672 N N . ILE A 1 355 ? 7.410 16.306 -10.469 1.00 75.19 355 ILE A N 1
ATOM 2673 C CA . ILE A 1 355 ? 7.525 14.916 -10.950 1.00 75.19 355 ILE A CA 1
ATOM 2674 C C . ILE A 1 355 ? 6.930 14.757 -12.360 1.00 75.19 355 ILE A C 1
ATOM 2676 O O . ILE A 1 355 ? 7.491 14.050 -13.196 1.00 75.19 355 ILE A O 1
ATOM 2680 N N . GLY A 1 356 ? 5.804 15.415 -12.638 1.00 70.06 356 GLY A N 1
ATOM 2681 C CA . GLY A 1 356 ? 5.167 15.421 -13.953 1.00 70.06 356 GLY A CA 1
ATOM 2682 C C . GLY A 1 356 ? 6.020 16.083 -15.031 1.00 70.06 356 GLY A C 1
ATOM 2683 O O . GLY A 1 356 ? 5.975 15.663 -16.182 1.00 70.06 356 GLY A O 1
ATOM 2684 N N . ALA A 1 357 ? 6.806 17.093 -14.662 1.00 80.44 357 ALA A N 1
ATOM 2685 C CA . ALA A 1 357 ? 7.665 17.840 -15.571 1.00 80.44 357 ALA A CA 1
ATOM 2686 C C . ALA A 1 357 ? 8.985 17.119 -15.886 1.00 80.44 357 ALA A C 1
ATOM 2688 O O . ALA A 1 357 ? 9.647 17.492 -16.850 1.00 80.44 357 ALA A O 1
ATOM 2689 N N . VAL A 1 358 ? 9.364 16.079 -15.130 1.00 79.94 358 VAL A N 1
ATOM 2690 C CA . VAL A 1 358 ? 10.644 15.364 -15.309 1.00 79.94 358 VAL A CA 1
ATOM 2691 C C . VAL A 1 358 ? 10.877 14.889 -16.752 1.00 79.94 358 VAL A C 1
ATOM 2693 O O . VAL A 1 358 ? 11.951 15.177 -17.274 1.00 79.94 358 VAL A O 1
ATOM 2696 N N . PRO A 1 359 ? 9.929 14.226 -17.449 1.00 76.56 359 PRO A N 1
ATOM 2697 C CA . PRO A 1 359 ? 10.171 13.768 -18.821 1.00 76.56 359 PRO A CA 1
ATOM 2698 C C . PRO A 1 359 ? 10.367 14.920 -19.813 1.00 76.56 359 PRO A C 1
ATOM 2700 O O . PRO A 1 359 ? 11.203 14.827 -20.706 1.00 76.56 359 PRO A O 1
ATOM 2703 N N . LEU A 1 360 ? 9.633 16.024 -19.637 1.00 81.38 360 LEU A N 1
ATOM 2704 C CA . LEU A 1 360 ? 9.797 17.229 -20.456 1.00 81.38 360 LEU A CA 1
ATOM 2705 C C . LEU A 1 360 ? 11.146 17.902 -20.180 1.00 81.38 360 LEU A C 1
ATOM 2707 O O . LEU A 1 360 ? 11.845 18.276 -21.115 1.00 81.38 360 LEU A O 1
ATOM 2711 N N . GLY A 1 361 ? 11.540 17.997 -18.908 1.00 78.25 361 GLY A N 1
ATOM 2712 C CA . GLY A 1 361 ? 12.845 18.515 -18.504 1.00 78.25 361 GLY A CA 1
ATOM 2713 C C . GLY A 1 361 ? 13.999 17.680 -19.056 1.00 78.25 361 GLY A C 1
ATOM 2714 O O . GLY A 1 361 ? 14.974 18.245 -19.538 1.00 78.25 361 GLY A O 1
ATOM 2715 N N . ALA A 1 362 ? 13.866 16.351 -19.063 1.00 78.31 362 ALA A N 1
ATOM 2716 C CA . ALA A 1 362 ? 14.853 15.449 -19.649 1.00 78.31 362 ALA A CA 1
ATOM 2717 C C . ALA A 1 362 ? 14.998 15.651 -21.167 1.00 78.31 362 ALA A C 1
ATOM 2719 O O . ALA A 1 362 ? 16.119 15.704 -21.668 1.00 78.31 362 ALA A O 1
ATOM 2720 N N . LEU A 1 363 ? 13.888 15.830 -21.895 1.00 81.44 363 LEU A N 1
ATOM 2721 C CA . LEU A 1 363 ? 13.921 16.128 -23.333 1.00 81.44 363 LEU A CA 1
ATOM 2722 C C . LEU A 1 363 ? 14.576 17.478 -23.637 1.00 81.44 363 LEU A C 1
ATOM 2724 O O . LEU A 1 363 ? 15.371 17.578 -24.567 1.00 81.44 363 LEU A O 1
ATOM 2728 N N . SER A 1 364 ? 14.277 18.506 -22.843 1.00 81.00 364 SER A N 1
ATOM 2729 C CA . SER A 1 364 ? 14.912 19.818 -22.987 1.00 81.00 364 SER A CA 1
ATOM 2730 C C . SER A 1 364 ? 16.402 19.776 -22.641 1.00 81.00 364 SER A C 1
ATOM 2732 O O . SER A 1 364 ? 17.208 20.399 -23.327 1.00 81.00 364 SER A O 1
ATOM 2734 N N . ALA A 1 365 ? 16.783 19.014 -21.612 1.00 75.19 365 ALA A N 1
ATOM 2735 C CA . ALA A 1 365 ? 18.178 18.832 -21.227 1.00 75.19 365 ALA A CA 1
ATOM 2736 C C . ALA A 1 365 ? 18.987 18.126 -22.324 1.00 75.19 365 ALA A C 1
ATOM 2738 O O . ALA A 1 365 ? 20.101 18.552 -22.603 1.00 75.19 365 ALA A O 1
ATOM 2739 N N . LEU A 1 366 ? 18.426 17.114 -22.998 1.00 76.81 366 LEU A N 1
ATOM 2740 C CA . LEU A 1 366 ? 19.085 16.455 -24.135 1.00 76.81 366 LEU A CA 1
ATOM 2741 C C . LEU A 1 366 ? 19.478 17.457 -25.231 1.00 76.81 366 LEU A C 1
ATOM 2743 O O . LEU A 1 366 ? 20.617 17.432 -25.695 1.00 76.81 366 LEU A O 1
ATOM 2747 N N . GLY A 1 367 ? 18.585 18.398 -25.555 1.00 72.12 367 GLY A N 1
ATOM 2748 C CA . GLY A 1 367 ? 18.869 19.463 -26.518 1.00 72.12 367 GLY A CA 1
ATOM 2749 C C . GLY A 1 367 ? 20.000 20.402 -26.083 1.00 72.12 367 GLY A C 1
ATOM 2750 O O . GLY A 1 367 ? 20.795 20.821 -26.919 1.00 72.12 367 GLY A O 1
ATOM 2751 N N . LEU A 1 368 ? 20.130 20.683 -24.780 1.00 73.56 368 LEU A N 1
ATOM 2752 C CA . LEU A 1 368 ? 21.235 21.490 -24.238 1.00 73.56 368 LEU A CA 1
ATOM 2753 C C . LEU A 1 368 ? 22.595 20.785 -24.346 1.00 73.56 368 LEU A C 1
ATOM 2755 O O . LEU A 1 368 ? 23.616 21.454 -24.466 1.00 73.56 368 LEU A O 1
ATOM 2759 N N . PHE A 1 369 ? 22.613 19.451 -24.332 1.00 75.25 369 PHE A N 1
ATOM 2760 C CA . PHE A 1 369 ? 23.827 18.646 -24.501 1.00 75.25 369 PHE A CA 1
ATOM 2761 C C . PHE A 1 369 ? 24.103 18.257 -25.964 1.00 75.25 369 PHE A C 1
ATOM 2763 O O . PHE A 1 369 ? 24.962 17.417 -26.219 1.00 75.25 369 PHE A O 1
ATOM 2770 N N . GLY A 1 370 ? 23.385 18.846 -26.929 1.00 70.25 370 GLY A N 1
ATOM 2771 C CA . GLY A 1 370 ? 23.566 18.564 -28.357 1.00 70.25 370 GLY A CA 1
ATOM 2772 C C . GLY A 1 370 ? 23.085 17.175 -28.795 1.00 70.25 370 GLY A C 1
ATOM 2773 O O . GLY A 1 370 ? 23.373 16.754 -29.911 1.00 70.25 370 GLY A O 1
ATOM 2774 N N . ALA A 1 371 ? 22.350 16.460 -27.939 1.00 72.44 371 ALA A N 1
ATOM 2775 C CA . ALA A 1 371 ? 21.739 15.181 -28.272 1.00 72.44 371 ALA A CA 1
ATOM 2776 C C . ALA A 1 371 ? 20.327 15.413 -28.826 1.00 72.44 371 ALA A C 1
ATOM 2778 O O . ALA A 1 371 ? 19.473 16.008 -28.163 1.00 72.44 371 ALA A O 1
ATOM 2779 N N . THR A 1 372 ? 20.057 14.929 -30.037 1.00 75.38 372 THR A N 1
ATOM 2780 C CA . THR A 1 372 ? 18.736 15.021 -30.664 1.00 75.38 372 THR A CA 1
ATOM 2781 C C . THR A 1 372 ? 18.061 13.660 -30.673 1.00 75.38 372 THR A C 1
ATOM 2783 O O . THR A 1 372 ? 18.651 12.637 -31.007 1.00 75.38 372 THR A O 1
ATOM 2786 N N . VAL A 1 373 ? 16.788 13.632 -30.280 1.00 71.88 373 VAL A N 1
ATOM 2787 C CA . VAL A 1 373 ? 15.980 12.420 -30.421 1.00 71.88 373 VAL A CA 1
ATOM 2788 C C . VAL A 1 373 ? 15.787 12.168 -31.921 1.00 71.88 373 VAL A C 1
ATOM 2790 O O . VAL A 1 373 ? 15.347 13.092 -32.603 1.00 71.88 373 VAL A O 1
ATOM 2793 N N . PRO A 1 374 ? 16.077 10.961 -32.439 1.00 75.00 374 PRO A N 1
ATOM 2794 C CA . PRO A 1 374 ? 15.922 10.650 -33.858 1.00 75.00 374 PRO A CA 1
ATOM 2795 C C . PRO A 1 374 ? 14.520 10.982 -34.373 1.00 75.00 374 PRO A C 1
ATOM 2797 O O . PRO A 1 374 ? 13.525 10.664 -33.712 1.00 75.00 374 PRO A O 1
ATOM 2800 N N . ASP A 1 375 ? 14.436 11.585 -35.561 1.00 73.88 375 ASP A N 1
ATOM 2801 C CA . ASP A 1 375 ? 13.198 12.178 -36.093 1.00 73.88 375 ASP A CA 1
ATOM 2802 C C . ASP A 1 375 ? 12.021 11.189 -36.151 1.00 73.88 375 ASP A C 1
ATOM 2804 O O . ASP A 1 375 ? 10.875 11.563 -35.900 1.00 73.88 375 ASP A O 1
ATOM 2808 N N . GLY A 1 376 ? 12.300 9.898 -36.369 1.00 71.31 376 GLY A N 1
ATOM 2809 C CA . GLY A 1 376 ? 11.287 8.836 -36.394 1.00 71.31 376 GLY A CA 1
ATOM 2810 C C . GLY A 1 376 ? 10.608 8.545 -35.046 1.00 71.31 376 GLY A C 1
ATOM 2811 O O . GLY A 1 376 ? 9.489 8.037 -35.025 1.00 71.31 376 GLY A O 1
ATOM 2812 N N . ILE A 1 377 ? 11.242 8.878 -33.914 1.00 69.75 377 ILE A N 1
ATOM 2813 C CA . ILE A 1 377 ? 10.687 8.657 -32.564 1.00 69.75 377 ILE A CA 1
ATOM 2814 C C . ILE A 1 377 ? 10.492 9.950 -31.761 1.00 69.75 377 ILE A C 1
ATOM 2816 O O . ILE A 1 377 ? 9.814 9.935 -30.731 1.00 69.75 377 ILE A O 1
ATOM 2820 N N . ALA A 1 378 ? 11.014 11.082 -32.238 1.00 72.31 378 ALA A N 1
ATOM 2821 C CA . ALA A 1 378 ? 10.907 12.377 -31.570 1.00 72.31 378 ALA A CA 1
ATOM 2822 C C . ALA A 1 378 ? 9.447 12.798 -31.325 1.00 72.31 378 ALA A C 1
ATOM 2824 O O . ALA A 1 378 ? 9.097 13.212 -30.216 1.00 72.31 378 ALA A O 1
ATOM 2825 N N . GLY A 1 379 ? 8.574 12.633 -32.325 1.00 74.19 379 GLY A N 1
ATOM 2826 C CA . GLY A 1 379 ? 7.144 12.945 -32.222 1.00 74.19 379 GLY A CA 1
ATOM 2827 C C . GLY A 1 379 ? 6.417 12.127 -31.142 1.00 74.19 379 GLY A C 1
ATOM 2828 O O . GLY A 1 379 ? 5.843 12.718 -30.219 1.00 74.19 379 GLY A O 1
ATOM 2829 N N . PRO A 1 380 ? 6.463 10.781 -31.196 1.00 70.88 380 PRO A N 1
ATOM 2830 C CA . PRO A 1 380 ? 5.872 9.917 -30.173 1.00 70.88 380 PRO A CA 1
ATOM 2831 C C . PRO A 1 380 ? 6.402 10.172 -28.757 1.00 70.88 380 PRO A C 1
ATOM 2833 O O . PRO A 1 380 ? 5.611 10.284 -27.820 1.00 70.88 380 PRO A O 1
ATOM 2836 N N . VAL A 1 381 ? 7.721 10.324 -28.588 1.00 72.62 381 VAL A N 1
ATOM 2837 C CA . VAL A 1 381 ? 8.347 10.561 -27.276 1.00 72.62 381 VAL A CA 1
ATOM 2838 C C . VAL A 1 381 ? 7.898 11.898 -26.683 1.00 72.62 381 VAL A C 1
ATOM 2840 O O . VAL A 1 381 ? 7.514 11.962 -25.512 1.00 72.62 381 VAL A O 1
ATOM 2843 N N . ARG A 1 382 ? 7.870 12.963 -27.493 1.00 80.50 382 ARG A N 1
ATOM 2844 C CA . ARG A 1 382 ? 7.392 14.283 -27.061 1.00 80.50 382 ARG A CA 1
ATOM 2845 C C . ARG A 1 382 ? 5.911 14.248 -26.693 1.00 80.50 382 ARG A C 1
ATOM 2847 O O . ARG A 1 382 ? 5.518 14.810 -25.673 1.00 80.50 382 ARG A O 1
ATOM 2854 N N . THR A 1 383 ? 5.102 13.546 -27.483 1.00 72.56 383 THR A N 1
ATOM 2855 C CA . THR A 1 383 ? 3.666 13.366 -27.227 1.00 72.56 383 THR A CA 1
ATOM 2856 C C . THR A 1 383 ? 3.435 12.630 -25.909 1.00 72.56 383 THR A C 1
ATOM 2858 O O . THR A 1 383 ? 2.642 13.077 -25.082 1.00 72.56 383 THR A O 1
ATOM 2861 N N . PHE A 1 384 ? 4.177 11.549 -25.656 1.00 73.12 384 PHE A N 1
ATOM 2862 C CA . PHE A 1 384 ? 4.094 10.806 -24.401 1.00 73.12 384 PHE A CA 1
ATOM 2863 C C . PHE A 1 384 ? 4.505 11.658 -23.193 1.00 73.12 384 PHE A C 1
ATOM 2865 O O . PHE A 1 384 ? 3.815 11.644 -22.174 1.00 73.12 384 PHE A O 1
ATOM 2872 N N . ALA A 1 385 ? 5.581 12.443 -23.307 1.00 74.75 385 ALA A N 1
ATOM 2873 C CA . ALA A 1 385 ? 6.014 13.355 -22.249 1.00 74.75 385 ALA A CA 1
ATOM 2874 C C . ALA A 1 385 ? 4.940 14.408 -21.917 1.00 74.75 385 ALA A C 1
ATOM 2876 O O . ALA A 1 385 ? 4.676 14.670 -20.742 1.00 74.75 385 ALA A O 1
ATOM 2877 N N . TRP A 1 386 ? 4.263 14.952 -22.933 1.00 77.75 386 TRP A N 1
ATOM 2878 C CA . TRP A 1 386 ? 3.133 15.866 -22.746 1.00 77.75 386 TRP A CA 1
ATOM 2879 C C . TRP A 1 386 ? 1.919 15.195 -22.106 1.00 77.75 386 TRP A C 1
ATOM 2881 O O . TRP A 1 386 ? 1.340 15.757 -21.179 1.00 77.75 386 TRP A O 1
ATOM 2891 N N . ILE A 1 387 ? 1.552 13.986 -22.543 1.00 67.69 387 ILE A N 1
ATOM 2892 C CA . ILE A 1 387 ? 0.461 13.212 -21.932 1.00 67.69 387 ILE A CA 1
ATOM 2893 C C . ILE A 1 387 ? 0.779 12.922 -20.462 1.00 67.69 387 ILE A C 1
ATOM 2895 O O . ILE A 1 387 ? -0.080 13.105 -19.602 1.00 67.69 387 ILE A O 1
ATOM 2899 N N . TRP A 1 388 ? 2.012 12.523 -20.146 1.00 74.75 388 TRP A N 1
ATOM 2900 C CA . TRP A 1 388 ? 2.454 12.284 -18.773 1.00 74.75 388 TRP A CA 1
ATOM 2901 C C . TRP A 1 388 ? 2.344 13.541 -17.908 1.00 74.75 388 TRP A C 1
ATOM 2903 O O . TRP A 1 388 ? 1.782 13.493 -16.810 1.00 74.75 388 TRP A O 1
ATOM 2913 N N . PHE A 1 389 ? 2.828 14.675 -18.419 1.00 71.19 389 PHE A N 1
ATOM 2914 C CA . PHE A 1 389 ? 2.706 15.958 -17.739 1.00 71.19 389 PHE A CA 1
ATOM 2915 C C . PHE A 1 389 ? 1.238 16.333 -17.509 1.00 71.19 389 PHE A C 1
ATOM 2917 O O . PHE A 1 389 ? 0.867 16.705 -16.397 1.00 71.19 389 PHE A O 1
ATOM 2924 N N . LEU A 1 390 ? 0.380 16.153 -18.517 1.00 69.81 390 LEU A N 1
ATOM 2925 C CA . LEU A 1 390 ? -1.052 16.422 -18.420 1.00 69.81 390 LEU A CA 1
ATOM 2926 C C . LEU A 1 390 ? -1.730 15.523 -17.373 1.00 69.81 390 LEU A C 1
ATOM 2928 O O . LEU A 1 390 ? -2.521 16.005 -16.565 1.00 69.81 390 LEU A O 1
ATOM 2932 N N . VAL A 1 391 ? -1.393 14.232 -17.330 1.00 67.88 391 VAL A N 1
ATOM 2933 C CA . VAL A 1 391 ? -1.897 13.285 -16.322 1.00 67.88 391 VAL A CA 1
ATOM 2934 C C . VAL A 1 391 ? -1.442 13.687 -14.917 1.00 67.88 391 VAL A C 1
ATOM 2936 O O . VAL A 1 391 ? -2.248 13.673 -13.984 1.00 67.88 391 VAL A O 1
ATOM 2939 N N . ALA A 1 392 ? -0.181 14.087 -14.750 1.00 66.69 392 ALA A N 1
ATOM 2940 C CA . ALA A 1 392 ? 0.340 14.573 -13.476 1.00 66.69 392 ALA A CA 1
ATOM 2941 C C . ALA A 1 392 ? -0.341 15.881 -13.038 1.00 66.69 392 ALA A C 1
ATOM 2943 O O . ALA A 1 392 ? -0.712 16.015 -11.870 1.00 66.69 392 ALA A O 1
ATOM 2944 N N . LEU A 1 393 ? -0.579 16.804 -13.976 1.00 69.56 393 LEU A N 1
ATOM 2945 C CA . LEU A 1 393 ? -1.278 18.068 -13.751 1.00 69.56 393 LEU A CA 1
ATOM 2946 C C . LEU A 1 393 ? -2.741 17.836 -13.349 1.00 69.56 393 LEU A C 1
ATOM 2948 O O . LEU A 1 393 ? -3.199 18.376 -12.345 1.00 69.56 393 LEU A O 1
ATOM 2952 N N . LEU A 1 394 ? -3.464 16.972 -14.065 1.00 65.69 394 LEU A N 1
ATOM 2953 C CA . LEU A 1 394 ? -4.833 16.574 -13.719 1.00 65.69 394 LEU A CA 1
ATOM 2954 C C . LEU A 1 394 ? -4.886 15.859 -12.363 1.00 65.69 394 LEU A C 1
ATOM 2956 O O . LEU A 1 394 ? -5.791 16.103 -11.563 1.00 65.69 394 LEU A O 1
ATOM 2960 N N . GLY A 1 395 ? -3.892 15.021 -12.065 1.00 60.47 395 GLY A N 1
ATOM 2961 C CA . GLY A 1 395 ? -3.733 14.381 -10.762 1.00 60.47 395 GLY A CA 1
ATOM 2962 C C . GLY A 1 395 ? -3.453 15.375 -9.630 1.00 60.47 395 GLY A C 1
ATOM 2963 O O . GLY A 1 395 ? -3.906 15.159 -8.506 1.00 60.47 395 GLY A O 1
ATOM 2964 N N . ALA A 1 396 ? -2.739 16.467 -9.908 1.00 64.94 396 ALA A N 1
ATOM 2965 C CA . ALA A 1 396 ? -2.489 17.551 -8.961 1.00 64.94 396 ALA A CA 1
ATOM 2966 C C . ALA A 1 396 ? -3.750 18.417 -8.748 1.00 64.94 396 ALA A C 1
ATOM 2968 O O . ALA A 1 396 ? -4.124 18.713 -7.613 1.00 64.94 396 ALA A O 1
ATOM 2969 N N . LEU A 1 397 ? -4.478 18.735 -9.823 1.00 65.31 397 LEU A N 1
ATOM 2970 C CA . LEU A 1 397 ? -5.743 19.481 -9.786 1.00 65.31 397 LEU A CA 1
ATOM 2971 C C . LEU A 1 397 ? -6.880 18.701 -9.106 1.00 65.31 397 LEU A C 1
ATOM 2973 O O . LEU A 1 397 ? -7.721 19.287 -8.422 1.00 65.31 397 LEU A O 1
ATOM 2977 N N . GLY A 1 398 ? -6.9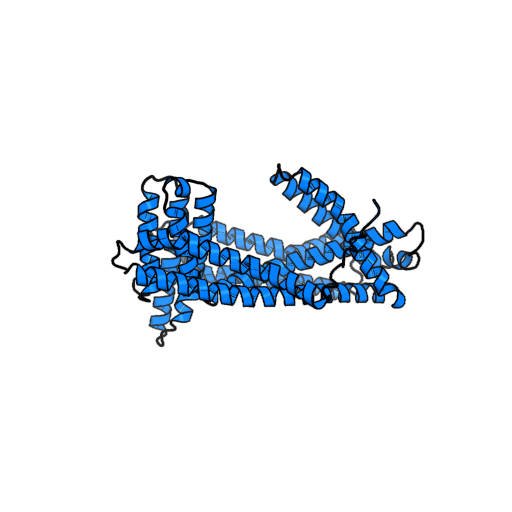05 17.373 -9.247 1.00 55.94 398 GLY A N 1
ATOM 2978 C CA . GLY A 1 398 ? -7.866 16.506 -8.565 1.00 55.94 398 GLY A CA 1
ATOM 2979 C C . GLY A 1 398 ? -7.775 16.588 -7.037 1.00 55.94 398 GLY A C 1
ATOM 2980 O O . GLY A 1 398 ? -8.801 16.511 -6.363 1.00 55.94 398 GLY A O 1
ATOM 2981 N N . GLU A 1 399 ? -6.580 16.816 -6.485 1.00 56.69 399 GLU A N 1
ATOM 2982 C CA . GLU A 1 399 ? -6.389 17.016 -5.041 1.00 56.69 399 GLU A CA 1
ATOM 2983 C C . GLU A 1 399 ? -6.864 18.389 -4.573 1.00 56.69 399 GLU A C 1
ATOM 2985 O O . GLU A 1 399 ? -7.505 18.490 -3.523 1.00 56.69 399 GLU A O 1
ATOM 2990 N N . LEU A 1 400 ? -6.656 19.421 -5.394 1.00 52.22 400 LEU A N 1
ATOM 2991 C CA . LEU A 1 400 ? -7.196 20.759 -5.154 1.00 52.22 400 LEU A CA 1
ATOM 2992 C C . LEU A 1 400 ? -8.728 20.779 -5.207 1.00 52.22 400 LEU A C 1
ATOM 2994 O O . LEU A 1 400 ? -9.354 21.513 -4.450 1.00 52.22 400 LEU A O 1
ATOM 2998 N N . ARG A 1 401 ? -9.367 19.940 -6.034 1.00 42.69 401 ARG A N 1
ATOM 2999 C CA . ARG A 1 401 ? -10.838 19.859 -6.114 1.00 42.69 401 ARG A CA 1
ATOM 3000 C C . ARG A 1 401 ? -11.473 19.280 -4.843 1.00 42.69 401 ARG A C 1
ATOM 3002 O O . ARG A 1 401 ? -12.584 19.670 -4.504 1.00 42.69 401 ARG A O 1
ATOM 3009 N N . THR A 1 402 ? -10.764 18.424 -4.104 1.00 49.19 402 THR A N 1
ATOM 3010 C CA . THR A 1 402 ? -11.141 18.019 -2.734 1.00 49.19 402 THR A CA 1
ATOM 3011 C C . THR A 1 402 ? -10.901 19.108 -1.681 1.00 49.19 402 THR A C 1
ATOM 3013 O O . THR A 1 402 ? -11.532 19.059 -0.633 1.00 49.19 402 THR A O 1
ATOM 3016 N N . GLY A 1 403 ? -10.043 20.098 -1.956 1.00 42.75 403 GLY A N 1
ATOM 3017 C CA . GLY A 1 403 ? -9.803 21.275 -1.105 1.00 42.75 403 GLY A CA 1
ATOM 3018 C C . GLY A 1 403 ? -10.543 22.551 -1.539 1.00 42.75 403 GLY A C 1
ATOM 3019 O O . GLY A 1 403 ? -10.409 23.584 -0.885 1.00 42.75 403 GLY A O 1
ATOM 3020 N N . ARG A 1 404 ? -11.324 22.513 -2.631 1.00 40.25 404 ARG A N 1
ATOM 3021 C CA . ARG A 1 404 ? -11.960 23.697 -3.245 1.00 40.25 404 ARG A CA 1
ATOM 3022 C C . ARG A 1 404 ? -12.986 24.389 -2.344 1.00 40.25 404 ARG A C 1
ATOM 3024 O O . ARG A 1 404 ? -13.200 25.581 -2.518 1.00 40.25 404 ARG A O 1
ATOM 3031 N N . THR A 1 405 ? -13.568 23.690 -1.369 1.00 49.41 405 THR A N 1
ATOM 3032 C CA . THR A 1 405 ? -14.433 24.316 -0.355 1.00 49.41 405 THR A CA 1
ATOM 3033 C C . THR A 1 405 ? -13.652 25.252 0.571 1.00 49.41 405 THR A C 1
ATOM 3035 O O . THR A 1 405 ? -14.184 26.276 0.976 1.00 49.41 405 THR A O 1
ATOM 3038 N N . LEU A 1 406 ? -12.374 24.961 0.838 1.00 41.50 406 LEU A N 1
ATOM 3039 C CA . LEU A 1 406 ? -11.513 25.757 1.720 1.00 41.50 406 LEU A CA 1
ATOM 3040 C C . LEU A 1 406 ? -10.774 26.871 0.966 1.00 41.50 406 LEU A C 1
ATOM 3042 O O . LEU A 1 406 ? -10.617 27.970 1.486 1.00 41.50 406 LEU A O 1
ATOM 3046 N N . PHE A 1 407 ? -10.356 26.621 -0.280 1.00 40.34 407 PHE A N 1
ATOM 3047 C CA . PHE A 1 407 ? -9.712 27.650 -1.108 1.00 40.34 407 PHE A CA 1
ATOM 3048 C C . PHE A 1 407 ? -10.709 28.723 -1.580 1.00 40.34 407 PHE A C 1
ATOM 3050 O O . PHE A 1 407 ? -10.353 29.894 -1.653 1.00 40.34 407 PHE A O 1
ATOM 3057 N N . GLY A 1 408 ? -11.968 28.341 -1.836 1.00 46.81 408 GLY A N 1
ATOM 3058 C CA . GLY A 1 408 ? -13.049 29.288 -2.129 1.00 46.81 408 GLY A CA 1
ATOM 3059 C C . GLY A 1 408 ? -13.353 30.218 -0.950 1.00 46.81 408 GLY A C 1
ATOM 3060 O O . GLY A 1 408 ? -13.424 31.425 -1.141 1.00 46.81 408 GLY A O 1
ATOM 3061 N N . GLN A 1 409 ? -13.418 29.680 0.274 1.00 47.91 409 GLN A N 1
ATOM 3062 C CA . GLN A 1 409 ? -13.601 30.478 1.496 1.00 47.91 409 GLN A CA 1
ATOM 3063 C C . GLN A 1 409 ? -12.394 31.375 1.806 1.00 47.91 409 GLN A C 1
ATOM 3065 O O . GLN A 1 409 ? -12.565 32.482 2.305 1.00 47.91 409 GLN A O 1
ATOM 3070 N N . ALA A 1 410 ? -11.174 30.941 1.472 1.00 42.69 410 ALA A N 1
ATOM 3071 C CA . ALA A 1 410 ? -9.978 31.769 1.611 1.00 42.69 410 ALA A CA 1
ATOM 3072 C C . ALA A 1 410 ? -9.945 32.921 0.593 1.00 42.69 410 ALA A C 1
ATOM 3074 O O . ALA A 1 410 ? -9.586 34.032 0.965 1.00 42.69 410 ALA A O 1
ATOM 3075 N N . LEU A 1 411 ? -10.353 32.693 -0.660 1.00 43.66 411 LEU A N 1
ATOM 3076 C CA . LEU A 1 411 ? -10.483 33.762 -1.658 1.00 43.66 411 LEU A CA 1
ATOM 3077 C C . LEU A 1 411 ? -11.570 34.771 -1.278 1.00 43.66 411 LEU A C 1
ATOM 3079 O O . LEU A 1 411 ? -11.353 35.965 -1.442 1.00 43.66 411 LEU A O 1
ATOM 3083 N N . GLU A 1 412 ? -12.686 34.311 -0.710 1.00 48.84 412 GLU A N 1
ATOM 3084 C CA . GLU A 1 412 ? -13.751 35.181 -0.196 1.00 48.84 412 GLU A CA 1
ATOM 3085 C C . GLU A 1 412 ? -13.304 35.979 1.047 1.00 48.84 412 GLU A C 1
ATOM 3087 O O . GLU A 1 412 ? -13.677 37.136 1.235 1.00 48.84 412 GLU A O 1
ATOM 3092 N N . PHE A 1 413 ? -12.455 35.386 1.892 1.00 48.19 413 PHE A N 1
ATOM 3093 C CA . PHE A 1 413 ? -11.845 36.064 3.037 1.00 48.19 413 PHE A CA 1
ATOM 3094 C C . PHE A 1 413 ? -10.805 37.104 2.599 1.00 48.19 413 PHE A C 1
ATOM 3096 O O . PHE A 1 413 ? -10.826 38.235 3.080 1.00 48.19 413 PHE A O 1
ATOM 3103 N N . PHE A 1 414 ? -9.942 36.768 1.635 1.00 39.56 414 PHE A N 1
ATOM 3104 C CA . PHE A 1 414 ? -8.978 37.712 1.071 1.00 39.56 414 PHE A CA 1
ATOM 3105 C C . PHE A 1 414 ? -9.667 38.839 0.300 1.00 39.56 414 PHE A C 1
ATOM 3107 O O . PHE A 1 414 ? -9.274 39.985 0.485 1.00 39.56 414 PHE A O 1
ATOM 3114 N N . SER A 1 415 ? -10.742 38.570 -0.452 1.0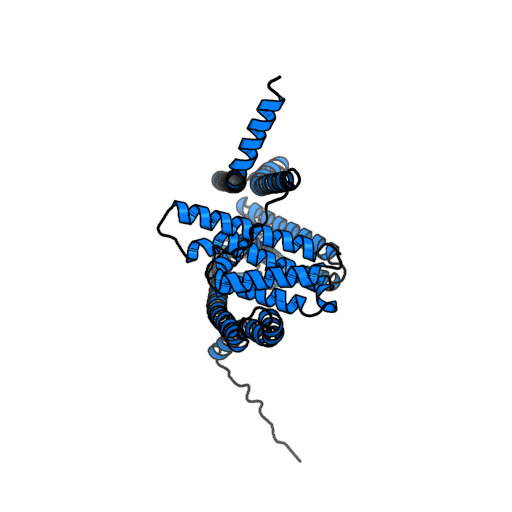0 45.72 415 SER A N 1
ATOM 3115 C CA . SER A 1 415 ? -11.513 39.624 -1.125 1.00 45.72 415 SER A CA 1
ATOM 3116 C C . SER A 1 415 ? -12.216 40.569 -0.145 1.00 45.72 415 SER A C 1
ATOM 3118 O O . SER A 1 415 ? -12.425 41.730 -0.476 1.00 45.72 415 SER A O 1
ATOM 3120 N N . ARG A 1 416 ? -12.557 40.107 1.070 1.00 54.12 416 ARG A N 1
ATOM 3121 C CA . ARG A 1 416 ? -13.065 40.970 2.155 1.00 54.12 416 ARG A CA 1
ATOM 3122 C C . ARG A 1 416 ? -11.970 41.802 2.827 1.00 54.12 416 ARG A C 1
ATOM 3124 O O . ARG A 1 416 ? -12.273 42.874 3.335 1.00 54.12 416 ARG A O 1
ATOM 3131 N N . ILE A 1 417 ? -10.722 41.331 2.833 1.00 53.28 417 ILE A N 1
ATOM 3132 C CA . ILE A 1 417 ? -9.574 42.071 3.384 1.00 53.28 417 ILE A CA 1
ATOM 3133 C C . ILE A 1 417 ? -9.053 43.112 2.389 1.00 53.28 417 ILE A C 1
ATOM 3135 O O . ILE A 1 417 ? -8.695 44.209 2.797 1.00 53.28 417 ILE A O 1
ATOM 3139 N N . THR A 1 418 ? -9.038 42.799 1.092 1.00 43.72 418 THR A N 1
ATOM 3140 C CA . THR A 1 418 ? -8.585 43.718 0.033 1.00 43.72 418 THR A CA 1
ATOM 3141 C C . THR A 1 418 ? -9.689 44.647 -0.484 1.00 43.72 418 THR A C 1
ATOM 3143 O O . THR A 1 418 ? -9.443 45.435 -1.387 1.00 43.72 418 THR A O 1
ATOM 3146 N N . GLY A 1 419 ? -10.910 44.532 0.048 1.00 42.06 419 GLY A N 1
ATOM 3147 C CA . GLY A 1 419 ? -12.065 45.378 -0.266 1.00 42.06 419 GLY A CA 1
ATOM 3148 C C . GLY A 1 419 ? -12.258 46.540 0.716 1.00 42.06 419 GLY A C 1
ATOM 3149 O O . GLY A 1 419 ? -13.387 46.782 1.142 1.00 42.06 419 GLY A O 1
ATOM 3150 N N . LYS A 1 420 ? -11.169 47.212 1.103 1.00 38.41 420 LYS A N 1
ATOM 3151 C CA . LYS A 1 420 ? -11.161 48.520 1.769 1.00 38.41 420 LYS A CA 1
ATOM 3152 C C . LYS A 1 420 ? -10.093 49.404 1.152 1.00 38.41 420 LYS A C 1
ATOM 3154 O O . LYS A 1 420 ? -8.969 48.886 0.969 1.00 38.41 420 LYS A O 1
#

pLDDT: mean 74.17, std 14.28, range [37.16, 95.19]

Organism: Saccharothrix syringae (NCBI:txid103733)

Radius of gyration: 28.27 Å; chains: 1; bounding box: 69×104×68 Å

Sequence (420 aa):
MTGFHGGARASGATLRQRWRSLGLGFVAGATRSIISEQVRNRDAVVAALTPRGLGADLVAARHRAVYRRLARRAVAHARLGVLLGFTGLAVLCLLWVGIAAHFGDARGAGAAILAGLMGYVLVNSPLLLVLVILTRLPRLATSIGSLHLVAVLATAGLIVYGEVTGTGPVRPLVGNTVGDGFLFYLLVHGSLTTASLCAAFLFGAPVAWYVRRRLWLTDPVGNGLRALFASIALASSDEDFLKVGTRRRIVDRMGVVALVLRRGLWRVVRPPNALARSVLRHRCELAAQVAEMMCVWVVLPAKTTRGDFLDKVCGLVETLLSGRLDELPVEPLRGAIDLQSRFALLAGFVRRIVIGAVPLGALSALGLFGATVPDGIAGPVRTFAWIWFLVALLGALGELRTGRTLFGQALEFFSRITGK

Foldseek 3Di:
DDDDPPPPPPPCCDPVNVVVVVLCVQLVVQLVVLVVLLVLLLVLQLVLQVVVVPDSVNSNVVSVVLSVVVSVVSSVVSVVVVVVVVVVVVVLLVVLCVVDVVQDDSVCSVVSVVLLVQLLCVLCVVLVVVLVVCVVPVVVNVVSVVVSLVVLLVLLVVQVLCVVVVNHPRNVLSVVCPDPCVNVNSNNSSSNSSNVVVVCCVVVVVVVVVVVLVVCQVCLLSLLLSLLSSLSSQLSDPVSLPDPVSLVSNLVSLLSNLSSLQPHDLVVVPDPDPVVSVVLNVLSNQLSVVSNVLSVLSVDPDPVNSVVSSVLSSQVSVCSVVVVSVSRDHDDPPPPPDPVVVVVLVVVLVVLLVVLCVLVVVQVVCVVVVHDRPPVCNVVSVVVSVVSNVVSNVVSVVSVVVVVVVVVVVVVVVCVVVVD

Secondary structure (DSSP, 8-state):
--------------HHHHHHHHHHHHHHHHHHHHHHHHHHHHHHHHHHHGGGT--HHHHHHHHHHHHHHHHHHHHHHHHHHHHHHHHHHHHHHHHHHHHHHHHS-GGGHHHHHHHHHHHHHHHHHHHHHHHHHGGG-HHHHHHHHHHHHHHHHHHHHHHHHHHHTT--SHHHHHT-TTSTTHHHHHHHHHHHHHHHHHHHHHHHHHHHHHHHHHHHHHSHHHHHHHHHHHHHHHTSSHHHHHSHHHHHHHHHHHHHHHHHIIIIIHHHH--SSHHHHHHHHHHHHHHHHHHHHHHHHHHS--TTHHHHHHHHHHHHHHHHHH--GGGS------S--SSHHHHHHHHHHHHHHHHHHHHHHHHHHHHHTT----HHHHHHHHHHHHHHHHHHHHHHHHHHHHHHHHHHHHHHHHHHHS--